Protein AF-0000000071549383 (afdb_homodimer)

Structure (mmCIF, N/CA/C/O backbone):
data_AF-0000000071549383-model_v1
#
loop_
_entity.id
_entity.type
_entity.pdbx_description
1 polymer 'tRNA pseudouridine synthase'
#
loop_
_atom_site.group_PDB
_atom_site.id
_atom_site.type_symbol
_atom_site.label_atom_id
_atom_site.label_alt_id
_atom_site.label_comp_id
_atom_site.label_asym_id
_atom_site.label_entity_id
_atom_site.label_seq_id
_atom_site.pdbx_PDB_ins_code
_atom_site.Cartn_x
_atom_site.Cartn_y
_atom_site.Cartn_z
_atom_site.occupancy
_atom_site.B_iso_or_equiv
_atom_site.auth_seq_id
_atom_site.auth_comp_id
_atom_site.auth_asym_id
_atom_site.auth_atom_id
_atom_site.pdbx_PDB_model_num
ATOM 1 N N . MET A 1 1 ? 5.164 -23.516 -0.167 1 24.09 1 MET A N 1
ATOM 2 C CA . MET A 1 1 ? 5.852 -24.609 0.52 1 24.09 1 MET A CA 1
ATOM 3 C C . MET A 1 1 ? 5.406 -24.703 1.974 1 24.09 1 MET A C 1
ATOM 5 O O . MET A 1 1 ? 5.375 -23.703 2.686 1 24.09 1 MET A O 1
ATOM 9 N N . LYS A 1 2 ? 4.699 -25.766 2.334 1 35.12 2 LYS A N 1
ATOM 10 C CA . LYS A 1 2 ? 4.422 -26.031 3.742 1 35.12 2 LYS A CA 1
ATOM 11 C C . LYS A 1 2 ? 5.656 -25.781 4.605 1 35.12 2 LYS A C 1
ATOM 13 O O . LYS A 1 2 ? 6.758 -26.219 4.254 1 35.12 2 LYS A O 1
ATOM 18 N N . THR A 1 3 ? 5.68 -24.734 5.328 1 42.66 3 THR A N 1
ATOM 19 C CA . THR A 1 3 ? 6.785 -24.688 6.281 1 42.66 3 THR A CA 1
ATOM 20 C C . THR A 1 3 ? 7.008 -26.062 6.918 1 42.66 3 THR A C 1
ATOM 22 O O . THR A 1 3 ? 6.055 -26.719 7.32 1 42.66 3 THR A O 1
ATOM 25 N N . LEU A 1 4 ? 8.023 -26.672 6.68 1 40.41 4 LEU A N 1
ATOM 26 C CA . LEU A 1 4 ? 8.445 -27.797 7.512 1 40.41 4 LEU A CA 1
ATOM 27 C C . LEU A 1 4 ? 8.102 -27.547 8.977 1 40.41 4 LEU A C 1
ATOM 29 O O . LEU A 1 4 ? 8.07 -26.391 9.422 1 40.41 4 LEU A O 1
ATOM 33 N N . SER A 1 5 ? 7.48 -28.484 9.68 1 42.38 5 SER A N 1
ATOM 34 C CA . SER A 1 5 ? 7.137 -28.484 11.102 1 42.38 5 SER A CA 1
ATOM 35 C C . SER A 1 5 ? 8.07 -27.578 11.891 1 42.38 5 SER A C 1
ATOM 37 O O . SER A 1 5 ? 7.711 -27.094 12.969 1 42.38 5 SER A O 1
ATOM 39 N N . ASP A 1 6 ? 9.344 -27.469 11.398 1 40.84 6 ASP A N 1
ATOM 40 C CA . ASP A 1 6 ? 10.32 -26.781 12.227 1 40.84 6 ASP A CA 1
ATOM 41 C C . ASP A 1 6 ? 10.391 -25.297 11.875 1 40.84 6 ASP A C 1
ATOM 43 O O . ASP A 1 6 ? 11.336 -24.609 12.25 1 40.84 6 ASP A O 1
ATOM 47 N N . GLN A 1 7 ? 9.734 -24.812 10.773 1 50.16 7 GLN A N 1
ATOM 48 C CA . GLN A 1 7 ? 9.953 -23.406 10.492 1 50.16 7 GLN A CA 1
ATOM 49 C C . GLN A 1 7 ? 9.148 -22.516 11.438 1 50.16 7 GLN A C 1
ATOM 51 O O . GLN A 1 7 ? 7.945 -22.734 11.617 1 50.16 7 GLN A O 1
ATOM 56 N N . PRO A 1 8 ? 9.711 -21.641 12.211 1 56.19 8 PRO A N 1
ATOM 57 C CA . PRO A 1 8 ? 9.156 -20.75 13.234 1 56.19 8 PRO A CA 1
ATOM 58 C C . PRO A 1 8 ? 7.984 -19.922 12.719 1 56.19 8 PRO A C 1
ATOM 60 O O . PRO A 1 8 ? 7.074 -19.594 13.484 1 56.19 8 PRO A O 1
ATOM 63 N N . VAL A 1 9 ? 7.863 -19.5 11.375 1 69 9 VAL A N 1
ATOM 64 C CA . VAL A 1 9 ? 6.777 -18.578 11.016 1 69 9 VAL A CA 1
ATOM 65 C C . VAL A 1 9 ? 5.793 -19.297 10.094 1 69 9 VAL A C 1
ATOM 67 O O . VAL A 1 9 ? 6.195 -19.938 9.125 1 69 9 VAL A O 1
ATOM 70 N N . LEU A 1 10 ? 4.547 -19.344 10.375 1 84.5 10 LEU A N 1
ATOM 71 C CA . LEU A 1 10 ? 3.471 -19.938 9.594 1 84.5 10 LEU A CA 1
ATOM 72 C C . LEU A 1 10 ? 3.348 -19.281 8.227 1 84.5 10 LEU A C 1
ATOM 74 O O . LEU A 1 10 ? 3.436 -18.047 8.117 1 84.5 10 LEU A O 1
ATOM 78 N N . GLY A 1 11 ? 3.271 -20.094 7.141 1 90.38 11 GLY A N 1
ATOM 79 C CA . GLY A 1 11 ? 3.051 -19.594 5.793 1 90.38 11 GLY A CA 1
ATOM 80 C C . GLY A 1 11 ? 1.583 -19.547 5.41 1 90.38 11 GLY A C 1
ATOM 81 O O . GLY A 1 11 ? 0.712 -19.859 6.227 1 90.38 11 GLY A O 1
ATOM 82 N N . VAL A 1 12 ? 1.252 -19.078 4.273 1 94.44 12 VAL A N 1
ATOM 83 C CA . VAL A 1 12 ? -0.1 -18.891 3.756 1 94.44 12 VAL A CA 1
ATOM 84 C C . VAL A 1 12 ? -0.862 -20.203 3.822 1 94.44 12 VAL A C 1
ATOM 86 O O . VAL A 1 12 ? -2.01 -20.25 4.273 1 94.44 12 VAL A O 1
ATOM 89 N N . GLN A 1 13 ? -0.167 -21.312 3.424 1 95.25 13 GLN A N 1
ATOM 90 C CA . GLN A 1 13 ? -0.817 -22.625 3.422 1 95.25 13 GLN A CA 1
ATOM 91 C C . GLN A 1 13 ? -1.24 -23.031 4.832 1 95.25 13 GLN A C 1
ATOM 93 O O . GLN A 1 13 ? -2.332 -23.562 5.027 1 95.25 13 GLN A O 1
ATOM 98 N N . ASN A 1 14 ? -0.375 -22.781 5.777 1 95.5 14 ASN A N 1
ATOM 99 C CA . ASN A 1 14 ? -0.697 -23.109 7.16 1 95.5 14 ASN A CA 1
ATOM 100 C C . ASN A 1 14 ? -1.945 -22.359 7.633 1 95.5 14 ASN A C 1
ATOM 102 O O . ASN A 1 14 ? -2.832 -22.969 8.242 1 95.5 14 ASN A O 1
ATOM 106 N N . HIS A 1 15 ? -1.997 -21.125 7.34 1 96.5 15 HIS A N 1
ATOM 107 C CA . HIS A 1 15 ? -3.139 -20.312 7.758 1 96.5 15 HIS A CA 1
ATOM 108 C C . HIS A 1 15 ? -4.422 -20.781 7.082 1 96.5 15 HIS A C 1
ATOM 110 O O . HIS A 1 15 ? -5.48 -20.828 7.715 1 96.5 15 HIS A O 1
ATOM 116 N N . LEU A 1 16 ? -4.316 -21.125 5.828 1 97.31 16 LEU A N 1
ATOM 117 C CA . LEU A 1 16 ? -5.469 -21.641 5.094 1 97.31 16 LEU A CA 1
ATOM 118 C C . LEU A 1 16 ? -5.988 -22.922 5.715 1 97.31 16 LEU A C 1
ATOM 120 O O . LEU A 1 16 ? -7.195 -23.094 5.914 1 97.31 16 LEU A O 1
ATOM 124 N N . GLU A 1 17 ? -5.105 -23.828 5.984 1 97.69 17 GLU A N 1
ATOM 125 C CA . GLU A 1 17 ? -5.477 -25.109 6.555 1 97.69 17 GLU A CA 1
ATOM 126 C C . GLU A 1 17 ? -6.066 -24.953 7.953 1 97.69 17 GLU A C 1
ATOM 128 O O . GLU A 1 17 ? -7.043 -25.609 8.297 1 97.69 17 GLU A O 1
ATOM 133 N N . GLN A 1 18 ? -5.477 -24.047 8.711 1 97.19 18 GLN A N 1
ATOM 134 C CA . GLN A 1 18 ? -6.031 -23.75 10.031 1 97.19 18 GLN A CA 1
ATOM 135 C C . GLN A 1 18 ? -7.445 -23.172 9.922 1 97.19 18 GLN A C 1
ATOM 137 O O . GLN A 1 18 ? -8.336 -23.578 10.672 1 97.19 18 GLN A O 1
ATOM 142 N N . ALA A 1 19 ? -7.645 -22.266 8.992 1 97.81 19 ALA A N 1
ATOM 143 C CA . ALA A 1 19 ? -8.969 -21.688 8.773 1 97.81 19 ALA A CA 1
ATOM 144 C C . ALA A 1 19 ? -9.969 -22.766 8.352 1 97.81 19 ALA A C 1
ATOM 146 O O . ALA A 1 19 ? -11.094 -22.797 8.844 1 97.81 19 ALA A O 1
ATOM 147 N N . ALA A 1 20 ? -9.547 -23.656 7.477 1 97.62 20 ALA A N 1
ATOM 148 C CA . ALA A 1 20 ? -10.422 -24.719 6.977 1 97.62 20 ALA A CA 1
ATOM 149 C C . ALA A 1 20 ? -10.789 -25.703 8.094 1 97.62 20 ALA A C 1
ATOM 151 O O . ALA A 1 20 ? -11.906 -26.219 8.117 1 97.62 20 ALA A O 1
ATOM 152 N N . GLN A 1 21 ? -9.883 -25.906 9 1 97.12 21 GLN A N 1
ATOM 153 C CA . GLN A 1 21 ? -10.141 -26.828 10.117 1 97.12 21 GLN A CA 1
ATOM 154 C C . GLN A 1 21 ? -11.242 -26.281 11.023 1 97.12 21 GLN A C 1
ATOM 156 O O . GLN A 1 21 ? -11.977 -27.062 11.641 1 97.12 21 GLN A O 1
ATOM 161 N N . ARG A 1 22 ? -11.375 -24.984 11.016 1 97.31 22 ARG A N 1
ATOM 162 C CA . ARG A 1 22 ? -12.391 -24.344 11.844 1 97.31 22 ARG A CA 1
ATOM 163 C C . ARG A 1 22 ? -13.781 -24.547 11.25 1 97.31 22 ARG A C 1
ATOM 165 O O . ARG A 1 22 ? -14.789 -24.234 11.891 1 97.31 22 ARG A O 1
ATOM 172 N N . LEU A 1 23 ? -13.859 -25.094 10.07 1 96.44 23 LEU A N 1
ATOM 173 C CA . LEU A 1 23 ? -15.141 -25.406 9.46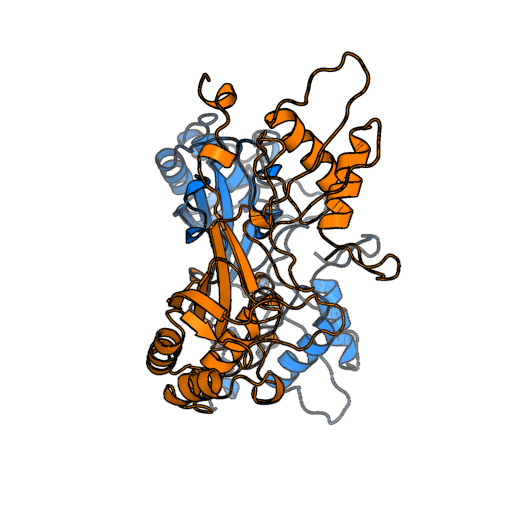1 1 96.44 23 LEU A CA 1
ATOM 174 C C . LEU A 1 23 ? -15.617 -26.797 9.898 1 96.44 23 LEU A C 1
ATOM 176 O O . LEU A 1 23 ? -16.641 -27.281 9.414 1 96.44 23 LEU A O 1
ATOM 180 N N . ARG A 1 24 ? -14.82 -27.453 10.695 1 94.5 24 ARG A N 1
ATOM 181 C CA . ARG A 1 24 ? -15.133 -28.719 11.352 1 94.5 24 ARG A CA 1
ATOM 182 C C . ARG A 1 24 ? -15.297 -29.828 10.336 1 94.5 24 ARG A C 1
ATOM 184 O O . ARG A 1 24 ? -16.297 -30.547 10.336 1 94.5 24 ARG A O 1
ATOM 191 N N . PRO A 1 25 ? -14.383 -29.984 9.523 1 94.75 25 PRO A N 1
ATOM 192 C CA . PRO A 1 25 ? -14.414 -31.141 8.617 1 94.75 25 PRO A CA 1
ATOM 193 C C . PRO A 1 25 ? -14.281 -32.469 9.352 1 94.75 25 PRO A C 1
ATOM 195 O O . PRO A 1 25 ? -13.852 -32.5 10.508 1 94.75 25 PRO A O 1
ATOM 198 N N . VAL A 1 26 ? -14.672 -33.531 8.727 1 95.69 26 VAL A N 1
ATOM 199 C CA . VAL A 1 26 ? -14.617 -34.875 9.312 1 95.69 26 VAL A CA 1
ATOM 200 C C . VAL A 1 26 ? -13.164 -35.344 9.367 1 95.69 26 VAL A C 1
ATOM 202 O O . VAL A 1 26 ? -12.812 -36.188 10.195 1 95.69 26 VAL A O 1
ATOM 205 N N . ALA A 1 27 ? -12.367 -34.812 8.477 1 94.88 27 ALA A N 1
ATOM 206 C CA . ALA A 1 27 ? -10.953 -35.156 8.391 1 94.88 27 ALA A CA 1
ATOM 207 C C . ALA A 1 27 ? -10.094 -33.938 8.156 1 94.88 27 ALA A C 1
ATOM 209 O O . ALA A 1 27 ? -10.594 -32.906 7.723 1 94.88 27 ALA A O 1
ATOM 210 N N . PRO A 1 28 ? -8.875 -34.031 8.492 1 95.25 28 PRO A N 1
ATOM 211 C CA . PRO A 1 28 ? -7.992 -32.906 8.258 1 95.25 28 PRO A CA 1
ATOM 212 C C . PRO A 1 28 ? -8 -32.438 6.801 1 95.25 28 PRO A C 1
ATOM 214 O O . PRO A 1 28 ? -8.086 -33.25 5.887 1 95.25 28 PRO A O 1
ATOM 217 N N . VAL A 1 29 ? -7.914 -31.156 6.594 1 96.31 29 VAL A N 1
ATOM 218 C CA . VAL A 1 29 ? -7.953 -30.562 5.262 1 96.31 29 VAL A CA 1
ATOM 219 C C . VAL A 1 29 ? -6.543 -30.172 4.824 1 96.31 29 VAL A C 1
ATOM 221 O O . VAL A 1 29 ? -5.797 -29.562 5.59 1 96.31 29 VAL A O 1
ATOM 224 N N . LYS A 1 30 ? -6.207 -30.562 3.707 1 96.31 30 LYS A N 1
ATOM 225 C CA . LYS A 1 30 ? -4.926 -30.188 3.111 1 96.31 30 LYS A CA 1
ATOM 226 C C . LYS A 1 30 ? -5.125 -29.297 1.891 1 96.31 30 LYS A C 1
ATOM 228 O O . LYS A 1 30 ? -5.898 -29.625 0.991 1 96.31 30 LYS A O 1
ATOM 233 N N . PHE A 1 31 ? -4.398 -28.188 1.875 1 97.19 31 PHE A N 1
ATOM 234 C CA . PHE A 1 31 ? -4.43 -27.297 0.722 1 97.19 31 PHE A CA 1
ATOM 235 C C . PHE A 1 31 ? -3.277 -27.594 -0.229 1 97.19 31 PHE A C 1
ATOM 237 O O . PHE A 1 31 ? -2.166 -27.891 0.211 1 97.19 31 PHE A O 1
ATOM 244 N N . PHE A 1 32 ? -3.561 -27.516 -1.481 1 97.25 32 PHE A N 1
ATOM 245 C CA . PHE A 1 32 ? -2.557 -27.547 -2.539 1 97.25 32 PHE A CA 1
ATOM 246 C C . PHE A 1 32 ? -2.482 -26.203 -3.248 1 97.25 32 PHE A C 1
ATOM 248 O O . PHE A 1 32 ? -3.404 -25.812 -3.973 1 97.25 32 PHE A O 1
ATOM 255 N N . ILE A 1 33 ? -1.447 -25.562 -3.027 1 96.69 33 ILE A N 1
ATOM 256 C CA . ILE A 1 33 ? -1.28 -24.219 -3.551 1 96.69 33 ILE A CA 1
ATOM 257 C C . ILE A 1 33 ? -0.7 -24.281 -4.961 1 96.69 33 ILE A C 1
ATOM 259 O O . ILE A 1 33 ? 0.184 -25.094 -5.242 1 96.69 33 ILE A O 1
ATOM 263 N N . SER A 1 34 ? -1.229 -23.406 -5.797 1 96.56 34 SER A N 1
ATOM 264 C CA . SER A 1 34 ? -0.778 -23.406 -7.184 1 96.56 34 SER A CA 1
ATOM 265 C C . SER A 1 34 ? 0.679 -22.969 -7.289 1 96.56 34 SER A C 1
ATOM 267 O O . SER A 1 34 ? 1.481 -23.609 -7.961 1 96.56 34 SER A O 1
ATOM 269 N N . SER A 1 35 ? 0.956 -21.859 -6.621 1 94.88 35 SER A N 1
ATOM 270 C CA . SER A 1 35 ? 2.281 -21.266 -6.688 1 94.88 35 SER A CA 1
ATOM 271 C C . SER A 1 35 ? 2.84 -20.984 -5.293 1 94.88 35 SER A C 1
ATOM 273 O O . SER A 1 35 ? 2.398 -20.062 -4.613 1 94.88 35 SER A O 1
ATOM 275 N N . ARG A 1 36 ? 3.785 -21.781 -4.926 1 87 36 ARG A N 1
ATOM 276 C CA . ARG A 1 36 ? 4.484 -21.547 -3.666 1 87 36 ARG A CA 1
ATOM 277 C C . ARG A 1 36 ? 5.488 -20.406 -3.805 1 87 36 ARG A C 1
ATOM 279 O O . ARG A 1 36 ? 6.195 -20.312 -4.809 1 87 36 ARG A O 1
ATOM 286 N N . THR A 1 37 ? 5.363 -19.438 -2.973 1 86.19 37 THR A N 1
ATOM 287 C CA . THR A 1 37 ? 6.234 -18.266 -3.051 1 86.19 37 THR A CA 1
ATOM 288 C C . THR A 1 37 ? 7.238 -18.266 -1.9 1 86.19 37 THR A C 1
ATOM 290 O O . THR A 1 37 ? 6.957 -18.781 -0.822 1 86.19 37 THR A O 1
ATOM 293 N N . ASP A 1 38 ? 8.43 -17.75 -2.232 1 87.19 38 ASP A N 1
ATOM 294 C CA . ASP A 1 38 ? 9.43 -17.562 -1.189 1 87.19 38 ASP A CA 1
ATOM 295 C C . ASP A 1 38 ? 8.93 -16.625 -0.097 1 87.19 38 ASP A C 1
ATOM 297 O O . ASP A 1 38 ? 8.031 -15.82 -0.331 1 87.19 38 ASP A O 1
ATOM 301 N N . THR A 1 39 ? 9.523 -16.891 1.046 1 91.44 39 THR A N 1
ATOM 302 C CA . THR A 1 39 ? 9.266 -15.914 2.1 1 91.44 39 THR A CA 1
ATOM 303 C C . THR A 1 39 ? 9.531 -14.5 1.604 1 91.44 39 THR A C 1
ATOM 305 O O . THR A 1 39 ? 10.547 -14.25 0.945 1 91.44 39 THR A O 1
ATOM 308 N N . GLY A 1 40 ? 8.562 -13.648 1.818 1 94.75 40 GLY A N 1
ATOM 309 C CA . GLY A 1 40 ? 8.734 -12.258 1.445 1 94.75 40 GLY A CA 1
ATOM 310 C C . GLY A 1 40 ? 8.07 -11.906 0.124 1 94.75 40 GLY A C 1
ATOM 311 O O . GLY A 1 40 ? 7.887 -10.734 -0.193 1 94.75 40 GLY A O 1
ATOM 312 N N . VAL A 1 41 ? 7.754 -12.961 -0.65 1 97.44 41 VAL A N 1
ATOM 313 C CA . VAL A 1 41 ? 7.062 -12.727 -1.914 1 97.44 41 VAL A CA 1
ATOM 314 C C . VAL A 1 41 ? 5.57 -12.531 -1.657 1 97.44 41 VAL A C 1
ATOM 316 O O . VAL A 1 41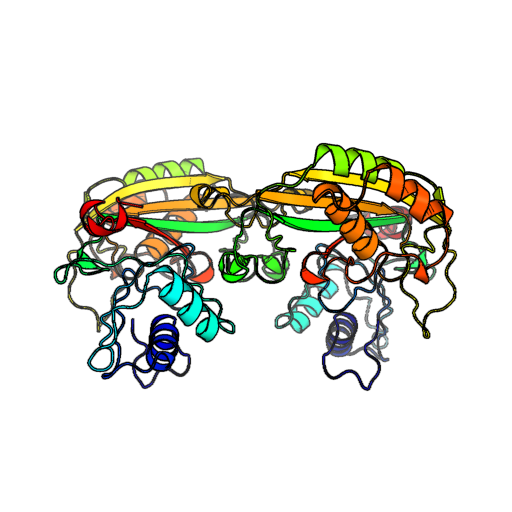 ? 5.008 -13.133 -0.741 1 97.44 41 VAL A O 1
ATOM 319 N N . HIS A 1 42 ? 4.938 -11.742 -2.471 1 98 42 HIS A N 1
ATOM 320 C CA . HIS A 1 42 ? 3.531 -11.391 -2.318 1 98 42 HIS A CA 1
ATOM 321 C C . HIS A 1 42 ? 2.688 -12.008 -3.43 1 98 42 HIS A C 1
ATOM 323 O O . HIS A 1 42 ? 3.223 -12.602 -4.367 1 98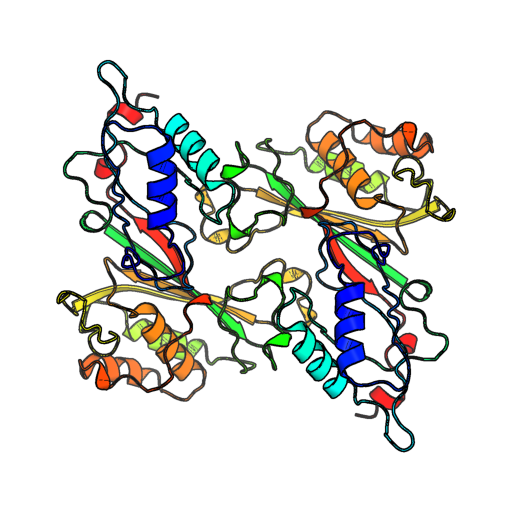 42 HIS A O 1
ATOM 329 N N . ALA A 1 43 ? 1.395 -11.891 -3.27 1 97.88 43 ALA A N 1
ATOM 330 C CA . ALA A 1 43 ? 0.471 -12.297 -4.324 1 97.88 43 ALA A CA 1
ATOM 331 C C . ALA A 1 43 ? -0.729 -11.352 -4.398 1 97.88 43 ALA A C 1
ATOM 333 O O . ALA A 1 43 ? -1.343 -11.039 -3.375 1 97.88 43 ALA A O 1
ATOM 334 N N . LEU A 1 44 ? -0.994 -10.828 -5.594 1 97.12 44 LEU A N 1
ATOM 335 C CA . LEU A 1 44 ? -2.289 -10.203 -5.84 1 97.12 44 LEU A CA 1
ATOM 336 C C . LEU A 1 44 ? -3.391 -11.25 -5.934 1 97.12 44 LEU A C 1
ATOM 338 O O . LEU A 1 44 ? -4.508 -11.031 -5.465 1 97.12 44 LEU A O 1
ATOM 342 N N . CYS A 1 45 ? -2.967 -12.352 -6.508 1 96.81 45 CYS A N 1
ATOM 343 C CA . CYS A 1 45 ? -3.881 -13.484 -6.633 1 96.81 45 CYS A CA 1
ATOM 344 C C . CYS A 1 45 ? -3.113 -14.789 -6.777 1 96.81 45 CYS A C 1
ATOM 346 O O . CYS A 1 45 ? -2.23 -14.906 -7.633 1 96.81 45 CYS A O 1
ATOM 348 N N . ASN A 1 46 ? -3.385 -15.664 -5.953 1 97.81 46 ASN A N 1
ATOM 349 C CA . ASN A 1 46 ? -2.947 -17.062 -6.004 1 97.81 46 ASN A CA 1
ATOM 350 C C . ASN A 1 46 ? -4.133 -18.016 -6.016 1 97.81 46 ASN A C 1
ATOM 352 O O . ASN A 1 46 ? -5.285 -17.594 -5.945 1 97.81 46 ASN A O 1
ATOM 356 N N . ALA A 1 47 ? -3.861 -19.281 -6.309 1 97.5 47 ALA A N 1
ATOM 357 C CA . ALA A 1 47 ? -4.91 -20.297 -6.316 1 97.5 47 ALA A CA 1
ATOM 358 C C . ALA A 1 47 ? -4.512 -21.5 -5.48 1 97.5 47 ALA A C 1
ATOM 360 O O . ALA A 1 47 ? -3.324 -21.75 -5.266 1 97.5 47 ALA A O 1
ATOM 361 N N . ALA A 1 48 ? -5.484 -22.156 -4.992 1 98 48 ALA A N 1
ATOM 362 C CA . ALA A 1 48 ? -5.312 -23.406 -4.266 1 98 48 ALA A CA 1
ATOM 363 C C . ALA A 1 48 ? -6.551 -24.297 -4.398 1 98 48 ALA A C 1
ATOM 365 O O . ALA A 1 48 ? -7.617 -23.812 -4.797 1 98 48 ALA A O 1
ATOM 366 N N . HIS A 1 49 ? -6.406 -25.578 -4.211 1 97.56 49 HIS A N 1
ATOM 367 C CA . HIS A 1 49 ? -7.566 -26.453 -4.094 1 97.56 49 HIS A CA 1
ATOM 368 C C . HIS A 1 49 ? -7.473 -27.328 -2.848 1 97.56 49 HIS A C 1
ATOM 370 O O . HIS A 1 49 ? -6.391 -27.5 -2.281 1 97.56 49 HIS A O 1
ATOM 376 N N . PHE A 1 50 ? -8.523 -27.75 -2.344 1 97.25 50 PHE A N 1
ATOM 377 C CA . PHE A 1 50 ? -8.609 -28.656 -1.202 1 97.25 50 PHE A CA 1
ATOM 378 C C . PHE A 1 50 ? -9.906 -29.453 -1.25 1 97.25 50 PHE A C 1
ATOM 380 O O . PHE A 1 50 ? -10.828 -29.109 -1.989 1 97.25 50 PHE A O 1
ATOM 387 N N . ASP A 1 51 ? -9.891 -30.562 -0.595 1 96 51 ASP A N 1
ATOM 388 C CA . ASP A 1 51 ? -11.094 -31.359 -0.354 1 96 51 ASP A CA 1
ATOM 389 C C . ASP A 1 51 ? -11.594 -31.172 1.076 1 96 51 ASP A C 1
ATOM 391 O O . ASP A 1 51 ? -10.797 -31.125 2.018 1 96 51 ASP A O 1
ATOM 395 N N . ILE A 1 52 ? -12.867 -31.016 1.143 1 95.25 52 ILE A N 1
ATOM 396 C CA . ILE A 1 52 ? -13.43 -30.906 2.482 1 95.25 52 ILE A CA 1
ATOM 397 C C . ILE A 1 52 ? -14.602 -31.875 2.625 1 95.25 52 ILE A C 1
ATOM 399 O O . ILE A 1 52 ? -15.539 -31.859 1.826 1 95.25 52 ILE A O 1
ATOM 403 N N . GLN A 1 53 ? -14.445 -32.75 3.586 1 93.88 53 GLN A N 1
ATOM 404 C CA . GLN A 1 53 ? -15.492 -33.719 3.908 1 93.88 53 GLN A CA 1
ATOM 405 C C . GLN A 1 53 ? -16.328 -33.25 5.09 1 93.88 53 GLN A C 1
ATOM 407 O O . GLN A 1 53 ? -15.789 -32.906 6.141 1 93.88 53 GLN A O 1
ATOM 412 N N . ARG A 1 54 ? -17.562 -33.188 4.84 1 93.81 54 ARG A N 1
ATOM 413 C CA . ARG A 1 54 ? -18.484 -32.75 5.895 1 93.81 54 ARG A CA 1
ATOM 414 C C . ARG A 1 54 ? -19.172 -33.969 6.539 1 93.81 54 ARG A C 1
ATOM 416 O O . ARG A 1 54 ? -19.078 -35.094 6.031 1 93.81 54 ARG A O 1
ATOM 423 N N . ALA A 1 55 ? -19.766 -33.688 7.707 1 92.81 55 ALA A N 1
ATOM 424 C CA . ALA A 1 55 ? -20.5 -34.719 8.406 1 92.81 55 ALA A CA 1
ATOM 425 C C . ALA A 1 55 ? -21.594 -35.312 7.523 1 92.81 55 ALA A C 1
ATOM 427 O O . ALA A 1 55 ? -22.062 -34.688 6.59 1 92.81 55 ALA A O 1
ATOM 428 N N . ALA A 1 56 ? -21.969 -36.562 7.855 1 91.69 56 ALA A N 1
ATOM 429 C CA . ALA A 1 56 ? -22.984 -37.281 7.082 1 91.69 56 ALA A CA 1
ATOM 430 C C . ALA A 1 56 ? -24.281 -36.5 6.996 1 91.69 56 ALA A C 1
ATOM 432 O O . ALA A 1 56 ? -24.75 -35.938 8 1 91.69 56 ALA A O 1
ATOM 433 N N . GLY A 1 57 ? -24.797 -36.375 5.758 1 91.94 57 GLY A N 1
ATOM 434 C CA . GLY A 1 57 ? -26.078 -35.719 5.562 1 91.94 57 GLY A CA 1
ATOM 435 C C . GLY A 1 57 ? -25.938 -34.219 5.289 1 91.94 57 GLY A C 1
ATOM 436 O O . GLY A 1 57 ? -26.922 -33.562 4.918 1 91.94 57 GLY A O 1
ATOM 437 N N . LYS A 1 58 ? -24.797 -33.656 5.477 1 93.38 58 LYS A N 1
ATOM 438 C CA . LYS A 1 58 ? -24.625 -32.219 5.242 1 93.38 58 LYS A CA 1
ATOM 439 C C . LYS A 1 58 ? -24.281 -31.953 3.779 1 93.38 58 LYS A C 1
ATOM 441 O O . LYS A 1 58 ? -23.406 -32.594 3.207 1 93.38 58 LYS A O 1
ATOM 446 N N . PRO A 1 59 ? -24.969 -31.094 3.195 1 92.94 59 PRO A N 1
ATOM 447 C CA . PRO A 1 59 ? -24.641 -30.734 1.812 1 92.94 59 PRO A CA 1
ATOM 448 C C . PRO A 1 59 ? -23.297 -30.016 1.688 1 92.94 59 PRO A C 1
ATOM 450 O O . PRO A 1 59 ? -22.781 -29.5 2.68 1 92.94 59 PRO A O 1
ATOM 453 N N . PRO A 1 60 ? -22.766 -30.062 0.499 1 92.19 60 PRO A N 1
ATOM 454 C CA . PRO A 1 60 ? -21.531 -29.297 0.289 1 92.19 60 PRO A CA 1
ATOM 455 C C . PRO A 1 60 ? -21.703 -27.812 0.602 1 92.19 60 PRO A C 1
ATOM 457 O O . PRO A 1 60 ? -22.812 -27.281 0.505 1 92.19 60 PRO A O 1
ATOM 460 N N . PHE A 1 61 ? -20.609 -27.156 1.001 1 94.5 61 PHE A N 1
ATOM 461 C CA . PHE A 1 61 ? -20.656 -25.719 1.21 1 94.5 61 PHE A CA 1
ATOM 462 C C . PHE A 1 61 ? -20.938 -24.984 -0.099 1 94.5 61 PHE A C 1
ATOM 464 O O . PHE A 1 61 ? -20.297 -25.25 -1.114 1 94.5 61 PHE A O 1
ATOM 471 N N . PRO A 1 62 ? -21.969 -24.125 -0.053 1 95.19 62 PRO A N 1
ATOM 472 C CA . PRO A 1 62 ? -21.984 -23.188 -1.172 1 95.19 62 PRO A CA 1
ATOM 473 C C . PRO A 1 62 ? -20.703 -22.359 -1.269 1 95.19 62 PRO A C 1
ATOM 475 O O . PRO A 1 62 ? -20.078 -22.047 -0.247 1 95.19 62 PRO A O 1
ATOM 478 N N . GLU A 1 63 ? -20.297 -22 -2.451 1 94.88 63 GLU A N 1
ATOM 479 C CA . GLU A 1 63 ? -19.062 -21.266 -2.689 1 94.88 63 GLU A CA 1
ATOM 480 C C . GLU A 1 63 ? -19.016 -19.969 -1.878 1 94.88 63 GLU A C 1
ATOM 482 O O . GLU A 1 63 ? -18 -19.656 -1.255 1 94.88 63 GLU A O 1
ATOM 487 N N . SER A 1 64 ? -20.172 -19.297 -1.838 1 93.31 64 SER A N 1
ATOM 488 C CA . SER A 1 64 ? -20.219 -18.016 -1.142 1 93.31 64 SER A CA 1
ATOM 489 C C . SER A 1 64 ? -20.016 -18.188 0.36 1 93.31 64 SER A C 1
ATOM 491 O O . SER A 1 64 ? -19.406 -17.344 1.018 1 93.31 64 SER A O 1
ATOM 493 N N . VAL A 1 65 ? -20.531 -19.281 0.863 1 94.94 65 VAL A N 1
ATOM 494 C CA . VAL A 1 65 ? -20.375 -19.578 2.285 1 94.94 65 VAL A CA 1
ATOM 495 C C . VAL A 1 65 ? -18.922 -19.906 2.6 1 94.94 65 VAL A C 1
ATOM 497 O O . VAL A 1 65 ? -18.391 -19.453 3.619 1 94.94 65 VAL A O 1
ATOM 500 N N . LEU A 1 66 ? -18.312 -20.656 1.731 1 96.06 66 LEU A N 1
ATOM 501 C CA . LEU A 1 66 ? -16.906 -21 1.905 1 96.06 66 LEU A CA 1
ATOM 502 C C . LEU A 1 66 ? -16.031 -19.75 1.93 1 96.06 66 LEU A C 1
ATOM 504 O O . LEU A 1 66 ? -15.156 -19.609 2.787 1 96.06 66 LEU A O 1
ATOM 508 N N . VAL A 1 67 ? -16.281 -18.828 1.009 1 95.88 67 VAL A N 1
ATOM 509 C CA . VAL A 1 67 ? -15.531 -17.578 0.929 1 95.88 67 VAL A CA 1
ATOM 510 C C . VAL A 1 67 ? -15.703 -16.781 2.225 1 95.88 67 VAL A C 1
ATOM 512 O O . VAL A 1 67 ? -14.719 -16.391 2.848 1 95.88 67 VAL A O 1
ATOM 515 N N . SER A 1 68 ? -16.922 -16.672 2.654 1 95.38 68 SER A N 1
ATOM 516 C CA . SER A 1 68 ? -17.203 -15.891 3.844 1 95.38 68 SER A CA 1
ATOM 517 C C . SER A 1 68 ? -16.625 -16.547 5.098 1 95.38 68 SER A C 1
ATOM 519 O O . SER A 1 68 ? -16 -15.867 5.922 1 95.38 68 SER A O 1
ATOM 521 N N . ALA A 1 69 ? -16.828 -17.828 5.223 1 96.81 69 ALA A N 1
ATOM 522 C CA . ALA A 1 69 ? -16.375 -18.562 6.414 1 96.81 69 ALA A CA 1
ATOM 523 C C . ALA A 1 69 ? -14.859 -18.562 6.523 1 96.81 69 ALA A C 1
ATOM 525 O O . ALA A 1 69 ? -14.305 -18.312 7.594 1 96.81 69 ALA A O 1
ATOM 526 N N . LEU A 1 70 ? -14.203 -18.859 5.441 1 97.56 70 LEU A N 1
ATOM 527 C CA . LEU A 1 70 ? -12.75 -18.859 5.473 1 97.56 70 LEU A CA 1
ATOM 528 C C . LEU A 1 70 ? -12.211 -17.469 5.793 1 97.56 70 LEU A C 1
ATOM 530 O O . LEU A 1 70 ? -11.281 -17.328 6.59 1 97.56 70 LEU A O 1
ATOM 534 N N . ASN A 1 71 ? -12.789 -16.469 5.203 1 96.31 71 ASN A N 1
ATOM 535 C CA . ASN A 1 71 ? -12.328 -15.102 5.457 1 96.31 71 ASN A CA 1
ATOM 536 C C . ASN A 1 71 ? -12.578 -14.688 6.902 1 96.31 71 ASN A C 1
ATOM 538 O O . ASN A 1 71 ? -11.797 -13.922 7.477 1 96.31 71 ASN A O 1
ATOM 542 N N . TYR A 1 72 ? -13.656 -15.203 7.422 1 96.38 72 TYR A N 1
ATOM 543 C CA . TYR A 1 72 ? -13.906 -14.945 8.836 1 96.38 72 TYR A CA 1
ATOM 544 C C . TYR A 1 72 ? -12.758 -15.445 9.695 1 96.38 72 TYR A C 1
ATOM 546 O O . TYR A 1 72 ? -12.297 -14.742 10.602 1 96.38 72 TYR A O 1
ATOM 554 N N . HIS A 1 73 ? -12.266 -16.562 9.391 1 97.06 73 HIS A N 1
ATOM 555 C CA . HIS A 1 73 ? -11.219 -17.188 10.203 1 97.06 73 HIS A CA 1
ATOM 556 C C . HIS A 1 73 ? -9.836 -16.672 9.812 1 97.06 73 HIS A C 1
ATOM 558 O O . HIS A 1 73 ? -8.867 -16.891 10.539 1 97.06 73 HIS A O 1
ATOM 564 N N . LEU A 1 74 ? -9.766 -15.969 8.664 1 96.5 74 LEU A N 1
ATOM 565 C CA . LEU A 1 74 ? -8.492 -15.422 8.195 1 96.5 74 LEU A CA 1
ATOM 566 C C . LEU A 1 74 ? -8.391 -13.938 8.5 1 96.5 74 LEU A C 1
ATOM 568 O O . LEU A 1 74 ? -7.422 -13.281 8.109 1 96.5 74 LEU A O 1
ATOM 572 N N . LYS A 1 75 ? -9.297 -13.391 9.195 1 92.81 75 LYS A N 1
ATOM 573 C CA . LYS A 1 75 ? -9.5 -11.945 9.305 1 92.81 75 LYS A CA 1
ATOM 574 C C . LYS A 1 75 ? -8.273 -11.258 9.906 1 92.81 75 LYS A C 1
ATOM 576 O O . LYS A 1 75 ? -8.039 -10.078 9.656 1 92.81 75 LYS A O 1
ATOM 581 N N . THR A 1 76 ? -7.449 -12 10.648 1 93 76 THR A N 1
ATOM 582 C CA . THR A 1 76 ? -6.293 -11.383 11.297 1 93 76 THR A CA 1
ATOM 583 C C . THR A 1 76 ? -5.047 -11.539 10.43 1 93 76 THR A C 1
ATOM 585 O O . THR A 1 76 ? -3.998 -10.969 10.734 1 93 76 THR A O 1
ATOM 588 N N . GLU A 1 77 ? -5.148 -12.336 9.383 1 94.62 77 GLU A N 1
ATOM 589 C CA . GLU A 1 77 ? -4.008 -12.594 8.508 1 94.62 77 GLU A CA 1
ATOM 590 C C . GLU A 1 77 ? -4.105 -11.773 7.223 1 94.62 77 GLU A C 1
ATOM 592 O O . GLU A 1 77 ? -5.203 -11.438 6.777 1 94.62 77 GLU A O 1
ATOM 597 N N . PRO A 1 78 ? -2.965 -11.367 6.688 1 94.81 78 PRO A N 1
ATOM 598 C CA . PRO A 1 78 ? -2.984 -10.695 5.387 1 94.81 78 PRO A CA 1
ATOM 599 C C . PRO A 1 78 ? -3.271 -11.648 4.234 1 94.81 78 PRO A C 1
ATOM 601 O O . PRO A 1 78 ? -2.512 -11.695 3.262 1 94.81 78 PRO A O 1
ATOM 604 N N . ILE A 1 79 ? -4.289 -12.391 4.371 1 96.06 79 ILE A N 1
ATOM 605 C CA . ILE A 1 79 ? -4.785 -13.375 3.416 1 96.06 79 ILE A CA 1
ATOM 606 C C . ILE A 1 79 ? -6.289 -13.203 3.23 1 96.06 79 ILE A C 1
ATOM 608 O O . ILE A 1 79 ? -7.02 -12.984 4.199 1 96.06 79 ILE A O 1
ATOM 612 N N . CYS A 1 80 ? -6.723 -13.234 2.021 1 95.31 80 CYS A N 1
ATOM 613 C CA . CYS A 1 80 ? -8.148 -13.109 1.732 1 95.31 80 CYS A CA 1
ATOM 614 C C . CYS A 1 80 ? -8.555 -14.062 0.616 1 95.31 80 CYS A C 1
ATOM 616 O O . CYS A 1 80 ? -7.84 -14.211 -0.375 1 95.31 80 CYS A O 1
ATOM 618 N N . ILE A 1 81 ? -9.68 -14.734 0.813 1 96.19 81 ILE A N 1
ATOM 619 C CA . ILE A 1 81 ? -10.266 -15.555 -0.238 1 96.19 81 ILE A CA 1
ATOM 620 C C . ILE A 1 81 ? -11.109 -14.68 -1.167 1 96.19 81 ILE A C 1
ATOM 622 O O . ILE A 1 81 ? -12.062 -14.031 -0.727 1 96.19 81 ILE A O 1
ATOM 626 N N . LEU A 1 82 ? -10.781 -14.711 -2.396 1 93.75 82 LEU A N 1
ATOM 627 C CA . LEU A 1 82 ? -11.469 -13.844 -3.357 1 93.75 82 LEU A CA 1
ATOM 628 C C . LEU A 1 82 ? -12.68 -14.547 -3.949 1 93.75 82 LEU A C 1
ATOM 630 O O . LEU A 1 82 ? -13.727 -13.93 -4.148 1 93.75 82 LEU A O 1
ATOM 634 N N . SER A 1 83 ? -12.531 -15.766 -4.246 1 93.25 83 SER A N 1
ATOM 635 C CA . SER A 1 83 ? -13.594 -16.594 -4.824 1 93.25 83 SER A CA 1
ATOM 636 C C . SER A 1 83 ? -13.32 -18.078 -4.598 1 93.25 83 SER A C 1
ATOM 638 O O . SER A 1 83 ? -12.211 -18.453 -4.23 1 93.25 83 SER A O 1
ATOM 640 N N . ALA A 1 84 ? -14.344 -18.812 -4.723 1 95.44 84 ALA A N 1
ATOM 641 C CA . ALA A 1 84 ? -14.258 -20.266 -4.625 1 95.44 84 ALA A CA 1
ATOM 642 C C . ALA A 1 84 ? -15.102 -20.938 -5.707 1 95.44 84 ALA A C 1
ATOM 644 O O . ALA A 1 84 ? -16.156 -20.438 -6.082 1 95.44 84 ALA A O 1
ATOM 645 N N . TYR A 1 85 ? -14.602 -22.062 -6.176 1 95.06 85 TYR A N 1
ATOM 646 C CA . TYR A 1 85 ? -15.289 -22.844 -7.199 1 95.06 85 TYR A CA 1
ATOM 647 C C . TYR A 1 85 ? -15.188 -24.328 -6.906 1 95.06 85 TYR A C 1
ATOM 649 O O . TYR A 1 85 ? -14.148 -24.812 -6.445 1 95.06 85 TYR A O 1
ATOM 657 N N . ARG A 1 86 ? -16.312 -24.969 -7.176 1 94.56 86 ARG A N 1
ATOM 658 C CA . ARG A 1 86 ? -16.234 -26.422 -7.199 1 94.56 86 ARG A CA 1
ATOM 659 C C . ARG A 1 86 ? -15.57 -26.922 -8.484 1 94.56 86 ARG A C 1
ATOM 661 O O . ARG A 1 86 ? -15.867 -26.422 -9.57 1 94.56 86 ARG A O 1
ATOM 668 N N . VAL A 1 87 ? -14.664 -27.812 -8.359 1 94.94 87 VAL A N 1
ATOM 669 C CA . VAL A 1 87 ? -13.938 -28.297 -9.531 1 94.94 87 VAL A CA 1
ATOM 670 C C . VAL A 1 87 ? -13.984 -29.828 -9.562 1 94.94 87 VAL A C 1
ATOM 672 O O . VAL A 1 87 ? -14.414 -30.469 -8.602 1 94.94 87 VAL A O 1
ATOM 675 N N . SER A 1 88 ? -13.602 -30.391 -10.688 1 92.38 88 SER A N 1
ATOM 676 C CA . SER A 1 88 ? -13.578 -31.828 -10.844 1 92.38 88 SER A CA 1
ATOM 677 C C . SER A 1 88 ? -12.562 -32.469 -9.914 1 92.38 88 SER A C 1
ATOM 679 O O . SER A 1 88 ? -11.609 -31.828 -9.484 1 92.38 88 SER A O 1
ATOM 681 N N . GLY A 1 89 ? -12.734 -33.719 -9.586 1 92.69 89 GLY A N 1
ATOM 682 C CA . GLY A 1 89 ? -11.82 -34.469 -8.742 1 92.69 89 GLY A CA 1
ATOM 683 C C . GLY A 1 89 ? -10.438 -34.625 -9.344 1 92.69 89 GLY A C 1
ATOM 684 O O . GLY A 1 89 ? -9.477 -34.938 -8.648 1 92.69 89 GLY A O 1
ATOM 685 N N . ASN A 1 90 ? -10.375 -34.406 -10.633 1 93.81 90 ASN A N 1
ATOM 686 C CA . ASN A 1 90 ? -9.102 -34.562 -11.328 1 93.81 90 ASN A CA 1
ATOM 687 C C . ASN A 1 90 ? -8.344 -33.25 -11.391 1 93.81 90 ASN A C 1
ATOM 689 O O . ASN A 1 90 ? -7.211 -33.188 -11.883 1 93.81 90 ASN A O 1
ATOM 693 N N . PHE A 1 91 ? -8.977 -32.219 -10.922 1 96.12 91 PHE A N 1
ATOM 694 C CA . PHE A 1 91 ? -8.359 -30.891 -10.945 1 96.12 91 PHE A CA 1
ATOM 695 C C . PHE A 1 91 ? -7.211 -30.812 -9.945 1 96.12 91 PHE A C 1
ATOM 697 O O . PHE A 1 91 ? -7.316 -31.328 -8.836 1 96.12 91 PHE A O 1
ATOM 704 N N . HIS A 1 92 ? -6.133 -30.203 -10.312 1 97.25 92 HIS A N 1
ATOM 705 C CA . HIS A 1 92 ? -5.02 -29.891 -9.43 1 97.25 92 HIS A CA 1
ATOM 706 C C . HIS A 1 92 ? -4.531 -28.469 -9.625 1 97.25 92 HIS A C 1
ATOM 708 O O . HIS A 1 92 ? -4.078 -28.109 -10.711 1 97.25 92 HIS A O 1
ATOM 714 N N . ALA A 1 93 ? -4.547 -27.656 -8.586 1 97.31 93 ALA A N 1
ATOM 715 C CA . ALA A 1 93 ? -4.285 -26.219 -8.664 1 97.31 93 ALA A CA 1
ATOM 716 C C . ALA A 1 93 ? -2.938 -25.938 -9.32 1 97.31 93 ALA A C 1
ATOM 718 O O . ALA A 1 93 ? -2.803 -25 -10.102 1 97.31 93 ALA A O 1
ATOM 719 N N . ARG A 1 94 ? -1.936 -26.734 -9.031 1 96.25 94 ARG A N 1
ATOM 720 C CA . ARG A 1 94 ? -0.587 -26.516 -9.547 1 96.25 94 ARG A CA 1
ATOM 721 C C . ARG A 1 94 ? -0.456 -27.031 -10.977 1 96.25 94 ARG A C 1
ATOM 723 O O . ARG A 1 94 ? -0 -26.297 -11.859 1 96.25 94 ARG A O 1
ATOM 730 N N . PHE A 1 95 ? -0.994 -28.203 -11.25 1 95.94 95 PHE A N 1
ATOM 731 C CA . PHE A 1 95 ? -0.68 -28.891 -12.5 1 95.94 95 PHE A CA 1
ATOM 732 C C . PHE A 1 95 ? -1.681 -28.531 -13.586 1 95.94 95 PHE A C 1
ATOM 734 O O . PHE A 1 95 ? -1.384 -28.641 -14.781 1 95.94 95 PHE A O 1
ATOM 741 N N . SER A 1 96 ? -2.852 -28.109 -13.195 1 97.38 96 SER A N 1
ATOM 742 C CA . SER A 1 96 ? -3.873 -27.734 -14.172 1 97.38 96 SER A CA 1
ATOM 743 C C . SER A 1 96 ? -3.701 -26.297 -14.625 1 97.38 96 SER A C 1
ATOM 745 O O . SER A 1 96 ? -4.391 -25.844 -15.539 1 97.38 96 SER A O 1
ATOM 747 N N . ALA A 1 97 ? -2.795 -25.578 -13.977 1 97.56 97 ALA A N 1
ATOM 748 C CA . ALA A 1 97 ? -2.596 -24.172 -14.328 1 97.56 97 ALA A CA 1
ATOM 749 C C . ALA A 1 97 ? -2.059 -24.047 -15.75 1 97.56 97 ALA A C 1
ATOM 751 O O . ALA A 1 97 ? -1.159 -24.781 -16.156 1 97.56 97 ALA A O 1
ATOM 752 N N . LEU A 1 98 ? -2.615 -23.078 -16.5 1 98.19 98 LEU A N 1
ATOM 753 C CA . LEU A 1 98 ? -2.197 -22.812 -17.875 1 98.19 98 LEU A CA 1
ATOM 754 C C . LEU A 1 98 ? -1.051 -21.812 -17.891 1 98.19 98 LEU A C 1
ATOM 756 O O . LEU A 1 98 ? -0.215 -21.844 -18.797 1 98.19 98 LEU A O 1
ATOM 760 N N . SER A 1 99 ? -1.057 -20.922 -16.984 1 98.44 99 SER A N 1
ATOM 761 C CA . SER A 1 99 ? 0.006 -19.938 -16.906 1 98.44 99 SER A CA 1
ATOM 762 C C . SER A 1 99 ? 0.023 -19.25 -15.547 1 98.44 99 SER A C 1
ATOM 764 O O . SER A 1 99 ? -0.958 -19.312 -14.805 1 98.44 99 SER A O 1
ATOM 766 N N . ARG A 1 100 ? 1.133 -18.734 -15.242 1 98.38 100 ARG A N 1
ATOM 767 C CA . ARG A 1 100 ? 1.354 -17.844 -14.117 1 98.38 100 ARG A CA 1
ATOM 768 C C . ARG A 1 100 ? 1.953 -16.516 -14.586 1 98.38 100 ARG A C 1
ATOM 770 O O . ARG A 1 100 ? 2.811 -16.5 -15.469 1 98.38 100 ARG A O 1
ATOM 777 N N . THR A 1 101 ? 1.461 -15.445 -14.031 1 98.81 101 THR A N 1
ATOM 778 C CA . THR A 1 101 ? 2.012 -14.125 -14.305 1 98.81 101 THR A CA 1
ATOM 779 C C . THR A 1 101 ? 2.551 -13.484 -13.023 1 98.81 101 THR A C 1
ATOM 781 O O . THR A 1 101 ? 1.872 -13.477 -12 1 98.81 101 THR A O 1
ATOM 784 N N . TYR A 1 102 ? 3.783 -13.047 -13.117 1 98.81 102 TYR A N 1
ATOM 785 C CA . TYR A 1 102 ? 4.43 -12.359 -12.008 1 98.81 102 TYR A CA 1
ATOM 786 C C . TYR A 1 102 ? 4.727 -10.906 -12.359 1 98.81 102 TYR A C 1
ATOM 788 O O . TYR A 1 102 ? 5.008 -10.586 -13.516 1 98.81 102 TYR A O 1
ATOM 796 N N . ILE A 1 103 ? 4.641 -10.039 -11.344 1 98.88 103 ILE A N 1
ATOM 797 C CA . ILE A 1 103 ? 5.07 -8.648 -11.422 1 98.88 103 ILE A CA 1
ATOM 798 C C . ILE A 1 103 ? 6.188 -8.391 -10.414 1 98.88 103 ILE A C 1
ATOM 800 O O . ILE A 1 103 ? 6.105 -8.828 -9.258 1 98.88 103 ILE A O 1
ATOM 804 N N . TYR A 1 104 ? 7.219 -7.816 -10.852 1 98.88 104 TYR A N 1
ATOM 805 C CA . TYR A 1 104 ? 8.25 -7.344 -9.93 1 98.88 104 TYR A CA 1
ATOM 806 C C . TYR A 1 104 ? 8.305 -5.82 -9.906 1 98.88 104 TYR A C 1
ATOM 808 O O . TYR A 1 104 ? 8.438 -5.184 -10.953 1 98.88 104 TYR A O 1
ATOM 816 N N . ARG A 1 105 ? 8.273 -5.199 -8.719 1 98.75 105 ARG A N 1
ATOM 817 C CA . ARG A 1 105 ? 8.258 -3.748 -8.57 1 98.75 105 ARG A CA 1
ATOM 818 C C . ARG A 1 105 ? 9.641 -3.223 -8.195 1 98.75 105 ARG A C 1
ATOM 820 O O . ARG A 1 105 ? 10.273 -3.74 -7.273 1 98.75 105 ARG A O 1
ATOM 827 N N . LEU A 1 106 ? 10.039 -2.182 -8.938 1 97.12 106 LEU A N 1
ATOM 828 C CA . LEU A 1 106 ? 11.273 -1.441 -8.711 1 97.12 106 LEU A CA 1
ATOM 829 C C . LEU A 1 106 ? 10.984 0.035 -8.453 1 97.12 106 LEU A C 1
ATOM 831 O O . LEU A 1 106 ? 10.023 0.585 -9 1 97.12 106 LEU A O 1
ATOM 835 N N . VAL A 1 107 ? 11.836 0.618 -7.656 1 96.88 107 VAL A N 1
ATOM 836 C CA . VAL A 1 107 ? 11.758 2.068 -7.527 1 96.88 107 VAL A CA 1
ATOM 837 C C . VAL A 1 107 ? 13.164 2.668 -7.574 1 96.88 107 VAL A C 1
ATOM 839 O O . VAL A 1 107 ? 14.102 2.119 -6.996 1 96.88 107 VAL A O 1
ATOM 842 N N . THR A 1 108 ? 13.328 3.674 -8.422 1 95.81 108 THR A N 1
ATOM 843 C CA . THR A 1 108 ? 14.555 4.457 -8.484 1 95.81 108 THR A CA 1
ATOM 844 C C . THR A 1 108 ? 14.32 5.879 -7.98 1 95.81 108 THR A C 1
ATOM 846 O O . THR A 1 108 ? 13.18 6.258 -7.691 1 95.81 108 THR A O 1
ATOM 849 N N . GLY A 1 109 ? 15.383 6.605 -7.812 1 91.75 109 GLY A N 1
ATOM 850 C CA . GLY A 1 109 ? 15.281 7.98 -7.355 1 91.75 109 GLY A CA 1
ATOM 851 C C . GLY A 1 109 ? 15.414 8.125 -5.852 1 91.75 109 GLY A C 1
ATOM 852 O O . GLY A 1 109 ? 15.148 9.188 -5.293 1 91.75 109 GLY A O 1
ATOM 853 N N . CYS A 1 110 ? 15.75 7.012 -5.219 1 86.62 110 CYS A N 1
ATOM 854 C CA . CYS A 1 110 ? 16.047 7.012 -3.791 1 86.62 110 CYS A CA 1
ATOM 855 C C . CYS A 1 110 ? 17.547 6.977 -3.545 1 86.62 110 CYS A C 1
ATOM 857 O O . CYS A 1 110 ? 18.266 6.164 -4.137 1 86.62 110 CYS A O 1
ATOM 859 N N . SER A 1 111 ? 18.047 7.918 -2.811 1 78.56 111 SER A N 1
ATOM 860 C CA . SER A 1 111 ? 19.469 7.891 -2.475 1 78.56 111 SER A CA 1
ATOM 861 C C . SER A 1 111 ? 19.734 6.969 -1.293 1 78.56 111 SER A C 1
ATOM 863 O O . SER A 1 111 ? 20.844 6.457 -1.139 1 78.56 111 SER A O 1
ATOM 865 N N . HIS A 1 112 ? 18.719 6.801 -0.495 1 81.19 112 HIS A N 1
ATOM 866 C CA . HIS A 1 112 ? 18.797 5.957 0.691 1 81.19 112 HIS A CA 1
ATOM 867 C C . HIS A 1 112 ? 17.5 5.219 0.943 1 81.19 112 HIS A C 1
ATOM 869 O O . HIS A 1 112 ? 16.422 5.691 0.551 1 81.19 112 HIS A O 1
ATOM 875 N N . HIS A 1 113 ? 17.562 4.066 1.559 1 78.75 113 HIS A N 1
ATOM 876 C CA . HIS A 1 113 ? 16.406 3.215 1.812 1 78.75 113 HIS A CA 1
ATOM 877 C C . HIS A 1 113 ? 15.352 3.949 2.635 1 78.75 113 HIS A C 1
ATOM 879 O O . HIS A 1 113 ? 14.148 3.68 2.502 1 78.75 113 HIS A O 1
ATOM 885 N N . SER A 1 114 ? 15.828 4.887 3.424 1 79.31 114 SER A N 1
ATOM 886 C CA . SER A 1 114 ? 14.906 5.633 4.277 1 79.31 114 SER A CA 1
ATOM 887 C C . SER A 1 114 ? 14.039 6.582 3.457 1 79.31 114 SER A C 1
ATOM 889 O O . SER A 1 114 ? 13.047 7.117 3.959 1 79.31 114 SER A O 1
ATOM 891 N N . GLU A 1 115 ? 14.375 6.699 2.176 1 85.94 115 GLU A N 1
ATOM 892 C CA . GLU A 1 115 ? 13.609 7.609 1.326 1 85.94 115 GLU A CA 1
ATOM 893 C C . GLU A 1 115 ? 12.406 6.906 0.701 1 85.94 115 GLU A C 1
ATOM 895 O O . GLU A 1 115 ? 11.555 7.555 0.088 1 85.94 115 GLU A O 1
ATOM 900 N N . ILE A 1 116 ? 12.375 5.617 0.926 1 90.56 116 ILE A N 1
ATOM 901 C CA . ILE A 1 116 ? 11.211 4.875 0.447 1 90.56 116 ILE A CA 1
ATOM 902 C C . ILE A 1 116 ? 9.992 5.219 1.298 1 90.56 116 ILE A C 1
ATOM 904 O O . ILE A 1 116 ? 10.047 5.156 2.529 1 90.56 116 ILE A O 1
ATOM 908 N N . PRO A 1 117 ? 8.906 5.633 0.607 1 93.88 117 PRO A N 1
ATOM 909 C CA . PRO A 1 117 ? 7.703 5.883 1.4 1 93.88 117 PRO A CA 1
ATOM 910 C C . PRO A 1 117 ? 7.332 4.703 2.297 1 93.88 117 PRO A C 1
ATOM 912 O O . PRO A 1 117 ? 7.465 3.545 1.888 1 93.88 117 PRO A O 1
ATOM 915 N N . VAL A 1 118 ? 6.883 4.977 3.502 1 95.25 118 VAL A N 1
ATOM 916 C CA . VAL A 1 118 ? 6.594 3.947 4.496 1 95.25 118 VAL A CA 1
ATOM 917 C C . VAL A 1 118 ? 5.559 2.973 3.943 1 95.25 118 VAL A C 1
ATOM 919 O O . VAL A 1 118 ? 5.578 1.784 4.27 1 95.25 118 VAL A O 1
ATOM 922 N N . PHE A 1 119 ? 4.68 3.416 3.059 1 95.81 119 PHE A N 1
ATOM 923 C CA . PHE A 1 119 ? 3.596 2.605 2.518 1 95.81 119 PHE A CA 1
ATOM 924 C C . PHE A 1 119 ? 4.105 1.686 1.416 1 95.81 119 PHE A C 1
ATOM 926 O O . PHE A 1 119 ? 3.379 0.807 0.947 1 95.81 119 PHE A O 1
ATOM 933 N N . GLU A 1 120 ? 5.387 1.876 0.971 1 95.88 120 GLU A N 1
ATOM 934 C CA . GLU A 1 120 ? 6.004 1.068 -0.076 1 95.88 120 GLU A CA 1
ATOM 935 C C . GLU A 1 120 ? 7.012 0.083 0.51 1 95.88 120 GLU A C 1
ATOM 937 O O . GLU A 1 120 ? 7.566 -0.749 -0.212 1 95.88 120 GLU A O 1
ATOM 942 N N . ARG A 1 121 ? 7.219 0.189 1.798 1 93.56 121 ARG A N 1
ATOM 943 C CA . ARG A 1 121 ? 8.227 -0.648 2.436 1 93.56 121 ARG A CA 1
ATOM 944 C C . ARG A 1 121 ? 7.914 -2.129 2.242 1 93.56 121 ARG A C 1
ATOM 946 O O . ARG A 1 121 ? 6.773 -2.557 2.43 1 93.56 121 ARG A O 1
ATOM 953 N N . ASP A 1 122 ? 8.898 -2.879 1.715 1 94.44 122 ASP A N 1
ATOM 954 C CA . ASP A 1 122 ? 8.859 -4.32 1.495 1 94.44 122 ASP A CA 1
ATOM 955 C C . ASP A 1 122 ? 7.906 -4.68 0.358 1 94.44 122 ASP A C 1
ATOM 957 O O . ASP A 1 122 ? 7.398 -5.801 0.295 1 94.44 122 ASP A O 1
ATOM 961 N N . LEU A 1 123 ? 7.613 -3.668 -0.507 1 97.25 123 LEU A N 1
ATOM 962 C CA . LEU A 1 123 ? 6.707 -3.936 -1.62 1 97.25 123 LEU A CA 1
ATOM 963 C C . LEU A 1 123 ? 7.371 -3.602 -2.951 1 97.25 123 LEU A C 1
ATOM 965 O O . LEU A 1 123 ? 6.707 -3.566 -3.99 1 97.25 123 LEU A O 1
ATOM 969 N N . CYS A 1 124 ? 8.609 -3.248 -2.926 1 97.31 124 CYS A N 1
ATOM 970 C CA . CYS A 1 124 ? 9.398 -2.951 -4.113 1 97.31 124 CYS A CA 1
ATOM 971 C C . CYS A 1 124 ? 10.891 -3.074 -3.822 1 97.31 124 CYS A C 1
ATOM 973 O O . CYS A 1 124 ? 11.297 -3.162 -2.66 1 97.31 124 CYS A O 1
ATOM 975 N N . TRP A 1 125 ? 11.664 -3.213 -4.82 1 96.88 125 TRP A N 1
ATOM 976 C CA . TRP A 1 125 ? 13.117 -3.129 -4.73 1 96.88 125 TRP A CA 1
ATOM 977 C C . TRP A 1 125 ? 13.594 -1.698 -4.953 1 96.88 125 TRP A C 1
ATOM 979 O O . TRP A 1 125 ? 13.484 -1.166 -6.062 1 96.88 125 TRP A O 1
ATOM 989 N N . ALA A 1 126 ? 14.055 -1.04 -3.914 1 95.44 126 ALA A N 1
ATOM 990 C CA . ALA A 1 126 ? 14.594 0.313 -4.012 1 95.44 126 ALA A CA 1
ATOM 991 C C . ALA A 1 126 ? 16.047 0.292 -4.504 1 95.44 126 ALA A C 1
ATOM 993 O O . ALA A 1 126 ? 16.922 -0.261 -3.84 1 95.44 126 ALA A O 1
ATOM 994 N N . LEU A 1 127 ? 16.219 0.854 -5.645 1 94.56 127 LEU A N 1
ATOM 995 C CA . LEU A 1 127 ? 17.547 0.934 -6.223 1 94.56 127 LEU A CA 1
ATOM 996 C C . LEU A 1 127 ? 18.203 2.283 -5.922 1 94.56 127 LEU A C 1
ATOM 998 O O . LEU A 1 127 ? 17.516 3.312 -5.914 1 94.56 127 LEU A O 1
ATOM 1002 N N . SER A 1 128 ? 19.422 2.311 -5.68 1 87.5 128 SER A N 1
ATOM 1003 C CA . SER A 1 128 ? 20.125 3.533 -5.32 1 87.5 128 SER A CA 1
ATOM 1004 C C . SER A 1 128 ? 20.359 4.418 -6.539 1 87.5 128 SER A C 1
ATOM 1006 O O . SER A 1 128 ? 20.625 5.613 -6.406 1 87.5 128 SER A O 1
ATOM 1008 N N . GLU A 1 129 ? 20.188 3.846 -7.695 1 86.31 129 GLU A N 1
ATOM 1009 C CA . GLU A 1 129 ? 20.406 4.598 -8.93 1 86.31 129 GLU A CA 1
ATOM 1010 C C . GLU A 1 129 ? 19.25 5.566 -9.188 1 86.31 129 GLU A C 1
ATOM 1012 O O . GLU A 1 129 ? 18.094 5.25 -8.922 1 86.31 129 GLU A O 1
ATOM 1017 N N . ASP A 1 130 ? 19.625 6.676 -9.789 1 86.69 130 ASP A N 1
ATOM 1018 C CA . ASP A 1 130 ? 18.609 7.648 -10.164 1 86.69 130 ASP A CA 1
ATOM 1019 C C . ASP A 1 130 ? 17.828 7.176 -11.383 1 86.69 130 ASP A C 1
ATOM 1021 O O . ASP A 1 130 ? 16.625 7.422 -11.492 1 86.69 130 ASP A O 1
ATOM 1025 N N . HIS A 1 131 ? 18.656 6.57 -12.258 1 90.81 131 HIS A N 1
ATOM 1026 C CA . HIS A 1 131 ? 18.031 6.129 -13.492 1 90.81 131 HIS A CA 1
ATOM 1027 C C . HIS A 1 131 ? 18.578 4.77 -13.93 1 90.81 131 HIS A C 1
ATOM 1029 O O . HIS A 1 131 ? 19.719 4.422 -13.617 1 90.81 131 HIS A O 1
ATOM 1035 N N . LEU A 1 132 ? 17.672 4.023 -14.586 1 96 132 LEU A N 1
ATOM 1036 C CA . LEU A 1 132 ? 18.031 2.783 -15.258 1 96 132 LEU A CA 1
ATOM 1037 C C . LEU A 1 132 ? 18 2.953 -16.781 1 96 132 LEU A C 1
ATOM 1039 O O . LEU A 1 132 ? 17.25 3.781 -17.297 1 96 132 LEU A O 1
ATOM 1043 N N . ASN A 1 133 ? 18.938 2.291 -17.469 1 97.94 133 ASN A N 1
ATOM 1044 C CA . ASN A 1 133 ? 18.812 2.205 -18.922 1 97.94 133 ASN A CA 1
ATOM 1045 C C . ASN A 1 133 ? 17.688 1.27 -19.344 1 97.94 133 ASN A C 1
ATOM 1047 O O . ASN A 1 133 ? 17.938 0.123 -19.719 1 97.94 133 ASN A O 1
ATOM 1051 N N . VAL A 1 134 ? 16.5 1.779 -19.375 1 97.94 134 VAL A N 1
ATOM 1052 C CA . VAL A 1 134 ? 15.289 0.976 -19.562 1 97.94 134 VAL A CA 1
ATOM 1053 C C . VAL A 1 134 ? 15.273 0.393 -20.969 1 97.94 134 VAL A C 1
ATOM 1055 O O . VAL A 1 134 ? 14.953 -0.785 -21.172 1 97.94 134 VAL A O 1
ATOM 1058 N N . PRO A 1 135 ? 15.656 1.167 -21.984 1 98.31 135 PRO A N 1
ATOM 1059 C CA . PRO A 1 135 ? 15.719 0.57 -23.312 1 98.31 135 PRO A CA 1
ATOM 1060 C C . PRO A 1 135 ? 16.625 -0.658 -23.375 1 98.31 135 PRO A C 1
ATOM 1062 O O . PRO A 1 135 ? 16.266 -1.665 -23.984 1 98.31 135 PRO A O 1
ATOM 1065 N N . ALA A 1 136 ? 17.734 -0.56 -22.734 1 98.75 136 ALA A N 1
ATOM 1066 C CA . ALA A 1 136 ? 18.641 -1.71 -22.688 1 98.75 136 ALA A CA 1
ATOM 1067 C C . ALA A 1 136 ? 18 -2.881 -21.953 1 98.75 136 ALA A C 1
ATOM 1069 O O . ALA A 1 136 ? 18.156 -4.039 -22.359 1 98.75 136 ALA A O 1
ATOM 1070 N N . MET A 1 137 ? 17.312 -2.604 -20.875 1 98.81 137 MET A N 1
ATOM 1071 C CA . MET A 1 137 ? 16.609 -3.637 -20.125 1 98.81 137 MET A CA 1
ATOM 1072 C C . MET A 1 137 ? 15.547 -4.309 -20.984 1 98.81 137 MET A C 1
ATOM 1074 O O . MET A 1 137 ? 15.383 -5.527 -20.938 1 98.81 137 MET A O 1
ATOM 1078 N N . GLN A 1 138 ? 14.844 -3.447 -21.734 1 98.81 138 GLN A N 1
ATOM 1079 C CA . GLN A 1 138 ? 13.797 -3.963 -22.609 1 98.81 138 GLN A CA 1
ATOM 1080 C C . GLN A 1 138 ? 14.383 -4.863 -23.688 1 98.81 138 GLN A C 1
ATOM 1082 O O . GLN A 1 138 ? 13.82 -5.914 -24 1 98.81 138 GLN A O 1
ATOM 1087 N N . GLU A 1 139 ? 15.445 -4.453 -24.25 1 98.75 139 GLU A N 1
ATOM 1088 C CA . GLU A 1 139 ? 16.156 -5.289 -25.219 1 98.75 139 GLU A CA 1
ATOM 1089 C C . GLU A 1 139 ? 16.562 -6.621 -24.594 1 98.75 139 GLU A C 1
ATOM 1091 O O . GLU A 1 139 ? 16.344 -7.68 -25.172 1 98.75 139 GLU A O 1
ATOM 1096 N N . ALA A 1 140 ? 17.125 -6.57 -23.422 1 98.88 140 ALA A N 1
ATOM 1097 C CA . ALA A 1 140 ? 17.547 -7.766 -22.703 1 98.88 140 ALA A CA 1
ATOM 1098 C C . ALA A 1 140 ? 16.359 -8.68 -22.391 1 98.88 140 ALA A C 1
ATOM 1100 O O . ALA A 1 140 ? 16.453 -9.898 -22.562 1 98.88 140 ALA A O 1
ATOM 1101 N N . ALA A 1 141 ? 15.266 -8.102 -21.938 1 98.88 141 ALA A N 1
ATOM 1102 C CA . ALA A 1 141 ? 14.062 -8.859 -21.609 1 98.88 141 ALA A CA 1
ATOM 1103 C C . ALA A 1 141 ? 13.539 -9.609 -22.828 1 98.88 141 ALA A C 1
ATOM 1105 O O . ALA A 1 141 ? 13.07 -10.742 -22.719 1 98.88 141 ALA A O 1
ATOM 1106 N N . SER A 1 142 ? 13.68 -8.984 -24 1 98.62 142 SER A N 1
ATOM 1107 C CA . SER A 1 142 ? 13.203 -9.609 -25.219 1 98.62 142 SER A CA 1
ATOM 1108 C C . SER A 1 142 ? 13.977 -10.883 -25.547 1 98.62 142 SER A C 1
ATOM 1110 O O . SER A 1 142 ? 13.438 -11.805 -26.156 1 98.62 142 SER A O 1
ATOM 1112 N N . LEU A 1 143 ? 15.172 -10.977 -25.078 1 98.75 143 LEU A N 1
ATOM 1113 C CA . LEU A 1 143 ? 16.016 -12.141 -25.344 1 98.75 143 LEU A CA 1
ATOM 1114 C C . LEU A 1 143 ? 15.578 -13.328 -24.5 1 98.75 143 LEU A C 1
ATOM 1116 O O . LEU A 1 143 ? 15.961 -14.469 -24.766 1 98.75 143 LEU A O 1
ATOM 1120 N N . LEU A 1 144 ? 14.781 -13.055 -23.453 1 98.75 144 LEU A N 1
ATOM 1121 C CA . LEU A 1 144 ? 14.281 -14.109 -22.578 1 98.75 144 LEU A CA 1
ATOM 1122 C C . LEU A 1 144 ? 13.039 -14.766 -23.156 1 98.75 144 LEU A C 1
ATOM 1124 O O . LEU A 1 144 ? 12.633 -15.844 -22.719 1 98.75 144 LEU A O 1
ATOM 1128 N N . LEU A 1 145 ? 12.414 -14.094 -24.125 1 98.75 145 LEU A N 1
ATOM 1129 C CA . LEU A 1 145 ? 11.164 -14.586 -24.688 1 98.75 145 LEU A CA 1
ATOM 1130 C C . LEU A 1 145 ? 11.383 -15.891 -25.438 1 98.75 145 LEU A C 1
ATOM 1132 O O . LEU A 1 145 ? 12.391 -16.047 -26.125 1 98.75 145 LEU A O 1
ATOM 1136 N N . GLY A 1 146 ? 10.398 -16.766 -25.328 1 98.56 146 GLY A N 1
ATOM 1137 C CA . GLY A 1 146 ? 10.469 -18.047 -26 1 98.56 146 GLY A CA 1
ATOM 1138 C C . GLY A 1 146 ? 10.914 -19.188 -25.109 1 98.56 146 GLY A C 1
ATOM 1139 O O . GLY A 1 146 ? 10.789 -19.094 -23.875 1 98.56 146 GLY A O 1
ATOM 1140 N N . THR A 1 147 ? 11.234 -20.312 -25.719 1 98.62 147 THR A N 1
ATOM 1141 C CA . THR A 1 147 ? 11.617 -21.516 -25 1 98.62 147 THR A CA 1
ATOM 1142 C C . THR A 1 147 ? 13.141 -21.594 -24.859 1 98.62 147 THR A C 1
ATOM 1144 O O . THR A 1 147 ? 13.859 -21.547 -25.859 1 98.62 147 THR A O 1
ATOM 1147 N N . HIS A 1 148 ? 13.586 -21.594 -23.672 1 98.69 148 HIS A N 1
ATOM 1148 C CA . HIS A 1 148 ? 15.008 -21.672 -23.375 1 98.69 148 HIS A CA 1
ATOM 1149 C C . HIS A 1 148 ? 15.266 -22.625 -22.203 1 98.69 148 HIS A C 1
ATOM 1151 O O . HIS A 1 148 ? 14.344 -23.016 -21.5 1 98.69 148 HIS A O 1
ATOM 1157 N N . ASP A 1 149 ? 16.484 -23.125 -22.172 1 98.44 149 ASP A N 1
ATOM 1158 C CA . ASP A 1 149 ? 16.969 -23.734 -20.938 1 98.44 149 ASP A CA 1
ATOM 1159 C C . ASP A 1 149 ? 17.328 -22.672 -19.906 1 98.44 149 ASP A C 1
ATOM 1161 O O . ASP A 1 149 ? 18.297 -21.922 -20.078 1 98.44 149 ASP A O 1
ATOM 1165 N N . PHE A 1 150 ? 16.594 -22.578 -18.797 1 98.44 150 PHE A N 1
ATOM 1166 C CA . PHE A 1 150 ? 16.766 -21.516 -17.812 1 98.44 150 PHE A CA 1
ATOM 1167 C C . PHE A 1 150 ? 17.578 -22.016 -16.625 1 98.44 150 PHE A C 1
ATOM 1169 O O . PHE A 1 150 ? 17.469 -21.484 -15.523 1 98.44 150 PHE A O 1
ATOM 1176 N N . SER A 1 151 ? 18.438 -23 -16.797 1 97.19 151 SER A N 1
ATOM 1177 C CA . SER A 1 151 ? 19.25 -23.562 -15.719 1 97.19 151 SER A CA 1
ATOM 1178 C C . SER A 1 151 ? 20.078 -22.484 -15.023 1 97.19 151 SER A C 1
ATOM 1180 O O . SER A 1 151 ? 20.172 -22.469 -13.797 1 97.19 151 SER A O 1
ATOM 1182 N N . THR A 1 152 ? 20.656 -21.562 -15.836 1 98.06 152 THR A N 1
ATOM 1183 C CA . THR A 1 152 ? 21.484 -20.5 -15.258 1 98.06 152 THR A CA 1
ATOM 1184 C C . THR A 1 152 ? 20.641 -19.578 -14.367 1 98.06 152 THR A C 1
ATOM 1186 O O . THR A 1 152 ? 21.156 -18.953 -13.445 1 98.06 152 THR A O 1
ATOM 1189 N N . PHE A 1 153 ? 19.375 -19.547 -14.609 1 97.94 153 PHE A N 1
ATOM 1190 C CA . PHE A 1 153 ? 18.484 -18.672 -13.859 1 97.94 153 PHE A CA 1
ATOM 1191 C C . PHE A 1 153 ? 17.75 -19.453 -12.781 1 97.94 153 PHE A C 1
ATOM 1193 O O . PHE A 1 153 ? 16.766 -18.953 -12.211 1 97.94 153 PHE A O 1
ATOM 1200 N N . ARG A 1 154 ? 18.156 -20.609 -12.508 1 95.5 154 ARG A N 1
ATOM 1201 C CA . ARG A 1 154 ? 17.594 -21.438 -11.445 1 95.5 154 ARG A CA 1
ATOM 1202 C C . ARG A 1 154 ? 18.5 -21.469 -10.234 1 95.5 154 ARG A C 1
ATOM 1204 O O . ARG A 1 154 ? 19.719 -21.594 -10.367 1 95.5 154 ARG A O 1
ATOM 1211 N N . SER A 1 155 ? 17.875 -21.281 -9 1 91.5 155 SER A N 1
ATOM 1212 C CA . SER A 1 155 ? 18.656 -21.516 -7.789 1 91.5 155 SER A CA 1
ATOM 1213 C C . SER A 1 155 ? 18.719 -23.016 -7.461 1 91.5 155 SER A C 1
ATOM 1215 O O . SER A 1 155 ? 17.75 -23.734 -7.68 1 91.5 155 SER A O 1
ATOM 1217 N N . VAL A 1 156 ? 19.859 -23.391 -6.961 1 85.06 156 VAL A N 1
ATOM 1218 C CA . VAL A 1 156 ? 20.047 -24.797 -6.594 1 85.06 156 VAL A CA 1
ATOM 1219 C C . VAL A 1 156 ? 19.312 -25.078 -5.277 1 85.06 156 VAL A C 1
ATOM 1221 O O . VAL A 1 156 ? 19.406 -24.281 -4.336 1 85.06 156 VAL A O 1
ATOM 1224 N N . SER A 1 157 ? 18.406 -25.922 -5.359 1 78.94 157 SER A N 1
ATOM 1225 C CA . SER A 1 157 ? 17.766 -26.359 -4.129 1 78.94 157 SER A CA 1
ATOM 1226 C C . SER A 1 157 ? 17.906 -27.875 -3.943 1 78.94 157 SER A C 1
ATOM 1228 O O . SER A 1 157 ? 17.734 -28.641 -4.895 1 78.94 157 SER A O 1
ATOM 1230 N N . THR A 1 158 ? 18.438 -28.281 -2.812 1 67.25 158 THR A N 1
ATOM 1231 C CA . THR A 1 158 ? 18.672 -29.688 -2.529 1 67.25 158 THR A CA 1
ATOM 1232 C C . THR A 1 158 ? 17.359 -30.438 -2.375 1 67.25 158 THR A C 1
ATOM 1234 O O . THR A 1 158 ? 17.297 -31.656 -2.57 1 67.25 158 THR A O 1
ATOM 1237 N N . ASP A 1 159 ? 16.344 -29.766 -2.055 1 66.94 159 ASP A N 1
ATOM 1238 C CA . ASP A 1 159 ? 15.125 -30.453 -1.627 1 66.94 159 ASP A CA 1
ATOM 1239 C C . ASP A 1 159 ? 14.086 -30.469 -2.742 1 66.94 159 ASP A C 1
ATOM 1241 O O . ASP A 1 159 ? 13 -31.031 -2.582 1 66.94 159 ASP A O 1
ATOM 1245 N N . MET A 1 160 ? 14.562 -29.938 -3.904 1 65.75 160 MET A N 1
ATOM 1246 C CA . MET A 1 160 ? 13.508 -29.828 -4.906 1 65.75 160 MET A CA 1
ATOM 1247 C C . MET A 1 160 ? 13.648 -30.891 -5.98 1 65.75 160 MET A C 1
ATOM 1249 O O . MET A 1 160 ? 14.766 -31.172 -6.434 1 65.75 160 MET A O 1
ATOM 1253 N N . PRO A 1 161 ? 12.531 -31.562 -6.211 1 68.75 161 PRO A N 1
ATOM 1254 C CA . PRO A 1 161 ? 12.57 -32.469 -7.344 1 68.75 161 PRO A CA 1
ATOM 1255 C C . PRO A 1 161 ? 13.047 -31.812 -8.633 1 68.75 161 PRO A C 1
ATOM 1257 O O . PRO A 1 161 ? 12.93 -30.594 -8.781 1 68.75 161 PRO A O 1
ATOM 1260 N N . PHE A 1 162 ? 13.625 -32.688 -9.383 1 73.88 162 PHE A N 1
ATOM 1261 C CA . PHE A 1 162 ? 14.117 -32.188 -10.664 1 73.88 162 PHE A CA 1
ATOM 1262 C C . PHE A 1 162 ? 12.969 -31.641 -11.508 1 73.88 162 PHE A C 1
ATOM 1264 O O . PHE A 1 162 ? 11.922 -32.281 -11.625 1 73.88 162 PHE A O 1
ATOM 1271 N N . LYS A 1 163 ? 12.984 -30.438 -11.898 1 83.19 163 LYS A N 1
ATOM 1272 C CA . LYS A 1 163 ? 12.109 -29.812 -12.883 1 83.19 163 LYS A CA 1
ATOM 1273 C C . LYS A 1 163 ? 12.875 -29.453 -14.148 1 83.19 163 LYS A C 1
ATOM 1275 O O . LYS A 1 163 ? 14.031 -29.016 -14.078 1 83.19 163 LYS A O 1
ATOM 1280 N N . SER A 1 164 ? 12.188 -29.812 -15.266 1 92.19 164 SER A N 1
ATOM 1281 C CA . SER A 1 164 ? 12.82 -29.438 -16.531 1 92.19 164 SER A CA 1
ATOM 1282 C C . SER A 1 164 ? 13.18 -27.953 -16.547 1 92.19 164 SER A C 1
ATOM 1284 O O . SER A 1 164 ? 12.352 -27.109 -16.25 1 92.19 164 SER A O 1
ATOM 1286 N N . PRO A 1 165 ? 14.367 -27.703 -16.875 1 95.75 165 PRO A N 1
ATOM 1287 C CA . PRO A 1 165 ? 14.781 -26.297 -16.938 1 95.75 165 PRO A CA 1
ATOM 1288 C C . PRO A 1 165 ? 14.305 -25.609 -18.203 1 95.75 165 PRO A C 1
ATOM 1290 O O . PRO A 1 165 ? 14.5 -24.391 -18.359 1 95.75 165 PRO A O 1
ATOM 1293 N N . LEU A 1 166 ? 13.719 -26.453 -19.094 1 97.69 166 LEU A N 1
ATOM 1294 C CA . LEU A 1 166 ? 1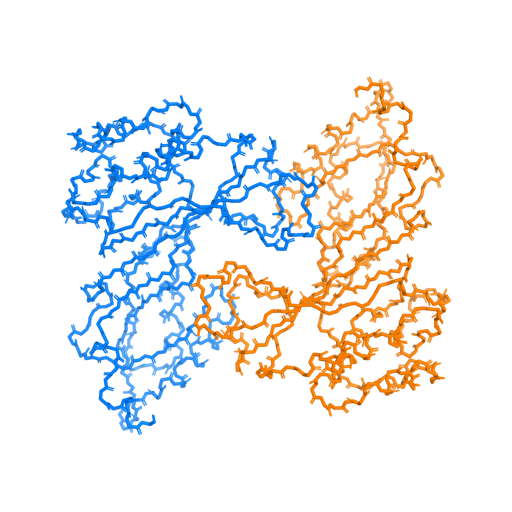3.148 -25.859 -20.297 1 97.69 166 LEU A CA 1
ATOM 1295 C C . LEU A 1 166 ? 11.82 -25.156 -19.984 1 97.69 166 LEU A C 1
ATOM 1297 O O . LEU A 1 166 ? 10.859 -25.812 -19.562 1 97.69 166 LEU A O 1
ATOM 1301 N N . LYS A 1 167 ? 11.844 -23.906 -20.078 1 98.12 167 LYS A N 1
ATOM 1302 C CA . LYS A 1 167 ? 10.633 -23.109 -19.875 1 98.12 167 LYS A CA 1
ATOM 1303 C C . LYS A 1 167 ? 10.359 -22.203 -21.078 1 98.12 167 LYS A C 1
ATOM 1305 O O . LYS A 1 167 ? 11.289 -21.828 -21.797 1 98.12 167 LYS A O 1
ATOM 1310 N N . THR A 1 168 ? 9.102 -21.875 -21.281 1 98.62 168 THR A N 1
ATOM 1311 C CA . THR A 1 168 ? 8.688 -20.891 -22.281 1 98.62 168 THR A CA 1
ATOM 1312 C C . THR A 1 168 ? 8.172 -19.625 -21.609 1 98.62 168 THR A C 1
ATOM 1314 O O . THR A 1 168 ? 7.191 -19.656 -20.875 1 98.62 168 THR A O 1
ATOM 1317 N N . LEU A 1 169 ? 8.844 -18.562 -21.844 1 98.75 169 LEU A N 1
ATOM 1318 C CA . LEU A 1 169 ? 8.359 -17.25 -21.391 1 98.75 169 LEU A CA 1
ATOM 1319 C C . LEU A 1 169 ? 7.469 -16.609 -22.453 1 98.75 169 LEU A C 1
ATOM 1321 O O . LEU A 1 169 ? 7.934 -16.312 -23.562 1 98.75 169 LEU A O 1
ATOM 1325 N N . ASP A 1 170 ? 6.238 -16.391 -22.141 1 98.75 170 ASP A N 1
ATOM 1326 C CA . ASP A 1 170 ? 5.27 -15.812 -23.062 1 98.75 170 ASP A CA 1
ATOM 1327 C C . ASP A 1 170 ? 5.309 -14.281 -23 1 98.75 170 ASP A C 1
ATOM 1329 O O . ASP A 1 170 ? 4.914 -13.617 -23.969 1 98.75 170 ASP A O 1
ATOM 1333 N N . ARG A 1 171 ? 5.703 -13.781 -21.875 1 98.75 171 ARG A N 1
ATOM 1334 C CA . ARG A 1 171 ? 5.777 -12.336 -21.656 1 98.75 171 ARG A CA 1
ATOM 1335 C C . ARG A 1 171 ? 6.992 -11.969 -20.812 1 98.75 171 ARG A C 1
ATOM 1337 O O . ARG A 1 171 ? 7.32 -12.664 -19.859 1 98.75 171 ARG A O 1
ATOM 1344 N N . ALA A 1 172 ? 7.672 -10.977 -21.203 1 98.81 172 ALA A N 1
ATOM 1345 C CA . ALA A 1 172 ? 8.75 -10.32 -20.484 1 98.81 172 ALA A CA 1
ATOM 1346 C C . ALA A 1 172 ? 8.805 -8.828 -20.812 1 98.81 172 ALA A C 1
ATOM 1348 O O . ALA A 1 172 ? 9.391 -8.43 -21.812 1 98.81 172 ALA A O 1
ATOM 1349 N N . GLU A 1 173 ? 8.203 -8.07 -19.969 1 98.56 173 GLU A N 1
ATOM 1350 C CA . GLU A 1 173 ? 8.016 -6.656 -20.281 1 98.56 173 GLU A CA 1
ATOM 1351 C C . GLU A 1 173 ? 8.422 -5.766 -19.109 1 98.56 173 GLU A C 1
ATOM 1353 O O . GLU A 1 173 ? 8.289 -6.156 -17.953 1 98.56 173 GLU A O 1
ATOM 1358 N N . ILE A 1 174 ? 8.922 -4.648 -19.438 1 98.69 174 ILE A N 1
ATOM 1359 C CA . ILE A 1 174 ? 9.266 -3.609 -18.484 1 98.69 174 ILE A CA 1
ATOM 1360 C C . ILE A 1 174 ? 8.516 -2.324 -18.828 1 98.69 174 ILE A C 1
ATOM 1362 O O . ILE A 1 174 ? 8.555 -1.855 -19.969 1 98.69 174 ILE A O 1
ATOM 1366 N N . ARG A 1 175 ? 7.855 -1.777 -17.875 1 98.06 175 ARG A N 1
ATOM 1367 C CA . ARG A 1 175 ? 7.086 -0.56 -18.125 1 98.06 175 ARG A CA 1
ATOM 1368 C C . ARG A 1 175 ? 7.086 0.342 -16.891 1 98.06 175 ARG A C 1
ATOM 1370 O O . ARG A 1 175 ? 7.27 -0.131 -15.773 1 98.06 175 ARG A O 1
ATOM 1377 N N . PRO A 1 176 ? 6.891 1.618 -17.156 1 97.38 176 PRO A N 1
ATOM 1378 C CA . PRO A 1 176 ? 6.688 2.502 -16 1 97.38 176 PRO A CA 1
ATOM 1379 C C . PRO A 1 176 ? 5.434 2.152 -15.203 1 97.38 176 PRO A C 1
ATOM 1381 O O . PRO A 1 176 ? 4.492 1.568 -15.75 1 97.38 176 PRO A O 1
ATOM 1384 N N . SER A 1 177 ? 5.469 2.451 -13.992 1 97.44 177 SER A N 1
ATOM 1385 C CA . SER A 1 177 ? 4.336 2.229 -13.102 1 97.44 177 SER A CA 1
ATOM 1386 C C . SER A 1 177 ? 4.199 3.361 -12.086 1 97.44 177 SER A C 1
ATOM 1388 O O . SER A 1 177 ? 4.809 4.422 -12.25 1 97.44 177 SER A O 1
ATOM 1390 N N . SER A 1 178 ? 3.26 3.221 -11.141 1 96.62 178 SER A N 1
ATOM 1391 C CA . SER A 1 178 ? 3.037 4.215 -10.102 1 96.62 178 SER A CA 1
ATOM 1392 C C . SER A 1 178 ? 3.082 3.58 -8.711 1 96.62 178 SER A C 1
ATOM 1394 O O . SER A 1 178 ? 2.742 2.406 -8.547 1 96.62 178 SER A O 1
ATOM 1396 N N . GLY A 1 179 ? 3.572 4.387 -7.809 1 96.81 179 GLY A N 1
ATOM 1397 C CA . GLY A 1 179 ? 3.512 3.971 -6.418 1 96.81 179 GLY A CA 1
ATOM 1398 C C . GLY A 1 179 ? 2.201 4.328 -5.742 1 96.81 179 GLY A C 1
ATOM 1399 O O . GLY A 1 179 ? 1.343 4.977 -6.348 1 96.81 179 GLY A O 1
ATOM 1400 N N . PHE A 1 180 ? 2.068 3.816 -4.5 1 97 180 PHE A N 1
ATOM 1401 C CA . PHE A 1 180 ? 0.907 4.133 -3.678 1 97 180 PHE A CA 1
ATOM 1402 C C . PHE A 1 180 ? 0.766 5.641 -3.5 1 97 180 PHE A C 1
ATOM 1404 O O . PHE A 1 180 ? 1.629 6.285 -2.898 1 97 180 PHE A O 1
ATOM 1411 N N . MET A 1 181 ? -0.229 6.266 -4.09 1 97.25 181 MET A N 1
ATOM 1412 C CA . MET A 1 181 ? -0.566 7.684 -4.02 1 97.25 181 MET A CA 1
ATOM 1413 C C . MET A 1 181 ? 0.602 8.547 -4.492 1 97.25 181 MET A C 1
ATOM 1415 O O . MET A 1 181 ? 0.812 9.648 -3.979 1 97.25 181 MET A O 1
ATOM 1419 N N . SER A 1 182 ? 1.35 8.047 -5.461 1 96.44 182 SER A N 1
ATOM 1420 C CA . SER A 1 182 ? 2.59 8.711 -5.852 1 96.44 182 SER A CA 1
ATOM 1421 C C . SER A 1 182 ? 2.312 10.047 -6.523 1 96.44 182 SER A C 1
ATOM 1423 O O . SER A 1 182 ? 3.158 10.945 -6.5 1 96.44 182 SER A O 1
ATOM 1425 N N . HIS A 1 183 ? 1.147 10.242 -7.141 1 96.44 183 HIS A N 1
ATOM 1426 C CA . HIS A 1 183 ? 0.792 11.5 -7.785 1 96.44 183 HIS A CA 1
ATOM 1427 C C . HIS A 1 183 ? 0.728 12.641 -6.77 1 96.44 183 HIS A C 1
ATOM 1429 O O . HIS A 1 183 ? 0.728 13.812 -7.148 1 96.44 183 HIS A O 1
ATOM 1435 N N . HIS A 1 184 ? 0.741 12.336 -5.473 1 97.06 184 HIS A N 1
ATOM 1436 C CA . HIS A 1 184 ? 0.681 13.367 -4.438 1 97.06 184 HIS A CA 1
ATOM 1437 C C . HIS A 1 184 ? 2.078 13.75 -3.965 1 97.06 184 HIS A C 1
ATOM 1439 O O . HIS A 1 184 ? 2.234 14.695 -3.186 1 97.06 184 HIS A O 1
ATOM 1445 N N . TYR A 1 185 ? 3.096 13.039 -4.395 1 94.5 185 TYR A N 1
ATOM 1446 C CA . TYR A 1 185 ? 4.449 13.391 -3.984 1 94.5 185 TYR A CA 1
ATOM 1447 C C . TYR A 1 185 ? 5.426 13.25 -5.148 1 94.5 185 TYR A C 1
ATOM 1449 O O . TYR A 1 185 ? 6.52 12.711 -4.984 1 94.5 185 TYR A O 1
ATOM 1457 N N . GLU A 1 186 ? 5.023 13.734 -6.266 1 93.75 186 GLU A N 1
ATOM 1458 C CA . GLU A 1 186 ? 5.836 13.711 -7.48 1 93.75 186 GLU A CA 1
ATOM 1459 C C . GLU A 1 186 ? 7.152 14.461 -7.277 1 93.75 186 GLU A C 1
ATOM 1461 O O . GLU A 1 186 ? 8.156 14.148 -7.914 1 93.75 186 GLU A O 1
ATOM 1466 N N . TYR A 1 187 ? 7.184 15.414 -6.367 1 90.31 187 TYR A N 1
ATOM 1467 C CA . TYR A 1 187 ? 8.359 16.234 -6.109 1 90.31 187 TYR A CA 1
ATOM 1468 C C . TYR A 1 187 ? 9.508 15.398 -5.555 1 90.31 187 TYR A C 1
ATOM 1470 O O . TYR A 1 187 ? 10.664 15.812 -5.594 1 90.31 187 TYR A O 1
ATOM 1478 N N . ARG A 1 188 ? 9.227 14.195 -5.055 1 90.81 188 ARG A N 1
ATOM 1479 C CA . ARG A 1 188 ? 10.258 13.336 -4.488 1 90.81 188 ARG A CA 1
ATOM 1480 C C . ARG A 1 188 ? 11.117 12.711 -5.586 1 90.81 188 ARG A C 1
ATOM 1482 O O . ARG A 1 188 ? 12.203 12.188 -5.312 1 90.81 188 ARG A O 1
ATOM 1489 N N . GLY A 1 189 ? 10.68 12.68 -6.785 1 92.44 189 GLY A N 1
ATOM 1490 C CA . GLY A 1 189 ? 11.469 12.227 -7.918 1 92.44 189 GLY A CA 1
ATOM 1491 C C . GLY A 1 189 ? 11.594 10.719 -7.996 1 92.44 189 GLY A C 1
ATOM 1492 O O . GLY A 1 189 ? 12.484 10.195 -8.664 1 92.44 189 GLY A O 1
ATOM 1493 N N . LEU A 1 190 ? 10.695 10.031 -7.262 1 94.69 190 LEU A N 1
ATOM 1494 C CA . LEU A 1 190 ? 10.703 8.578 -7.301 1 94.69 190 LEU A CA 1
ATOM 1495 C C . LEU A 1 190 ? 10.133 8.062 -8.617 1 94.69 190 LEU A C 1
ATOM 1497 O O . LEU A 1 190 ? 9.148 8.602 -9.125 1 94.69 190 LEU A O 1
ATOM 1501 N N . GLN A 1 191 ? 10.766 7.105 -9.203 1 95.94 191 GLN A N 1
ATOM 1502 C CA . GLN A 1 191 ? 10.289 6.457 -10.422 1 95.94 191 GLN A CA 1
ATOM 1503 C C . GLN A 1 191 ? 10.031 4.973 -10.188 1 95.94 191 GLN A C 1
ATOM 1505 O O . GLN A 1 191 ? 10.945 4.23 -9.82 1 95.94 191 GLN A O 1
ATOM 1510 N N . PHE A 1 192 ? 8.797 4.586 -10.43 1 96.94 192 PHE A N 1
ATOM 1511 C CA . PHE A 1 192 ? 8.406 3.197 -10.227 1 96.94 192 PHE A CA 1
ATOM 1512 C C . PHE A 1 192 ? 8.367 2.447 -11.555 1 96.94 192 PHE A C 1
ATOM 1514 O O . PHE A 1 192 ? 7.945 3 -12.57 1 96.94 192 PHE A O 1
ATOM 1521 N N . TRP A 1 193 ? 8.797 1.201 -11.531 1 97.88 193 TRP A N 1
ATOM 1522 C CA . TRP A 1 193 ? 8.773 0.308 -12.68 1 97.88 193 TRP A CA 1
ATOM 1523 C C . TRP A 1 193 ? 8.203 -1.054 -12.305 1 97.88 193 TRP A C 1
ATOM 1525 O O . TRP A 1 193 ? 8.273 -1.467 -11.148 1 97.88 193 TRP A O 1
ATOM 1535 N N . GLU A 1 194 ? 7.648 -1.699 -13.258 1 98.69 194 GLU A N 1
ATOM 1536 C CA . GLU A 1 194 ? 7.246 -3.09 -13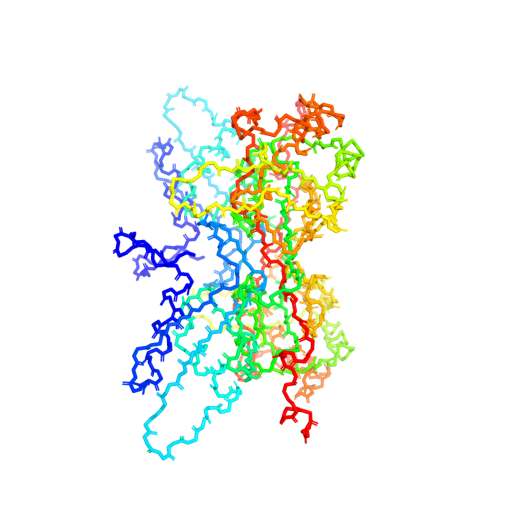.078 1 98.69 194 GLU A CA 1
ATOM 1537 C C . GLU A 1 194 ? 7.801 -3.975 -14.195 1 98.69 194 GLU A C 1
ATOM 1539 O O . GLU A 1 194 ? 7.84 -3.566 -15.352 1 98.69 194 GLU A O 1
ATOM 1544 N N . LEU A 1 195 ? 8.297 -5.051 -13.867 1 98.94 195 LEU A N 1
ATOM 1545 C CA . LEU A 1 195 ? 8.641 -6.137 -14.773 1 98.94 195 LEU A CA 1
ATOM 1546 C C . LEU A 1 195 ? 7.613 -7.258 -14.703 1 98.94 195 LEU A C 1
ATOM 1548 O O . LEU A 1 195 ? 7.273 -7.73 -13.617 1 98.94 195 LEU A O 1
ATOM 1552 N N . GLU A 1 196 ? 7.078 -7.594 -15.852 1 98.88 196 GLU A N 1
ATOM 1553 C CA . GLU A 1 196 ? 6.043 -8.625 -15.906 1 98.88 196 GLU A CA 1
ATOM 1554 C C . GLU A 1 196 ? 6.523 -9.852 -16.672 1 98.88 196 GLU A C 1
ATOM 1556 O O . GLU A 1 196 ? 7.09 -9.727 -17.766 1 98.88 196 GLU A O 1
ATOM 1561 N N . PHE A 1 197 ? 6.355 -11.008 -16.094 1 98.94 197 PHE A N 1
ATOM 1562 C CA . PHE A 1 197 ? 6.73 -12.281 -16.719 1 98.94 197 PHE A CA 1
ATOM 1563 C C . PHE A 1 197 ? 5.555 -13.25 -16.719 1 98.94 197 PHE A C 1
ATOM 1565 O O . PHE A 1 197 ? 4.859 -13.391 -15.703 1 98.94 197 PHE A O 1
ATOM 1572 N N . LYS A 1 198 ? 5.309 -13.875 -17.766 1 98.88 198 LYS A N 1
ATOM 1573 C CA . LYS A 1 198 ? 4.266 -14.891 -17.891 1 98.88 198 LYS A CA 1
ATOM 1574 C C . LYS A 1 198 ? 4.828 -16.188 -18.438 1 98.88 198 LYS A C 1
ATOM 1576 O O . LYS A 1 198 ? 5.594 -16.188 -19.406 1 98.88 198 LYS A O 1
ATOM 1581 N N . SER A 1 199 ? 4.559 -17.25 -17.844 1 98.69 199 SER A N 1
ATOM 1582 C CA . SER A 1 199 ? 4.957 -18.594 -18.234 1 98.69 199 SER A CA 1
ATOM 1583 C C . SER A 1 199 ? 4.008 -19.641 -17.656 1 98.69 199 SER A C 1
ATOM 1585 O O . SER A 1 199 ? 3.234 -19.344 -16.75 1 98.69 199 SER A O 1
ATOM 1587 N N . ARG A 1 200 ? 4.086 -20.797 -18.234 1 97.69 200 ARG A N 1
ATOM 1588 C CA . ARG A 1 200 ? 3.338 -21.891 -17.656 1 97.69 200 ARG A CA 1
ATOM 1589 C C . ARG A 1 200 ? 3.852 -22.219 -16.25 1 97.69 200 ARG A C 1
ATOM 1591 O O . ARG A 1 200 ? 3.064 -22.516 -15.352 1 97.69 200 ARG A O 1
ATOM 1598 N N . SER A 1 201 ? 5.086 -22.219 -16.125 1 96.56 201 SER A N 1
ATOM 1599 C CA . SER A 1 201 ? 5.73 -22.469 -14.836 1 96.56 201 SER A CA 1
ATOM 1600 C C . SER A 1 201 ? 7.117 -21.828 -14.781 1 96.56 201 SER A C 1
ATOM 1602 O O . SER A 1 201 ? 7.676 -21.453 -15.82 1 96.56 201 SER A O 1
ATOM 1604 N N . PHE A 1 202 ? 7.613 -21.641 -13.648 1 96.88 202 PHE A N 1
ATOM 1605 C CA . PHE A 1 202 ? 8.938 -21.094 -13.406 1 96.88 202 PHE A CA 1
ATOM 1606 C C . PHE A 1 202 ? 9.773 -22.031 -12.547 1 96.88 202 PHE A C 1
ATOM 1608 O O . PHE A 1 202 ? 9.219 -22.844 -11.797 1 96.88 202 PHE A O 1
ATOM 1615 N N . LEU A 1 203 ? 11.047 -21.922 -12.703 1 95.88 203 LEU A N 1
ATOM 1616 C CA . LEU A 1 203 ? 11.977 -22.625 -11.82 1 95.88 203 LEU A CA 1
ATOM 1617 C C . LEU A 1 203 ? 12.141 -21.875 -10.5 1 95.88 203 LEU A C 1
ATOM 1619 O O . LEU A 1 203 ? 11.672 -20.75 -10.359 1 95.88 203 LEU A O 1
ATOM 1623 N N . TYR A 1 204 ? 12.789 -22.625 -9.508 1 95 204 TYR A N 1
ATOM 1624 C CA . TYR A 1 204 ? 13.047 -22.047 -8.203 1 95 204 TYR A CA 1
ATOM 1625 C C . TYR A 1 204 ? 13.828 -20.734 -8.336 1 95 204 TYR A C 1
ATOM 1627 O O . TYR A 1 204 ? 14.945 -20.734 -8.859 1 95 204 TYR A O 1
ATOM 1635 N N . ARG A 1 205 ? 13.234 -19.594 -7.945 1 96.38 205 ARG A N 1
ATOM 1636 C CA . ARG A 1 205 ? 13.797 -18.25 -7.875 1 96.38 205 ARG A CA 1
ATOM 1637 C C . ARG A 1 205 ? 14.094 -17.703 -9.273 1 96.38 205 ARG A C 1
ATOM 1639 O O . ARG A 1 205 ? 14.844 -16.75 -9.422 1 96.38 205 ARG A O 1
ATOM 1646 N N . GLN A 1 206 ? 13.547 -18.281 -10.266 1 97.62 206 GLN A N 1
ATOM 1647 C CA . GLN A 1 206 ? 13.82 -17.922 -11.648 1 97.62 206 GLN A CA 1
ATOM 1648 C C . GLN A 1 206 ? 13.477 -16.453 -11.906 1 97.62 206 GLN A C 1
ATOM 1650 O O . GLN A 1 206 ? 14.273 -15.703 -12.477 1 97.62 206 GLN A O 1
ATOM 1655 N N . VAL A 1 207 ? 12.297 -15.969 -11.477 1 98.62 207 VAL A N 1
ATOM 1656 C CA . VAL A 1 207 ? 11.844 -14.609 -11.75 1 98.62 207 VAL A CA 1
ATOM 1657 C C . VAL A 1 207 ? 12.797 -13.609 -11.094 1 98.62 207 VAL A C 1
ATOM 1659 O O . VAL A 1 207 ? 13.203 -12.625 -11.719 1 98.62 207 VAL A O 1
ATOM 1662 N N . ARG A 1 208 ? 13.172 -13.875 -9.883 1 98.56 208 ARG A N 1
ATOM 1663 C CA . ARG A 1 208 ? 14.047 -12.969 -9.141 1 98.56 208 ARG A CA 1
ATOM 1664 C C . ARG A 1 208 ? 15.43 -12.898 -9.773 1 98.56 208 ARG A C 1
ATOM 1666 O O . ARG A 1 208 ? 16.047 -11.836 -9.797 1 98.56 208 ARG A O 1
ATOM 1673 N N . ARG A 1 209 ? 15.914 -14.039 -10.258 1 98.44 209 ARG A N 1
ATOM 1674 C CA . ARG A 1 209 ? 17.219 -14.039 -10.93 1 98.44 209 ARG A CA 1
ATOM 1675 C C . ARG A 1 209 ? 17.141 -13.328 -12.273 1 98.44 209 ARG A C 1
ATOM 1677 O O . ARG A 1 209 ? 18.062 -12.609 -12.648 1 98.44 209 ARG A O 1
ATOM 1684 N N . MET A 1 210 ? 16.031 -13.516 -12.984 1 98.81 210 MET A N 1
ATOM 1685 C CA . MET A 1 210 ? 15.836 -12.773 -14.227 1 98.81 210 MET A CA 1
ATOM 1686 C C . MET A 1 210 ? 15.781 -11.273 -13.969 1 98.81 210 MET A C 1
ATOM 1688 O O . MET A 1 210 ? 16.453 -10.492 -14.641 1 98.81 210 MET A O 1
ATOM 1692 N N . VAL A 1 211 ? 15.055 -10.859 -12.961 1 98.88 211 VAL A N 1
ATOM 1693 C CA . VAL A 1 211 ? 14.938 -9.453 -12.609 1 98.88 211 VAL A CA 1
ATOM 1694 C C . VAL A 1 211 ? 16.312 -8.891 -12.242 1 98.88 211 VAL A C 1
ATOM 1696 O O . VAL A 1 211 ? 16.688 -7.812 -12.711 1 98.88 211 VAL A O 1
ATOM 1699 N N . GLY A 1 212 ? 17.031 -9.648 -11.406 1 98.75 212 GLY A N 1
ATOM 1700 C CA . GLY A 1 212 ? 18.359 -9.219 -11.023 1 98.75 212 GLY A CA 1
ATOM 1701 C C . GLY A 1 212 ? 19.266 -8.977 -12.211 1 98.75 212 GLY A C 1
ATOM 1702 O O . GLY A 1 212 ? 19.969 -7.961 -12.266 1 98.75 212 GLY A O 1
ATOM 1703 N N . ALA A 1 213 ? 19.266 -9.891 -13.141 1 98.75 213 ALA A N 1
ATOM 1704 C CA . ALA A 1 213 ? 20.094 -9.758 -14.344 1 98.75 213 ALA A CA 1
ATOM 1705 C C . ALA A 1 213 ? 19.656 -8.562 -15.18 1 98.75 213 ALA A C 1
ATOM 1707 O O . ALA A 1 213 ? 20.5 -7.816 -15.688 1 98.75 213 ALA A O 1
ATOM 1708 N N . LEU A 1 214 ? 18.375 -8.367 -15.359 1 98.81 214 LEU A N 1
ATOM 1709 C CA . LEU A 1 214 ? 17.859 -7.25 -16.141 1 98.81 214 LEU A CA 1
ATOM 1710 C C . LEU A 1 214 ? 18.219 -5.922 -15.477 1 98.81 214 LEU A C 1
ATOM 1712 O O . LEU A 1 214 ? 18.562 -4.957 -16.172 1 98.81 214 LEU A O 1
ATOM 1716 N N . VAL A 1 215 ? 18.141 -5.859 -14.133 1 98.62 215 VAL A N 1
ATOM 1717 C CA . VAL A 1 215 ? 18.531 -4.648 -13.414 1 98.62 215 VAL A CA 1
ATOM 1718 C C . VAL A 1 215 ? 20.031 -4.395 -13.602 1 98.62 215 VAL A C 1
ATOM 1720 O O . VAL A 1 215 ? 20.453 -3.248 -13.773 1 98.62 215 VAL A O 1
ATOM 1723 N N . ALA A 1 216 ? 20.828 -5.477 -13.609 1 98.38 216 ALA A N 1
ATOM 1724 C CA . ALA A 1 216 ? 22.25 -5.328 -13.883 1 98.38 216 ALA A CA 1
ATOM 1725 C C . ALA A 1 216 ? 22.484 -4.699 -15.258 1 98.38 216 ALA A C 1
ATOM 1727 O O . ALA A 1 216 ? 23.391 -3.881 -15.43 1 98.38 216 ALA A O 1
ATOM 1728 N N . VAL A 1 217 ? 21.688 -5.09 -16.25 1 98.5 217 VAL A N 1
ATOM 1729 C CA . VAL A 1 217 ? 21.75 -4.48 -17.562 1 98.5 217 VAL A CA 1
ATOM 1730 C C . VAL A 1 217 ? 21.391 -3 -17.484 1 98.5 217 VAL A C 1
ATOM 1732 O O . VAL A 1 217 ? 22.109 -2.148 -18.016 1 98.5 217 VAL A O 1
ATOM 1735 N N . GLY A 1 218 ? 20.312 -2.705 -16.812 1 98.25 218 GLY A N 1
ATOM 1736 C CA . GLY A 1 218 ? 19.891 -1.322 -16.641 1 98.25 218 GLY A CA 1
ATOM 1737 C C . GLY A 1 218 ? 20.953 -0.46 -15.969 1 98.25 218 GLY A C 1
ATOM 1738 O O . GLY A 1 218 ? 21.047 0.74 -16.234 1 98.25 218 GLY A O 1
ATOM 1739 N N . ARG A 1 219 ? 21.797 -1.092 -15.117 1 96.56 219 ARG A N 1
ATOM 1740 C CA . ARG A 1 219 ? 22.844 -0.399 -14.375 1 96.56 219 ARG A CA 1
ATOM 1741 C C . ARG A 1 219 ? 24.125 -0.338 -15.18 1 96.56 219 ARG A C 1
ATOM 1743 O O . ARG A 1 219 ? 25.109 0.269 -14.742 1 96.56 219 ARG A O 1
ATOM 1750 N N . GLY A 1 220 ? 24.156 -0.996 -16.297 1 96.69 220 GLY A N 1
ATOM 1751 C CA . GLY A 1 220 ? 25.344 -1 -17.141 1 96.69 220 GLY A CA 1
ATOM 1752 C C . GLY A 1 220 ? 26.391 -2.008 -16.719 1 96.69 220 GLY A C 1
ATOM 1753 O O . GLY A 1 220 ? 27.531 -1.963 -17.172 1 96.69 220 GLY A O 1
ATOM 1754 N N . ARG A 1 221 ? 26.031 -2.865 -15.836 1 97.12 221 ARG A N 1
ATOM 1755 C CA . ARG A 1 221 ? 26.953 -3.889 -15.359 1 97.12 221 ARG A CA 1
ATOM 1756 C C . ARG A 1 221 ? 27 -5.074 -16.312 1 97.12 221 ARG A C 1
ATOM 1758 O O . ARG A 1 221 ? 27.969 -5.82 -16.344 1 97.12 221 ARG A O 1
ATOM 1765 N N . LEU A 1 222 ? 25.891 -5.277 -17.016 1 97.88 222 LEU A N 1
ATOM 1766 C CA . LEU A 1 222 ? 25.781 -6.238 -18.094 1 97.88 222 LEU A CA 1
ATOM 1767 C C . LEU A 1 222 ? 25.297 -5.562 -19.375 1 97.88 222 LEU A C 1
ATOM 1769 O O . LEU A 1 222 ? 24.609 -4.543 -19.328 1 97.88 222 LEU A O 1
ATOM 1773 N N . ALA A 1 223 ? 25.703 -6.117 -20.469 1 98.38 223 ALA A N 1
ATOM 1774 C CA . ALA A 1 223 ? 25.094 -5.742 -21.734 1 98.38 223 ALA A CA 1
ATOM 1775 C C . ALA A 1 223 ? 23.875 -6.621 -22.031 1 98.38 223 ALA A C 1
ATOM 1777 O O . ALA A 1 223 ? 23.766 -7.738 -21.516 1 98.38 223 ALA A O 1
ATOM 1778 N N . PRO A 1 224 ? 22.969 -6.102 -22.859 1 98.62 224 PRO A N 1
ATOM 1779 C CA . PRO A 1 224 ? 21.781 -6.895 -23.188 1 98.62 224 PRO A CA 1
ATOM 1780 C C . PRO A 1 224 ? 22.125 -8.289 -23.719 1 98.62 224 PRO A C 1
ATOM 1782 O O . PRO A 1 224 ? 21.5 -9.273 -23.312 1 98.62 224 PRO A O 1
ATOM 1785 N N . TYR A 1 225 ? 23.141 -8.414 -24.5 1 98.31 225 TYR A N 1
ATOM 1786 C CA . TYR A 1 225 ? 23.453 -9.695 -25.125 1 98.31 225 TYR A CA 1
ATOM 1787 C C . TYR A 1 225 ? 23.984 -10.695 -24.109 1 98.31 225 TYR A C 1
ATOM 1789 O O . TYR A 1 225 ? 24 -11.898 -24.359 1 98.31 225 TYR A O 1
ATOM 1797 N N . HIS A 1 226 ? 24.453 -10.25 -22.938 1 98.31 226 HIS A N 1
ATOM 1798 C CA . HIS A 1 226 ? 24.906 -11.148 -21.891 1 98.31 226 HIS A CA 1
ATOM 1799 C C . HIS A 1 226 ? 23.766 -12.039 -21.391 1 98.31 226 HIS A C 1
ATOM 1801 O O . HIS A 1 226 ? 24 -13.133 -20.891 1 98.31 226 HIS A O 1
ATOM 1807 N N . ILE A 1 227 ? 22.516 -11.555 -21.547 1 98.56 227 ILE A N 1
ATOM 1808 C CA . ILE A 1 227 ? 21.375 -12.352 -21.141 1 98.56 227 ILE A CA 1
ATOM 1809 C C . ILE A 1 227 ? 21.312 -13.633 -21.969 1 98.56 227 ILE A C 1
ATOM 1811 O O . ILE A 1 227 ? 21.109 -14.727 -21.438 1 98.56 227 ILE A O 1
ATOM 1815 N N . LYS A 1 228 ? 21.5 -13.492 -23.25 1 98 228 LYS A N 1
ATOM 1816 C CA . LYS A 1 228 ? 21.547 -14.648 -24.141 1 98 228 LYS A CA 1
ATOM 1817 C C . LYS A 1 228 ? 22.688 -15.594 -23.766 1 98 228 LYS A C 1
ATOM 1819 O O . LYS A 1 228 ? 22.531 -16.812 -23.766 1 98 228 LYS A O 1
ATOM 1824 N N . GLU A 1 229 ? 23.781 -15.031 -23.438 1 98.44 229 GLU A N 1
ATOM 1825 C CA . GLU A 1 229 ? 24.922 -15.836 -23.031 1 98.44 229 GLU A CA 1
ATOM 1826 C C . GLU A 1 229 ? 24.625 -16.641 -21.781 1 98.44 229 GLU A C 1
ATOM 1828 O O . GLU A 1 229 ? 24.969 -17.828 -21.688 1 98.44 229 GLU A O 1
ATOM 1833 N N . LEU A 1 230 ? 24.047 -15.953 -20.828 1 98.31 230 LEU A N 1
ATOM 1834 C CA . LEU A 1 230 ? 23.688 -16.625 -19.594 1 98.31 230 LEU A CA 1
ATOM 1835 C C . LEU A 1 230 ? 22.734 -17.797 -19.859 1 98.31 230 LEU A C 1
ATOM 1837 O O . LEU A 1 230 ? 22.859 -18.859 -19.25 1 98.31 230 LEU A O 1
ATOM 1841 N N . LEU A 1 231 ? 21.797 -17.609 -20.797 1 98.38 231 LEU A N 1
ATOM 1842 C CA . LEU A 1 231 ? 20.875 -18.672 -21.188 1 98.38 231 LEU A CA 1
ATOM 1843 C C . LEU A 1 231 ? 21.641 -19.844 -21.797 1 98.38 231 LEU A C 1
ATOM 1845 O O . LEU A 1 231 ? 21.344 -21 -21.516 1 98.38 231 LEU A O 1
ATOM 1849 N N . GLU A 1 232 ? 22.688 -19.547 -22.516 1 98.06 232 GLU A N 1
ATOM 1850 C CA . GLU A 1 232 ? 23.406 -20.562 -23.281 1 98.06 232 GLU A CA 1
ATOM 1851 C C . GLU A 1 232 ? 24.344 -21.375 -22.375 1 98.06 232 GLU A C 1
ATOM 1853 O O . GLU A 1 232 ? 24.688 -22.516 -22.688 1 98.06 232 GLU A O 1
ATOM 1858 N N . ILE A 1 233 ? 24.672 -20.812 -21.25 1 98.06 233 ILE A N 1
ATOM 1859 C CA . ILE A 1 233 ? 25.609 -21.453 -20.359 1 98.06 233 ILE A CA 1
ATOM 1860 C C . ILE A 1 233 ? 24.953 -22.656 -19.688 1 98.06 233 ILE A C 1
ATOM 1862 O O . ILE A 1 233 ? 25.594 -23.672 -19.422 1 98.06 233 ILE A O 1
ATOM 1866 N N . ARG A 1 234 ? 23.672 -22.562 -19.297 1 97.19 234 ARG A N 1
ATOM 1867 C CA . ARG A 1 234 ? 22.859 -23.641 -18.75 1 97.19 234 ARG A CA 1
ATOM 1868 C C . ARG A 1 234 ? 23.5 -24.234 -17.484 1 97.19 234 ARG A C 1
ATOM 1870 O O . ARG A 1 234 ? 23.578 -25.453 -17.344 1 97.19 234 ARG A O 1
ATOM 1877 N N . ASP A 1 235 ? 24.016 -23.359 -16.641 1 95.94 235 ASP A N 1
ATOM 1878 C CA . ASP A 1 235 ? 24.641 -23.719 -15.359 1 95.94 235 ASP A CA 1
ATOM 1879 C C . ASP A 1 235 ? 24.203 -22.766 -14.25 1 95.94 235 ASP A C 1
ATOM 1881 O O . ASP A 1 235 ? 24.531 -21.562 -14.297 1 95.94 235 ASP A O 1
ATOM 1885 N N . PRO A 1 236 ? 23.562 -23.328 -13.281 1 94.06 236 PRO A N 1
ATOM 1886 C CA . PRO A 1 236 ? 23.094 -22.469 -12.188 1 94.06 236 PRO A CA 1
ATOM 1887 C C . PRO A 1 236 ? 24.234 -21.719 -11.508 1 94.06 236 PRO A C 1
ATOM 1889 O O . PRO A 1 236 ? 24.031 -20.625 -10.984 1 94.06 236 PRO A O 1
ATOM 1892 N N . LEU A 1 237 ? 25.406 -22.203 -11.57 1 94.62 237 LEU A N 1
ATOM 1893 C CA . LEU A 1 237 ? 26.562 -21.609 -10.891 1 94.62 237 LEU A CA 1
ATOM 1894 C C . LEU A 1 237 ? 27.156 -20.469 -11.711 1 94.62 237 LEU A C 1
ATOM 1896 O O . LEU A 1 237 ? 27.969 -19.703 -11.211 1 94.62 237 LEU A O 1
ATOM 1900 N N . ALA A 1 238 ? 26.688 -20.344 -12.938 1 96.5 238 ALA A N 1
ATOM 1901 C CA . ALA A 1 238 ? 27.219 -19.297 -13.812 1 96.5 238 ALA A CA 1
ATOM 1902 C C . ALA A 1 238 ? 26.5 -17.969 -13.586 1 96.5 238 ALA A C 1
ATOM 1904 O O . ALA A 1 238 ? 26.938 -16.938 -14.086 1 96.5 238 ALA A O 1
ATOM 1905 N N . TYR A 1 239 ? 25.391 -17.969 -12.852 1 96.81 239 TYR A N 1
ATOM 1906 C CA . TYR A 1 239 ? 24.672 -16.734 -12.562 1 96.81 239 TYR A CA 1
ATOM 1907 C C . TYR A 1 239 ? 25.531 -15.766 -11.758 1 96.81 239 TYR A C 1
ATOM 1909 O O . TYR A 1 239 ? 26.203 -16.172 -10.812 1 96.81 239 TYR A O 1
ATOM 1917 N N . PRO A 1 240 ? 25.5 -14.531 -12.125 1 94.5 240 PRO A N 1
ATOM 1918 C CA . PRO A 1 240 ? 26.344 -13.57 -11.414 1 94.5 240 PRO A CA 1
ATOM 1919 C C . PRO A 1 240 ? 26.016 -13.492 -9.922 1 94.5 240 PRO A C 1
ATOM 1921 O O . PRO A 1 240 ? 24.844 -13.383 -9.547 1 94.5 240 PRO A O 1
ATOM 1924 N N . LEU A 1 241 ? 26.969 -13.422 -9.062 1 89.88 241 LEU A N 1
ATOM 1925 C CA . LEU A 1 241 ? 26.812 -13.438 -7.613 1 89.88 241 LEU A CA 1
ATOM 1926 C C . LEU A 1 241 ? 26.141 -12.156 -7.121 1 89.88 241 LEU A C 1
ATOM 1928 O O . LEU A 1 241 ? 26.406 -11.07 -7.648 1 89.88 241 LEU A O 1
ATOM 1932 N N . SER A 1 242 ? 25.328 -12.234 -6.102 1 90.31 242 SER A N 1
ATOM 1933 C CA . SER A 1 242 ? 24.703 -11.125 -5.375 1 90.31 242 SER A CA 1
ATOM 1934 C C . SER A 1 242 ? 23.859 -10.266 -6.297 1 90.31 242 SER A C 1
ATOM 1936 O O . SER A 1 242 ? 23.781 -9.047 -6.129 1 90.31 242 SER A O 1
ATOM 1938 N N . THR A 1 243 ? 23.281 -10.891 -7.359 1 94.94 243 THR A N 1
ATOM 1939 C CA . THR A 1 243 ? 22.516 -10.141 -8.352 1 94.94 243 THR A CA 1
ATOM 1940 C C . THR A 1 243 ? 21.031 -10.453 -8.234 1 94.94 243 THR A C 1
ATOM 1942 O O . THR A 1 243 ? 20.188 -9.688 -8.711 1 94.94 243 THR A O 1
ATOM 1945 N N . MET A 1 244 ? 20.688 -11.438 -7.523 1 97.31 244 MET A N 1
ATOM 1946 C CA . MET A 1 244 ? 19.297 -11.852 -7.449 1 97.31 244 MET A CA 1
ATOM 1947 C C . MET A 1 244 ? 18.438 -10.773 -6.781 1 97.31 244 MET A C 1
ATOM 1949 O O . MET A 1 244 ? 18.844 -10.211 -5.758 1 97.31 244 MET A O 1
ATOM 1953 N N . ALA A 1 245 ? 17.328 -10.516 -7.352 1 98.19 245 ALA A N 1
ATOM 1954 C CA . ALA A 1 245 ? 16.422 -9.492 -6.836 1 98.19 245 ALA A CA 1
ATOM 1955 C C . ALA A 1 245 ? 15.812 -9.922 -5.5 1 98.19 245 ALA A C 1
ATOM 1957 O O . ALA A 1 245 ? 15.531 -11.102 -5.293 1 98.19 245 ALA A O 1
ATOM 1958 N N . PRO A 1 246 ? 15.602 -8.961 -4.559 1 97.19 246 PRO A N 1
ATOM 1959 C CA . PRO A 1 246 ? 14.938 -9.281 -3.293 1 97.19 246 PRO A CA 1
ATOM 1960 C C . PRO A 1 246 ? 13.523 -9.828 -3.488 1 97.19 246 PRO A C 1
ATOM 1962 O O . PRO A 1 246 ? 12.875 -9.523 -4.496 1 97.19 246 PRO A O 1
ATOM 1965 N N . ALA A 1 247 ? 13.055 -10.602 -2.518 1 97.88 247 ALA A N 1
ATOM 1966 C CA . ALA A 1 247 ? 11.734 -11.219 -2.594 1 97.88 247 ALA A CA 1
ATOM 1967 C C . ALA A 1 247 ? 10.633 -10.164 -2.502 1 97.88 247 ALA A C 1
ATOM 1969 O O . ALA A 1 247 ? 9.602 -10.266 -3.178 1 97.88 247 ALA A O 1
ATOM 1970 N N . ALA A 1 248 ? 10.773 -9.125 -1.705 1 95.81 248 ALA A N 1
ATOM 1971 C CA . ALA A 1 248 ? 9.742 -8.172 -1.309 1 95.81 248 ALA A CA 1
ATOM 1972 C C . ALA A 1 248 ? 9.211 -7.41 -2.518 1 95.81 248 ALA A C 1
ATOM 1974 O O . ALA A 1 248 ? 8.125 -6.832 -2.465 1 95.81 248 ALA A O 1
ATOM 1975 N N . GLY A 1 249 ? 9.828 -7.461 -3.631 1 98 249 GLY A N 1
ATOM 1976 C CA . GLY A 1 249 ? 9.344 -6.777 -4.82 1 98 249 GLY A CA 1
ATOM 1977 C C . GLY A 1 249 ? 8.531 -7.676 -5.734 1 98 249 GLY A C 1
ATOM 1978 O O . GLY A 1 249 ? 7.938 -7.203 -6.703 1 98 249 GLY A O 1
ATOM 1979 N N . LEU A 1 250 ? 8.438 -8.898 -5.434 1 98.81 250 LEU A N 1
ATOM 1980 C CA . LEU A 1 250 ? 7.824 -9.875 -6.332 1 98.81 250 LEU A CA 1
ATOM 1981 C C . LEU A 1 250 ? 6.379 -10.156 -5.93 1 98.81 250 LEU A C 1
ATOM 1983 O O . LEU A 1 250 ? 6.094 -10.375 -4.75 1 98.81 250 LEU A O 1
ATOM 1987 N N . PHE A 1 251 ? 5.441 -10.102 -6.906 1 98.75 251 PHE A N 1
ATOM 1988 C CA . PHE A 1 251 ? 4.02 -10.383 -6.738 1 98.75 251 PHE A CA 1
ATOM 1989 C C . PHE A 1 251 ? 3.551 -11.438 -7.738 1 98.75 251 PHE A C 1
ATOM 1991 O O . PHE A 1 251 ? 3.74 -11.281 -8.945 1 98.75 251 PHE A O 1
ATOM 1998 N N . LEU A 1 252 ? 2.953 -12.5 -7.262 1 98.69 252 LEU A N 1
ATOM 1999 C CA . LEU A 1 252 ? 2.143 -13.312 -8.156 1 98.69 252 LEU A CA 1
ATOM 2000 C C . LEU A 1 252 ? 0.867 -12.578 -8.555 1 98.69 252 LEU A C 1
ATOM 2002 O O . LEU A 1 252 ? 0.006 -12.32 -7.715 1 98.69 252 LEU A O 1
ATOM 2006 N N . LYS A 1 253 ? 0.788 -12.258 -9.781 1 98.31 253 LYS A N 1
ATOM 2007 C CA . LYS A 1 253 ? -0.335 -11.461 -10.266 1 98.31 253 LYS A CA 1
ATOM 2008 C C . LYS A 1 253 ? -1.57 -12.328 -10.492 1 98.31 253 LYS A C 1
ATOM 2010 O O . LYS A 1 253 ? -2.68 -11.945 -10.109 1 98.31 253 LYS A O 1
ATOM 2015 N N . SER A 1 254 ? -1.3 -13.5 -11.164 1 97.94 254 SER A N 1
ATOM 2016 C CA . SER A 1 254 ? -2.451 -14.344 -11.484 1 97.94 254 SER A CA 1
ATOM 2017 C C . SER A 1 254 ? -2.018 -15.758 -11.852 1 97.94 254 SER A C 1
ATOM 2019 O O . SER A 1 254 ? -0.859 -15.984 -12.203 1 97.94 254 SER A O 1
ATOM 2021 N N . VAL A 1 255 ? -2.898 -16.641 -11.727 1 98.12 255 VAL A N 1
ATOM 2022 C CA . VAL A 1 255 ? -2.84 -18.016 -12.227 1 98.12 255 VAL A CA 1
ATOM 2023 C C . VAL A 1 255 ? -4.035 -18.281 -13.141 1 98.12 255 VAL A C 1
ATOM 2025 O O . VAL A 1 255 ? -5.18 -18 -12.773 1 98.12 255 VAL A O 1
ATOM 2028 N N . GLU A 1 256 ? -3.756 -18.797 -14.281 1 97.81 256 GLU A N 1
ATOM 2029 C CA . GLU A 1 256 ? -4.832 -19.031 -15.25 1 97.81 256 GLU A CA 1
ATOM 2030 C C . GLU A 1 256 ? -5.152 -20.516 -15.383 1 97.81 256 GLU A C 1
ATOM 2032 O O . GLU A 1 256 ? -4.25 -21.344 -15.367 1 97.81 256 GLU A O 1
ATOM 2037 N N . TYR A 1 257 ? -6.402 -20.797 -15.539 1 97.31 257 TYR A N 1
ATOM 2038 C CA . TYR A 1 257 ? -6.91 -22.141 -15.758 1 97.31 257 TYR A CA 1
ATOM 2039 C C . TYR A 1 257 ? -7.855 -22.188 -16.953 1 97.31 257 TYR A C 1
ATOM 2041 O O . TYR A 1 257 ? -8.352 -21.141 -17.391 1 97.31 257 TYR A O 1
ATOM 2049 N N . ALA A 1 258 ? -8.086 -23.391 -17.438 1 95.94 258 ALA A N 1
ATOM 2050 C CA . ALA A 1 258 ? -9.109 -23.578 -18.469 1 95.94 258 ALA A CA 1
ATOM 2051 C C . ALA A 1 258 ? -10.5 -23.312 -17.891 1 95.94 258 ALA A C 1
ATOM 2053 O O . ALA A 1 258 ? -10.797 -23.703 -16.75 1 95.94 258 ALA A O 1
ATOM 2054 N N . GLU A 1 259 ? -11.297 -22.641 -18.625 1 91.75 259 GLU A N 1
ATOM 2055 C CA . GLU A 1 259 ? -12.648 -22.344 -18.188 1 91.75 259 GLU A CA 1
ATOM 2056 C C . GLU A 1 259 ? -13.383 -23.609 -17.75 1 91.75 259 GLU A C 1
ATOM 2058 O O . GLU A 1 259 ? -14.148 -23.594 -16.781 1 91.75 259 GLU A O 1
ATOM 2063 N N . ALA A 1 260 ? -13.18 -24.656 -18.422 1 89.5 260 ALA A N 1
ATOM 2064 C CA . ALA A 1 260 ? -13.844 -25.922 -18.141 1 89.5 260 ALA A CA 1
ATOM 2065 C C . ALA A 1 260 ? -13.469 -26.453 -16.75 1 89.5 260 ALA A C 1
ATOM 2067 O O . ALA A 1 260 ? -14.211 -27.234 -16.156 1 89.5 260 ALA A O 1
ATOM 2068 N N . ASP A 1 261 ? -12.328 -26.016 -16.328 1 89.38 261 ASP A N 1
ATOM 2069 C CA . ASP A 1 261 ? -11.844 -26.5 -15.031 1 89.38 261 ASP A CA 1
ATOM 2070 C C . ASP A 1 261 ? -12.523 -25.734 -13.883 1 89.38 261 ASP A C 1
ATOM 2072 O O . ASP A 1 261 ? -12.633 -26.266 -12.773 1 89.38 261 ASP A O 1
ATOM 2076 N N . VAL A 1 262 ? -12.969 -24.516 -14.188 1 82.5 262 VAL A N 1
ATOM 2077 C CA . VAL A 1 262 ? -13.453 -23.672 -13.094 1 82.5 262 VAL A CA 1
ATOM 2078 C C . VAL A 1 262 ? -14.945 -23.406 -13.266 1 82.5 262 VAL A C 1
ATOM 2080 O O . VAL A 1 262 ? -15.633 -23.047 -12.312 1 82.5 262 VAL A O 1
ATOM 2083 N N . GLU A 1 263 ? -15.547 -23.375 -14.484 1 71.62 263 GLU A N 1
ATOM 2084 C CA . GLU A 1 263 ? -16.969 -23.156 -14.711 1 71.62 263 GLU A CA 1
ATOM 2085 C C . GLU A 1 263 ? -17.734 -24.484 -14.695 1 71.62 263 GLU A C 1
ATOM 2087 O O . GLU A 1 263 ? -17.578 -25.297 -15.602 1 71.62 263 GLU A O 1
ATOM 2092 N N . THR A 1 264 ? -17.688 -25.188 -13.656 1 54.91 264 THR A N 1
ATOM 2093 C CA . THR A 1 264 ? -18.453 -26.422 -13.734 1 54.91 264 THR A CA 1
ATOM 2094 C C . THR A 1 264 ? -19.906 -26.125 -14.078 1 54.91 264 THR A C 1
ATOM 2096 O O . THR A 1 264 ? -20.438 -25.047 -13.742 1 54.91 264 THR A O 1
ATOM 2099 N N . GLU A 1 265 ? -20.484 -26.766 -15.055 1 46.75 265 GLU A N 1
ATOM 2100 C CA . GLU A 1 265 ? -21.859 -26.766 -15.516 1 46.75 265 GLU A CA 1
ATOM 2101 C C . GLU A 1 265 ? -22.828 -26.375 -14.391 1 46.75 265 GLU A C 1
ATOM 2103 O O . GLU A 1 265 ? -23.859 -25.75 -14.633 1 46.75 265 GLU A O 1
ATOM 2108 N N . ASP A 1 266 ? -22.734 -26.75 -13.273 1 43.16 266 ASP A N 1
ATOM 2109 C CA . ASP A 1 266 ? -23.656 -26.375 -12.219 1 43.16 266 ASP A CA 1
ATOM 2110 C C . ASP A 1 266 ? -23.5 -24.891 -11.859 1 43.16 266 ASP A C 1
ATOM 2112 O O . ASP A 1 266 ? -24.391 -24.312 -11.234 1 43.16 266 ASP A O 1
ATOM 2116 N N . ASN A 1 267 ? -22.531 -24.172 -12.086 1 40.44 267 ASN A N 1
ATOM 2117 C CA . ASN A 1 267 ? -22.344 -22.75 -11.852 1 40.44 267 ASN A CA 1
ATOM 2118 C C . ASN A 1 267 ? -22.891 -21.922 -13.008 1 40.44 267 ASN A C 1
ATOM 2120 O O . ASN A 1 267 ? -22.891 -20.688 -12.953 1 40.44 267 ASN A O 1
ATOM 2124 N N . ALA A 1 268 ? -22.969 -22.219 -14.258 1 36.97 268 ALA A N 1
ATOM 2125 C CA . ALA A 1 268 ? -23.656 -21.609 -15.398 1 36.97 268 ALA A CA 1
ATOM 2126 C C . ALA A 1 268 ? -25.156 -21.516 -15.156 1 36.97 268 ALA A C 1
ATOM 2128 O O . ALA A 1 268 ? -25.875 -20.875 -15.93 1 36.97 268 ALA A O 1
ATOM 2129 N N . ALA A 1 269 ? -26 -22.375 -14.648 1 33.66 269 ALA A N 1
ATOM 2130 C CA . ALA A 1 269 ? -27.438 -22.219 -14.5 1 33.66 269 ALA A CA 1
ATOM 2131 C C . ALA A 1 269 ? -27.781 -21.109 -13.516 1 33.66 269 ALA A C 1
ATOM 2133 O O . ALA A 1 269 ? -28.953 -20.859 -13.234 1 33.66 269 ALA A O 1
ATOM 2134 N N . LYS A 1 270 ? -27.016 -20.391 -12.977 1 27.97 270 LYS A N 1
ATOM 2135 C CA . LYS A 1 270 ? -27.516 -19.266 -12.203 1 27.97 270 LYS A CA 1
ATOM 2136 C C . LYS A 1 270 ? -27.281 -17.938 -12.93 1 27.97 270 LYS A C 1
ATOM 2138 O O . LYS A 1 270 ? -26.172 -17.688 -13.422 1 27.97 270 LYS A O 1
ATOM 2143 N N . MET B 1 1 ? -1.096 14.461 19.25 1 23.97 1 MET B N 1
ATOM 2144 C CA . MET B 1 1 ? -1.384 14.492 20.688 1 23.97 1 MET B CA 1
ATOM 2145 C C . MET B 1 1 ? -0.502 13.5 21.438 1 23.97 1 MET B C 1
ATOM 2147 O O . MET B 1 1 ? -0.403 12.336 21.047 1 23.97 1 MET B O 1
ATOM 2151 N N . LYS B 1 2 ? 0.436 13.977 22.219 1 34.41 2 LYS B N 1
ATOM 2152 C CA . LYS B 1 2 ? 1.194 13.125 23.125 1 34.41 2 LYS B CA 1
ATOM 2153 C C . LYS B 1 2 ? 0.287 12.102 23.812 1 34.41 2 LYS B C 1
ATOM 2155 O O . LYS B 1 2 ? -0.784 12.453 24.312 1 34.41 2 LYS B O 1
ATOM 2160 N N . THR B 1 3 ? 0.353 10.875 23.406 1 42.41 3 THR B N 1
ATOM 2161 C CA . THR B 1 3 ? -0.366 9.922 24.25 1 42.41 3 THR B CA 1
ATOM 2162 C C . THR B 1 3 ? -0.166 10.25 25.719 1 42.41 3 THR B C 1
ATOM 2164 O O . THR B 1 3 ? 0.958 10.508 26.156 1 42.41 3 THR B O 1
ATOM 2167 N N . LEU B 1 4 ? -1.091 10.664 26.391 1 40.53 4 LEU B N 1
ATOM 2168 C CA . LEU B 1 4 ? -1.044 10.672 27.859 1 40.53 4 LEU B CA 1
ATOM 2169 C C . LEU B 1 4 ? -0.291 9.453 28.375 1 40.53 4 LEU B C 1
ATOM 2171 O O . LEU B 1 4 ? -0.29 8.391 27.75 1 40.53 4 LEU B O 1
ATOM 2175 N N . SER B 1 5 ? 0.673 9.617 29.297 1 42.28 5 SER B N 1
ATOM 2176 C CA . SER B 1 5 ? 1.454 8.602 30 1 42.28 5 SER B CA 1
ATOM 2177 C C . SER B 1 5 ? 0.693 7.281 30.078 1 42.28 5 SER B C 1
ATOM 2179 O O . SER B 1 5 ? 1.299 6.219 30.219 1 42.28 5 SER B O 1
ATOM 2181 N N . ASP B 1 6 ? -0.667 7.387 30.125 1 40.69 6 ASP B N 1
ATOM 2182 C CA . ASP B 1 6 ? -1.422 6.172 30.406 1 40.69 6 ASP B CA 1
ATOM 2183 C C . ASP B 1 6 ? -1.824 5.461 29.109 1 40.69 6 ASP B C 1
ATOM 2185 O O . ASP B 1 6 ? -2.686 4.578 29.125 1 40.69 6 ASP B O 1
ATOM 2189 N N . GLN B 1 7 ? -1.644 6.074 27.891 1 50.09 7 GLN B N 1
ATOM 2190 C CA . GLN B 1 7 ? -2.158 5.332 26.75 1 50.09 7 GLN B CA 1
ATOM 2191 C C . GLN B 1 7 ? -1.227 4.184 26.375 1 50.09 7 GLN B C 1
ATOM 2193 O O . GLN B 1 7 ? -0.015 4.375 26.25 1 50.09 7 GLN B O 1
ATOM 2198 N N . PRO B 1 8 ? -1.63 2.943 26.344 1 56.72 8 PRO B N 1
ATOM 2199 C CA . PRO B 1 8 ? -0.917 1.69 26.094 1 56.72 8 PRO B CA 1
ATOM 2200 C C . PRO B 1 8 ? -0.116 1.723 24.781 1 56.72 8 PRO B C 1
ATOM 2202 O O . PRO B 1 8 ? 0.92 1.062 24.688 1 56.72 8 PRO B O 1
ATOM 2205 N N . VAL B 1 9 ? -0.499 2.475 23.672 1 70.12 9 VAL B N 1
ATOM 2206 C CA . VAL B 1 9 ? 0.259 2.328 22.422 1 70.12 9 VAL B CA 1
ATOM 2207 C C . VAL B 1 9 ? 0.999 3.627 22.109 1 70.12 9 VAL B C 1
ATOM 2209 O O . VAL B 1 9 ? 0.415 4.711 22.188 1 70.12 9 VAL B O 1
ATOM 2212 N N . LEU B 1 10 ? 2.266 3.646 21.922 1 84.75 10 LEU B N 1
ATOM 2213 C CA . LEU B 1 10 ? 3.125 4.777 21.578 1 84.75 10 LEU B CA 1
ATOM 2214 C C . LEU B 1 10 ? 2.701 5.402 20.25 1 84.75 10 LEU B C 1
ATOM 2216 O O . LEU B 1 10 ? 2.387 4.688 19.297 1 84.75 10 LEU B O 1
ATOM 2220 N N . GLY B 1 11 ? 2.564 6.758 20.219 1 90.5 11 GLY B N 1
ATOM 2221 C CA . GLY B 1 11 ? 2.271 7.496 19 1 90.5 11 GLY B CA 1
ATOM 2222 C C . GLY B 1 11 ? 3.516 7.977 18.281 1 90.5 11 GLY B C 1
ATOM 2223 O O . GLY B 1 11 ? 4.637 7.703 18.719 1 90.5 11 GLY B O 1
ATOM 2224 N N . VAL B 1 12 ? 3.383 8.586 17.156 1 94.44 12 VAL B N 1
ATOM 2225 C CA . VAL B 1 12 ? 4.457 9.07 16.297 1 94.44 12 VAL B CA 1
ATOM 2226 C C . VAL B 1 12 ? 5.391 9.977 17.094 1 94.44 12 VAL B C 1
ATOM 2228 O O . VAL B 1 12 ? 6.613 9.836 17.031 1 94.44 12 VAL B O 1
ATOM 2231 N N . GLN B 1 13 ? 4.785 10.883 17.922 1 95.25 13 GLN B N 1
ATOM 2232 C CA . GLN B 1 13 ? 5.59 11.812 18.719 1 95.25 13 GLN B CA 1
ATOM 2233 C C . GLN B 1 13 ? 6.492 11.07 19.688 1 95.25 13 GLN B C 1
ATOM 2235 O O . GLN B 1 13 ? 7.66 11.43 19.859 1 95.25 13 GLN B O 1
ATOM 2240 N N . ASN B 1 14 ? 5.938 10.07 20.312 1 95.5 14 ASN B N 1
ATOM 2241 C CA . ASN B 1 14 ? 6.727 9.281 21.266 1 95.5 14 ASN B CA 1
ATOM 2242 C C . ASN B 1 14 ? 7.934 8.641 20.578 1 95.5 14 ASN B C 1
ATOM 2244 O O . ASN B 1 14 ? 9.047 8.688 21.109 1 95.5 14 ASN B O 1
ATOM 2248 N N . HIS B 1 15 ? 7.691 8.07 19.438 1 96.5 15 HIS B N 1
ATOM 2249 C CA . HIS B 1 15 ? 8.773 7.418 18.719 1 96.5 15 HIS B CA 1
ATOM 2250 C C . HIS B 1 15 ? 9.836 8.422 18.281 1 96.5 15 HIS B C 1
ATOM 2252 O O . HIS B 1 15 ? 11.031 8.133 18.344 1 96.5 15 HIS B O 1
ATOM 2258 N N . LEU B 1 16 ? 9.398 9.586 17.875 1 97.31 16 LEU B N 1
ATOM 2259 C CA . LEU B 1 16 ? 10.32 10.633 17.469 1 97.31 16 LEU B CA 1
ATOM 2260 C C . LEU B 1 16 ? 11.195 11.07 18.641 1 97.31 16 LEU B C 1
ATOM 2262 O O . LEU B 1 16 ? 12.414 11.195 18.5 1 97.31 16 LEU B O 1
ATOM 2266 N N . GLU B 1 17 ? 10.594 11.297 19.75 1 97.69 17 GLU B N 1
ATOM 2267 C CA . GLU B 1 17 ? 11.312 11.742 20.938 1 97.69 17 GLU B CA 1
ATOM 2268 C C . GLU B 1 17 ? 12.281 10.672 21.422 1 97.69 17 GLU B C 1
ATOM 2270 O O . GLU B 1 17 ? 13.406 10.984 21.828 1 97.69 17 GLU B O 1
ATOM 2275 N N . GLN B 1 18 ? 11.836 9.43 21.359 1 97.19 18 GLN B N 1
ATOM 2276 C CA . GLN B 1 18 ? 12.727 8.328 21.719 1 97.19 18 GLN B CA 1
ATOM 2277 C C . GLN B 1 18 ? 13.93 8.266 20.781 1 97.19 18 GLN B C 1
ATOM 2279 O O . GLN B 1 18 ? 15.062 8.086 21.234 1 97.19 18 GLN B O 1
ATOM 2284 N N . ALA B 1 19 ? 13.68 8.406 19.5 1 97.81 19 ALA B N 1
ATOM 2285 C CA . ALA B 1 19 ? 14.773 8.406 18.516 1 97.81 19 ALA B CA 1
ATOM 2286 C C . ALA B 1 19 ? 15.734 9.562 18.781 1 97.81 19 ALA B C 1
ATOM 2288 O O . ALA B 1 19 ? 16.953 9.383 18.734 1 97.81 19 ALA B O 1
ATOM 2289 N N . ALA B 1 20 ? 15.203 10.742 19.094 1 97.62 20 ALA B N 1
ATOM 2290 C CA . ALA B 1 20 ? 16.031 11.93 19.328 1 97.62 20 ALA B CA 1
ATOM 2291 C C . ALA B 1 20 ? 16.875 11.766 20.594 1 97.62 20 ALA B C 1
ATOM 2293 O O . ALA B 1 20 ? 18 12.242 20.656 1 97.62 20 ALA B O 1
ATOM 2294 N N . GLN B 1 21 ? 16.328 11.07 21.562 1 97.12 21 GLN B N 1
ATOM 2295 C CA . GLN B 1 21 ? 17.062 10.852 22.812 1 97.12 21 GLN B CA 1
ATOM 2296 C C . GLN B 1 21 ? 18.297 9.992 22.594 1 97.12 21 GLN B C 1
ATOM 2298 O O . GLN B 1 21 ? 19.297 10.125 23.297 1 97.12 21 GLN B O 1
ATOM 2303 N N . ARG B 1 22 ? 18.203 9.18 21.562 1 97.31 22 ARG B N 1
ATOM 2304 C CA . ARG B 1 22 ? 19.328 8.305 21.234 1 97.31 22 ARG B CA 1
ATOM 2305 C C . ARG B 1 22 ? 20.469 9.094 20.609 1 97.31 22 ARG B C 1
ATOM 2307 O O . ARG B 1 22 ? 21.578 8.562 20.453 1 97.31 22 ARG B O 1
ATOM 2314 N N . LEU B 1 23 ? 20.266 10.336 20.312 1 96.38 23 LEU B N 1
ATOM 2315 C CA . LEU B 1 23 ? 21.328 11.195 19.812 1 96.38 23 LEU B CA 1
ATOM 2316 C C . LEU B 1 23 ? 22.125 11.82 20.953 1 96.38 23 LEU B C 1
ATOM 2318 O O . LEU B 1 23 ? 23 12.641 20.719 1 96.38 23 LEU B O 1
ATOM 2322 N N . ARG B 1 24 ? 21.703 11.531 22.156 1 94.5 24 ARG B N 1
ATOM 2323 C CA . ARG B 1 24 ? 22.391 11.883 23.391 1 94.5 24 ARG B CA 1
ATOM 2324 C C . ARG B 1 24 ? 22.391 13.391 23.609 1 94.5 24 ARG B C 1
ATOM 2326 O O . ARG B 1 24 ? 23.453 13.992 23.828 1 94.5 24 ARG B O 1
ATOM 2333 N N . PRO B 1 25 ? 21.312 13.961 23.516 1 94.75 25 PRO B N 1
ATOM 2334 C CA . PRO B 1 25 ? 21.234 15.383 23.859 1 94.75 25 PRO B CA 1
ATOM 2335 C C . PRO B 1 25 ? 21.531 15.656 25.328 1 94.75 25 PRO B C 1
ATOM 2337 O O . PRO B 1 25 ? 21.5 14.734 26.156 1 94.75 25 PRO B O 1
ATOM 2340 N N . VAL B 1 26 ? 21.859 16.875 25.656 1 95.5 26 VAL B N 1
ATOM 2341 C CA . VAL B 1 26 ? 22.188 17.281 27.031 1 95.5 26 VAL B CA 1
ATOM 2342 C C . VAL B 1 26 ? 20.906 17.312 27.875 1 95.5 26 VAL B C 1
ATOM 2344 O O . VAL B 1 26 ? 20.969 17.156 29.094 1 95.5 26 VAL B O 1
ATOM 2347 N N . ALA B 1 27 ? 19.812 17.531 27.219 1 94.81 27 ALA B N 1
ATOM 2348 C CA . ALA B 1 27 ? 18.516 17.594 27.875 1 94.81 27 ALA B CA 1
ATOM 2349 C C . ALA B 1 27 ? 17.453 16.859 27.078 1 94.81 27 ALA B C 1
ATOM 2351 O O . ALA B 1 27 ? 17.625 16.594 25.875 1 94.81 27 ALA B O 1
ATOM 2352 N N . PRO B 1 28 ? 16.422 16.484 27.719 1 95.19 28 PRO B N 1
ATOM 2353 C CA . PRO B 1 28 ? 15.359 15.797 27 1 95.19 28 PRO B CA 1
ATOM 2354 C C . PRO B 1 28 ? 14.836 16.609 25.812 1 95.19 28 PRO B C 1
ATOM 2356 O O . PRO B 1 28 ? 14.75 17.828 25.891 1 95.19 28 PRO B O 1
ATOM 2359 N N . VAL B 1 29 ? 14.5 15.938 24.75 1 96.31 29 VAL B N 1
ATOM 2360 C CA . VAL B 1 29 ? 14.031 16.562 23.531 1 96.31 29 VAL B CA 1
ATOM 2361 C C . VAL B 1 29 ? 12.508 16.438 23.438 1 96.31 29 VAL B C 1
ATOM 2363 O O . VAL B 1 29 ? 11.961 15.359 23.641 1 96.31 29 VAL B O 1
ATOM 2366 N N . LYS B 1 30 ? 11.906 17.484 23.188 1 96.31 30 LYS B N 1
ATOM 2367 C CA . LYS B 1 30 ? 10.461 17.5 22.969 1 96.31 30 LYS B CA 1
ATOM 2368 C C . LYS B 1 30 ? 10.125 17.891 21.531 1 96.31 30 LYS B C 1
ATOM 2370 O O . LYS B 1 30 ? 10.617 18.906 21.031 1 96.31 30 LYS B O 1
ATOM 2375 N N . PHE B 1 31 ? 9.281 17.078 20.906 1 97.19 31 PHE B N 1
ATOM 2376 C CA . PHE B 1 31 ? 8.82 17.391 19.562 1 97.19 31 PHE B CA 1
ATOM 2377 C C . PHE B 1 31 ? 7.488 18.125 19.594 1 97.19 31 PHE B C 1
ATOM 2379 O O . PHE B 1 31 ? 6.629 17.828 20.438 1 97.19 31 PHE B O 1
ATOM 2386 N N . PHE B 1 32 ? 7.344 19.062 18.734 1 97.31 32 PHE B N 1
ATOM 2387 C CA . PHE B 1 32 ? 6.078 19.719 18.453 1 97.31 32 PHE B CA 1
ATOM 2388 C C . PHE B 1 32 ? 5.586 19.391 17.047 1 97.31 32 PHE B C 1
ATOM 2390 O O . PHE B 1 32 ? 6.172 19.828 16.062 1 97.31 32 PHE B O 1
ATOM 2397 N N . ILE B 1 33 ? 4.594 18.656 17.016 1 96.69 33 ILE B N 1
ATOM 2398 C CA . ILE B 1 33 ? 4.074 18.172 15.75 1 96.69 33 ILE B CA 1
ATOM 2399 C C . ILE B 1 33 ? 3.094 19.188 15.164 1 96.69 33 ILE B C 1
ATOM 2401 O O . ILE B 1 33 ? 2.295 19.781 15.898 1 96.69 33 ILE B O 1
ATOM 2405 N N . SER B 1 34 ? 3.213 19.359 13.867 1 96.56 34 SER B N 1
ATOM 2406 C CA . SER B 1 34 ? 2.352 20.328 13.203 1 96.56 34 SER B CA 1
ATOM 2407 C C . SER B 1 34 ? 0.889 19.906 13.266 1 96.56 34 SER B C 1
ATOM 2409 O O . SER B 1 34 ? 0.019 20.688 13.625 1 96.56 34 SER B O 1
ATOM 2411 N N . SER B 1 35 ? 0.672 18.672 12.883 1 94.88 35 SER B N 1
ATOM 2412 C CA . SER B 1 35 ? -0.682 18.125 12.797 1 94.88 35 SER B CA 1
ATOM 2413 C C . SER B 1 35 ? -0.809 16.828 13.57 1 94.88 35 SER B C 1
ATOM 2415 O O . SER B 1 35 ? -0.317 15.781 13.133 1 94.88 35 SER B O 1
ATOM 2417 N N . ARG B 1 36 ? -1.473 16.906 14.672 1 86.81 36 ARG B N 1
ATOM 2418 C CA . ARG B 1 36 ? -1.772 15.703 15.438 1 86.81 36 ARG B CA 1
ATOM 2419 C C . ARG B 1 36 ? -2.928 14.93 14.812 1 86.81 36 ARG B C 1
ATOM 2421 O O . ARG B 1 36 ? -3.928 15.523 14.398 1 86.81 36 ARG B O 1
ATOM 2428 N N . THR B 1 37 ? -2.68 13.695 14.5 1 86.31 37 THR B N 1
ATOM 2429 C CA . THR B 1 37 ? -3.697 12.883 13.844 1 86.31 37 THR B CA 1
ATOM 2430 C C . THR B 1 37 ? -4.281 11.859 14.812 1 86.31 37 THR B C 1
ATOM 2432 O O . THR B 1 37 ? -3.602 11.414 15.742 1 86.31 37 THR B O 1
ATOM 2435 N N . ASP B 1 38 ? -5.582 11.625 14.617 1 87.19 38 ASP B N 1
ATOM 2436 C CA . ASP B 1 38 ? -6.234 10.57 15.391 1 87.19 38 ASP B CA 1
ATOM 2437 C C . ASP B 1 38 ? -5.562 9.219 15.156 1 87.19 38 ASP B C 1
ATOM 2439 O O . ASP B 1 38 ? -4.91 9.016 14.133 1 87.19 38 ASP B O 1
ATOM 2443 N N . THR B 1 39 ? -5.727 8.445 16.203 1 91.44 39 THR B N 1
ATOM 2444 C CA . THR B 1 39 ? -5.297 7.062 16 1 91.44 39 THR B CA 1
ATOM 2445 C C . THR B 1 39 ? -5.914 6.492 14.727 1 91.44 39 THR B C 1
ATOM 2447 O O . THR B 1 39 ? -7.109 6.672 14.477 1 91.44 39 THR B O 1
ATOM 2450 N N . GLY B 1 40 ? -5.062 5.93 13.906 1 94.81 40 GLY B N 1
ATOM 2451 C CA . GLY B 1 40 ? -5.543 5.297 12.688 1 94.81 40 GLY B CA 1
ATOM 2452 C C . GLY B 1 40 ? -5.387 6.172 11.461 1 94.81 40 GLY B C 1
ATOM 2453 O O . GLY B 1 40 ? -5.48 5.688 10.328 1 94.81 40 GLY B O 1
ATOM 2454 N N . VAL B 1 41 ? -5.188 7.477 11.711 1 97.44 41 VAL B N 1
ATOM 2455 C CA . VAL B 1 41 ? -4.965 8.391 10.594 1 97.44 41 VAL B CA 1
ATOM 2456 C C . VAL B 1 41 ? -3.512 8.289 10.125 1 97.44 41 VAL B C 1
ATOM 2458 O O . VAL B 1 41 ? -2.609 8.07 10.938 1 97.44 41 VAL B O 1
ATOM 2461 N N . HIS B 1 42 ? -3.293 8.5 8.859 1 98 42 HIS B N 1
ATOM 2462 C CA . HIS B 1 42 ? -1.977 8.367 8.242 1 98 42 HIS B CA 1
ATOM 2463 C C . HIS B 1 42 ? -1.439 9.727 7.801 1 98 42 HIS B C 1
ATOM 2465 O O . HIS B 1 42 ? -2.148 10.727 7.867 1 98 42 HIS B O 1
ATOM 2471 N N . ALA B 1 43 ? -0.187 9.727 7.398 1 97.94 43 ALA B N 1
ATOM 2472 C CA . ALA B 1 43 ? 0.411 10.93 6.812 1 97.94 43 ALA B CA 1
ATOM 2473 C C . ALA B 1 43 ? 1.375 10.562 5.688 1 97.94 43 ALA B C 1
ATOM 2475 O O . ALA B 1 43 ? 2.221 9.68 5.848 1 97.94 43 ALA B O 1
ATOM 2476 N N . LEU B 1 44 ? 1.183 11.164 4.516 1 97.12 44 LEU B N 1
ATOM 2477 C CA . LEU B 1 44 ? 2.23 11.148 3.502 1 97.12 44 LEU B CA 1
ATOM 2478 C C . LEU B 1 44 ? 3.389 12.055 3.9 1 97.12 44 LEU B C 1
ATOM 2480 O O . LEU B 1 44 ? 4.551 11.727 3.656 1 97.12 44 LEU B O 1
ATOM 2484 N N . CYS B 1 45 ? 2.977 13.133 4.539 1 96.81 45 CYS B N 1
ATOM 2485 C CA . CYS B 1 45 ? 3.963 14.078 5.039 1 96.81 45 CYS B CA 1
ATOM 2486 C C . CYS B 1 45 ? 3.393 14.898 6.191 1 96.81 45 CYS B C 1
ATOM 2488 O O . CYS B 1 45 ? 2.312 15.477 6.07 1 96.81 45 CYS B O 1
ATOM 2490 N N . ASN B 1 46 ? 4.039 14.875 7.238 1 97.81 46 ASN B N 1
ATOM 2491 C CA . ASN B 1 46 ? 3.818 15.727 8.398 1 97.81 46 ASN B CA 1
ATOM 2492 C C . ASN B 1 46 ? 5.07 16.516 8.758 1 97.81 46 ASN B C 1
ATOM 2494 O O . ASN B 1 46 ? 6.113 16.359 8.117 1 97.81 46 ASN B O 1
ATOM 2498 N N . ALA B 1 47 ? 4.914 17.516 9.625 1 97.5 47 ALA B N 1
ATOM 2499 C CA . ALA B 1 47 ? 6.047 18.328 10.062 1 97.5 47 ALA B CA 1
ATOM 2500 C C . ALA B 1 47 ? 6.109 18.406 11.586 1 97.5 47 ALA B C 1
ATOM 2502 O O . ALA B 1 47 ? 5.102 18.219 12.266 1 9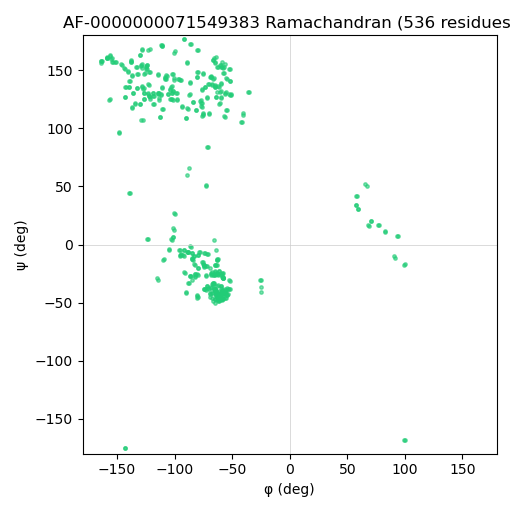7.5 47 ALA B O 1
ATOM 2503 N N . ALA B 1 48 ? 7.266 18.578 12.047 1 98 48 ALA B N 1
ATOM 2504 C CA . ALA B 1 48 ? 7.52 18.797 13.469 1 98 48 ALA B CA 1
ATOM 2505 C C . ALA B 1 48 ? 8.773 19.656 13.68 1 98 48 ALA B C 1
ATOM 2507 O O . ALA B 1 48 ? 9.578 19.812 12.766 1 98 48 ALA B O 1
ATOM 2508 N N . HIS B 1 49 ? 8.883 20.312 14.805 1 97.56 49 HIS B N 1
ATOM 2509 C CA . HIS B 1 49 ? 10.133 20.969 15.172 1 97.56 49 HIS B CA 1
ATOM 2510 C C . HIS B 1 49 ? 10.57 20.562 16.578 1 97.56 49 HIS B C 1
ATOM 2512 O O . HIS B 1 49 ? 9.758 20.078 17.375 1 97.56 49 HIS B O 1
ATOM 2518 N N . PHE B 1 50 ? 11.773 20.625 16.875 1 97.19 50 PHE B N 1
ATOM 2519 C CA . PHE B 1 50 ? 12.352 20.344 18.172 1 97.19 50 PHE B CA 1
ATOM 2520 C C . PHE B 1 50 ? 13.672 21.094 18.359 1 97.19 50 PHE B C 1
ATOM 2522 O O . PHE B 1 50 ? 14.25 21.578 17.375 1 97.19 50 PHE B O 1
ATOM 2529 N N . ASP B 1 51 ? 14.023 21.297 19.562 1 95.94 51 ASP B N 1
ATOM 2530 C CA . ASP B 1 51 ? 15.344 21.797 19.922 1 95.94 51 ASP B CA 1
ATOM 2531 C C . ASP B 1 51 ? 16.234 20.672 20.438 1 95.94 51 ASP B C 1
ATOM 2533 O O . ASP B 1 51 ? 15.781 19.812 21.203 1 95.94 51 ASP B O 1
ATOM 2537 N N . ILE B 1 52 ? 17.422 20.719 19.969 1 95.19 52 ILE B N 1
ATOM 2538 C CA . ILE B 1 52 ? 18.359 19.719 20.469 1 95.19 52 ILE B CA 1
ATOM 2539 C C . ILE B 1 52 ? 19.641 20.422 20.922 1 95.19 52 ILE B C 1
ATOM 2541 O O . ILE B 1 52 ? 20.266 21.156 20.156 1 95.19 52 ILE B O 1
ATOM 2545 N N . GLN B 1 53 ? 19.922 20.219 22.188 1 93.69 53 GLN B N 1
ATOM 2546 C CA . GLN B 1 53 ? 21.156 20.75 22.766 1 93.69 53 GLN B CA 1
ATOM 2547 C C . GLN B 1 53 ? 22.25 19.688 22.812 1 93.69 53 GLN B C 1
ATOM 2549 O O . GLN B 1 53 ? 22.016 18.594 23.344 1 93.69 53 GLN B O 1
ATOM 2554 N N . ARG B 1 54 ? 23.312 20.016 22.25 1 93.56 54 ARG B N 1
ATOM 2555 C CA . ARG B 1 54 ? 24.438 19.094 22.25 1 93.56 54 ARG B CA 1
ATOM 2556 C C . ARG B 1 54 ? 25.453 19.469 23.328 1 93.56 54 ARG B C 1
ATOM 2558 O O . ARG B 1 54 ? 25.375 20.562 23.906 1 93.56 54 ARG B O 1
ATOM 2565 N N . ALA B 1 55 ? 26.359 18.5 23.578 1 92.69 55 ALA B N 1
ATOM 2566 C CA . ALA B 1 55 ? 27.406 18.75 24.562 1 92.69 55 ALA B CA 1
ATOM 2567 C C . ALA B 1 55 ? 28.25 19.969 24.172 1 92.69 55 ALA B C 1
ATOM 2569 O O . ALA B 1 55 ? 28.312 20.328 22.984 1 92.69 55 ALA B O 1
ATOM 2570 N N . ALA B 1 56 ? 28.891 20.562 25.172 1 91.44 56 ALA B N 1
ATOM 2571 C CA . ALA B 1 56 ? 29.703 21.75 24.953 1 91.44 56 ALA B CA 1
ATOM 2572 C C . ALA B 1 56 ? 30.766 21.5 23.891 1 91.44 56 ALA B C 1
ATOM 2574 O O . ALA B 1 56 ? 31.438 20.469 23.906 1 91.44 56 ALA B O 1
ATOM 2575 N N . GLY B 1 57 ? 30.844 22.438 22.938 1 91.81 57 GLY B N 1
ATOM 2576 C CA . GLY B 1 57 ? 31.891 22.359 21.922 1 91.81 57 GLY B CA 1
ATOM 2577 C C . GLY B 1 57 ? 31.469 21.594 20.688 1 91.81 57 GLY B C 1
ATOM 2578 O O . GLY B 1 57 ? 32.156 21.609 19.672 1 91.81 57 GLY B O 1
ATOM 2579 N N . LYS B 1 58 ? 30.359 20.938 20.719 1 93.19 58 LYS B N 1
ATOM 2580 C CA . LYS B 1 58 ? 29.906 20.188 19.562 1 93.19 58 LYS B CA 1
ATOM 2581 C C . LYS B 1 58 ? 29.094 21.062 18.609 1 93.19 58 LYS B C 1
ATOM 2583 O O . LYS B 1 58 ? 28.188 21.781 19.047 1 93.19 58 LYS B O 1
ATOM 2588 N N . PRO B 1 59 ? 29.438 21.047 17.422 1 92.75 59 PRO B N 1
ATOM 2589 C CA . PRO B 1 59 ? 28.641 21.812 16.453 1 92.75 59 PRO B CA 1
ATOM 2590 C C . PRO B 1 59 ? 27.234 21.25 16.266 1 92.75 59 PRO B C 1
ATOM 2592 O O . PRO B 1 59 ? 26.969 20.094 16.609 1 92.75 59 PRO B O 1
ATOM 2595 N N . PRO B 1 60 ? 26.359 22.094 15.789 1 91.94 60 PRO B N 1
ATOM 2596 C CA . PRO B 1 60 ? 25.031 21.578 15.469 1 91.94 60 PRO B CA 1
ATOM 2597 C C . PRO B 1 60 ? 25.062 20.422 14.477 1 91.94 60 PRO B C 1
ATOM 2599 O O . PRO B 1 60 ? 26 20.328 13.672 1 91.94 60 PRO B O 1
ATOM 2602 N N . PHE B 1 61 ? 24.062 19.547 14.547 1 94.25 61 PHE B N 1
ATOM 2603 C CA . PHE B 1 61 ? 23.953 18.484 13.562 1 94.25 61 PHE B CA 1
ATOM 2604 C C . PHE B 1 61 ? 23.703 19.047 12.172 1 94.25 61 PHE B C 1
ATOM 2606 O O . PHE B 1 61 ? 22.812 19.891 11.992 1 94.25 61 PHE B O 1
ATOM 2613 N N . PRO B 1 62 ? 24.547 18.625 11.234 1 95.06 62 PRO B N 1
ATOM 2614 C CA . PRO B 1 62 ? 24.078 18.859 9.875 1 95.06 62 PRO B CA 1
ATOM 2615 C C . PRO B 1 62 ? 22.719 18.219 9.594 1 95.06 62 PRO B C 1
ATOM 2617 O O . PRO B 1 62 ? 22.422 17.156 10.141 1 95.06 62 PRO B O 1
ATOM 2620 N N . GLU B 1 63 ? 21.922 18.812 8.766 1 94.81 63 GLU B N 1
ATOM 2621 C CA . GLU B 1 63 ? 20.578 18.344 8.461 1 94.81 63 GLU B CA 1
ATOM 2622 C C . GLU B 1 63 ? 20.609 16.891 7.957 1 94.81 63 GLU B C 1
ATOM 2624 O O . GLU B 1 63 ? 19.797 16.062 8.391 1 94.81 63 GLU B O 1
ATOM 2629 N N . SER B 1 64 ? 21.594 16.609 7.109 1 93.19 64 SER B N 1
ATOM 2630 C CA . SER B 1 64 ? 21.656 15.281 6.523 1 93.19 64 SER B CA 1
ATOM 2631 C C . SER B 1 64 ? 21.984 14.227 7.586 1 93.19 64 SER B C 1
ATOM 2633 O O . SER B 1 64 ? 21.484 13.102 7.516 1 93.19 64 SER B O 1
ATOM 2635 N N . VAL B 1 65 ? 22.781 14.609 8.531 1 94.88 65 VAL B N 1
ATOM 2636 C CA . VAL B 1 65 ? 23.125 13.695 9.617 1 94.88 65 VAL B CA 1
ATOM 2637 C C . VAL B 1 65 ? 21.906 13.445 10.5 1 94.88 65 VAL B C 1
ATOM 2639 O O . VAL B 1 65 ? 21.656 12.312 10.922 1 94.88 65 VAL B O 1
ATOM 2642 N N . LEU B 1 66 ? 21.188 14.5 10.773 1 96 66 LEU B N 1
ATOM 2643 C CA . LEU B 1 66 ? 19.969 14.375 11.578 1 96 66 LEU B CA 1
ATOM 2644 C C . LEU B 1 66 ? 18.969 13.43 10.914 1 96 66 LEU B C 1
ATOM 2646 O O . LEU B 1 66 ? 18.406 12.562 11.57 1 96 66 LEU B O 1
ATOM 2650 N N . VAL B 1 67 ? 18.766 13.57 9.609 1 95.81 67 VAL B N 1
ATOM 2651 C CA . VAL B 1 67 ? 17.859 12.719 8.852 1 95.81 67 VAL B CA 1
ATOM 2652 C C . VAL B 1 67 ? 18.297 11.266 8.945 1 95.81 67 VAL B C 1
ATOM 2654 O O . VAL B 1 67 ? 17.516 10.391 9.305 1 95.81 67 VAL B O 1
ATOM 2657 N N . SER B 1 68 ? 19.562 11.062 8.742 1 95.25 68 SER B N 1
ATOM 2658 C CA . SER B 1 68 ? 20.078 9.695 8.734 1 95.25 68 SER B CA 1
ATOM 2659 C C . SER B 1 68 ? 20.031 9.078 10.125 1 95.25 68 SER B C 1
ATOM 2661 O O . SER B 1 68 ? 19.609 7.934 10.289 1 95.25 68 SER B O 1
ATOM 2663 N N . ALA B 1 69 ? 20.453 9.836 11.117 1 96.69 69 ALA B N 1
ATOM 2664 C CA . ALA B 1 69 ? 20.516 9.336 12.484 1 96.69 69 ALA B CA 1
ATOM 2665 C C . ALA B 1 69 ? 19.125 9.023 13.023 1 96.69 69 ALA B C 1
ATOM 2667 O O . ALA B 1 69 ? 18.906 7.969 13.625 1 96.69 69 ALA B O 1
ATOM 2668 N N . LEU B 1 70 ? 18.219 9.938 12.828 1 97.5 70 LEU B N 1
ATOM 2669 C CA . LEU B 1 70 ? 16.859 9.688 13.305 1 97.5 70 LEU B CA 1
ATOM 2670 C C . LEU B 1 70 ? 16.25 8.477 12.602 1 97.5 70 LEU B C 1
ATOM 2672 O O . LEU B 1 70 ? 15.609 7.645 13.242 1 97.5 70 LEU B O 1
ATOM 2676 N N . ASN B 1 71 ? 16.453 8.367 11.328 1 96.25 71 ASN B N 1
ATOM 2677 C CA . ASN B 1 71 ? 15.891 7.238 10.586 1 96.25 71 ASN B CA 1
ATOM 2678 C C . ASN B 1 71 ? 16.516 5.918 11.023 1 96.25 71 ASN B C 1
ATOM 2680 O O . ASN B 1 71 ? 15.859 4.879 11.016 1 96.25 71 ASN B O 1
ATOM 2684 N N . TYR B 1 72 ? 17.781 6.023 11.367 1 96.31 72 TYR B N 1
ATOM 2685 C CA . TYR B 1 72 ? 18.422 4.828 11.906 1 96.31 72 TYR B CA 1
ATOM 2686 C C . TYR B 1 72 ? 17.688 4.324 13.141 1 96.31 72 TYR B C 1
ATOM 2688 O O . TYR B 1 72 ? 17.422 3.125 13.273 1 96.31 72 TYR B O 1
ATOM 2696 N N . HIS B 1 73 ? 17.297 5.188 13.969 1 97 73 HIS B N 1
ATOM 2697 C CA . HIS B 1 73 ? 16.672 4.816 15.234 1 97 73 HIS B CA 1
ATOM 2698 C C . HIS B 1 73 ? 15.172 4.566 15.055 1 97 73 HIS B C 1
ATOM 2700 O O . HIS B 1 73 ? 14.523 4.008 15.938 1 97 73 HIS B O 1
ATOM 2706 N N . LEU B 1 74 ? 14.625 4.973 13.883 1 96.5 74 LEU B N 1
ATOM 2707 C CA . LEU B 1 74 ? 13.203 4.789 13.602 1 96.5 74 LEU B CA 1
ATOM 2708 C C . LEU B 1 74 ? 12.984 3.598 12.68 1 96.5 74 LEU B C 1
ATOM 2710 O O . LEU B 1 74 ? 11.852 3.33 12.266 1 96.5 74 LEU B O 1
ATOM 2714 N N . LYS B 1 75 ? 13.961 2.857 12.383 1 92.69 75 LYS B N 1
ATOM 2715 C CA . LYS B 1 75 ? 13.977 1.884 11.297 1 92.69 75 LYS B CA 1
ATOM 2716 C C . LYS B 1 75 ? 12.914 0.812 11.508 1 92.69 75 LYS B C 1
ATOM 2718 O O . LYS B 1 75 ? 12.438 0.205 10.547 1 92.69 75 LYS B O 1
ATOM 2723 N N . THR B 1 76 ? 12.484 0.609 12.758 1 92.88 76 THR B N 1
ATOM 2724 C CA . THR B 1 76 ? 11.516 -0.447 13.023 1 92.88 76 THR B CA 1
ATOM 2725 C C . THR B 1 76 ? 10.094 0.114 13.031 1 92.88 76 THR B C 1
ATOM 2727 O O . THR B 1 76 ? 9.125 -0.643 13.102 1 92.88 76 THR B O 1
ATOM 2730 N N . GLU B 1 77 ? 9.977 1.421 12.992 1 94.56 77 GLU B N 1
ATOM 2731 C CA . GLU B 1 77 ? 8.672 2.074 13.039 1 94.56 77 GLU B CA 1
ATOM 2732 C C . GLU B 1 77 ? 8.242 2.537 11.648 1 94.56 77 GLU B C 1
ATOM 2734 O O . GLU B 1 77 ? 9.086 2.826 10.797 1 94.56 77 GLU B O 1
ATOM 2739 N N . PRO B 1 78 ? 6.941 2.514 11.383 1 94.75 78 PRO B N 1
ATOM 2740 C CA . PRO B 1 78 ? 6.453 3.072 10.125 1 94.75 78 PRO B CA 1
ATOM 2741 C C . PRO B 1 78 ? 6.504 4.598 10.094 1 94.75 78 PRO B C 1
ATOM 2743 O O . PRO B 1 78 ? 5.492 5.246 9.805 1 94.75 78 PRO B O 1
ATOM 2746 N N . ILE B 1 79 ? 7.617 5.117 10.422 1 96 79 ILE B N 1
ATOM 2747 C CA . ILE B 1 79 ? 7.93 6.543 10.469 1 96 79 ILE B CA 1
ATOM 2748 C C . ILE B 1 79 ? 9.258 6.801 9.758 1 96 79 ILE B C 1
ATOM 2750 O O . ILE B 1 79 ? 10.211 6.035 9.906 1 96 79 ILE B O 1
ATOM 2754 N N . CYS B 1 80 ? 9.297 7.805 8.945 1 95.25 80 CYS B N 1
ATOM 2755 C CA . CYS B 1 80 ? 10.523 8.156 8.242 1 95.25 80 CYS B CA 1
ATOM 2756 C C . CYS B 1 80 ? 10.703 9.672 8.195 1 95.25 80 CYS B C 1
ATOM 2758 O O . CYS B 1 80 ? 9.742 10.406 7.969 1 95.25 80 CYS B O 1
ATOM 2760 N N . ILE B 1 81 ? 11.914 10.109 8.461 1 96.12 81 ILE B N 1
ATOM 2761 C CA . ILE B 1 81 ? 12.258 11.523 8.297 1 96.12 81 ILE B CA 1
ATOM 2762 C C . ILE B 1 81 ? 12.617 11.797 6.844 1 96.12 81 ILE B C 1
ATOM 2764 O O . ILE B 1 81 ? 13.555 11.195 6.305 1 96.12 81 ILE B O 1
ATOM 2768 N N . LEU B 1 82 ? 11.93 12.688 6.254 1 93.62 82 LEU B N 1
ATOM 2769 C CA . LEU B 1 82 ? 12.133 12.969 4.84 1 93.62 82 LEU B CA 1
ATOM 2770 C C . LEU B 1 82 ? 13.195 14.047 4.648 1 93.62 82 LEU B C 1
ATOM 2772 O O . LEU B 1 82 ? 14.016 13.961 3.732 1 93.62 82 LEU B O 1
ATOM 2776 N N . SER B 1 83 ? 13.156 15.039 5.438 1 93.25 83 SER B N 1
ATOM 2777 C CA . SER B 1 83 ? 14.094 16.156 5.398 1 93.25 83 SER B CA 1
ATOM 2778 C C . SER B 1 83 ? 14.133 16.891 6.734 1 93.25 83 SER B C 1
ATOM 2780 O O . SER B 1 83 ? 13.258 16.688 7.586 1 93.25 83 SER B O 1
ATOM 2782 N N . ALA B 1 84 ? 15.164 17.609 6.914 1 95.38 84 ALA B N 1
ATOM 2783 C CA . ALA B 1 84 ? 15.328 18.438 8.102 1 95.38 84 ALA B CA 1
ATOM 2784 C C . ALA B 1 84 ? 15.883 19.812 7.73 1 95.38 84 ALA B C 1
ATOM 2786 O O . ALA B 1 84 ? 16.688 19.938 6.801 1 95.38 84 ALA B O 1
ATOM 2787 N N . TYR B 1 85 ? 15.43 20.812 8.453 1 95 85 TYR B N 1
ATOM 2788 C CA . TYR B 1 85 ? 15.867 22.188 8.25 1 95 85 TYR B CA 1
ATOM 2789 C C . TYR B 1 85 ? 16.094 22.891 9.586 1 95 85 TYR B C 1
ATOM 2791 O O . TYR B 1 85 ? 15.336 22.688 10.531 1 95 85 TYR B O 1
ATOM 2799 N N . ARG B 1 86 ? 17.156 23.672 9.562 1 94.5 86 ARG B N 1
ATOM 2800 C CA . ARG B 1 86 ? 17.281 24.609 10.68 1 94.5 86 ARG B CA 1
ATOM 2801 C C . ARG B 1 86 ? 16.328 25.797 10.523 1 94.5 86 ARG B C 1
ATOM 2803 O O . ARG B 1 86 ? 16.203 26.344 9.43 1 94.5 86 ARG B O 1
ATOM 2810 N N . VAL B 1 87 ? 15.656 26.125 11.547 1 94.81 87 VAL B N 1
ATOM 2811 C CA . VAL B 1 87 ? 14.68 27.219 11.469 1 94.81 87 VAL B CA 1
ATOM 2812 C C . VAL B 1 87 ? 14.945 28.219 12.594 1 94.81 87 VAL B C 1
ATOM 2814 O O . VAL B 1 87 ? 15.742 27.953 13.492 1 94.81 87 VAL B O 1
ATOM 2817 N N . SER B 1 88 ? 14.305 29.359 12.484 1 92 88 SER B N 1
ATOM 2818 C CA . SER B 1 88 ? 14.453 30.406 13.5 1 92 88 SER B CA 1
ATOM 2819 C C . SER B 1 88 ? 13.891 29.953 14.836 1 92 88 SER B C 1
ATOM 2821 O O . SER B 1 88 ? 13.023 29.078 14.891 1 92 88 SER B O 1
ATOM 2823 N N . GLY B 1 89 ? 14.336 30.531 15.914 1 92.38 89 GLY B N 1
ATOM 2824 C CA . GLY B 1 89 ? 13.844 30.234 17.25 1 92.38 89 GLY B CA 1
ATOM 2825 C C . GLY B 1 89 ? 12.375 30.594 17.438 1 92.38 89 GLY B C 1
ATOM 2826 O O . GLY B 1 89 ? 11.742 30.125 18.375 1 92.38 89 GLY B O 1
ATOM 2827 N N . ASN B 1 90 ? 11.891 31.422 16.547 1 93.62 90 ASN B N 1
ATOM 2828 C CA . ASN B 1 90 ? 10.5 31.844 16.641 1 93.62 90 ASN B CA 1
ATOM 2829 C C . ASN B 1 90 ? 9.578 30.938 15.844 1 93.62 90 ASN B C 1
ATOM 2831 O O . ASN B 1 90 ? 8.352 31.109 15.883 1 93.62 90 ASN B O 1
ATOM 2835 N N . PHE B 1 91 ? 10.164 30.016 15.148 1 96 91 PHE B N 1
ATOM 2836 C CA . PHE B 1 91 ? 9.383 29.094 14.336 1 96 91 PHE B CA 1
ATOM 2837 C C . PHE B 1 91 ? 8.617 28.109 15.211 1 96 91 PHE B C 1
ATOM 2839 O O . PHE B 1 91 ? 9.141 27.625 16.203 1 96 91 PHE B O 1
ATOM 2846 N N . HIS B 1 92 ? 7.395 27.844 14.875 1 97.19 92 HIS B N 1
ATOM 2847 C CA . HIS B 1 92 ? 6.582 26.812 15.508 1 97.19 92 HIS B CA 1
ATOM 2848 C C . HIS B 1 92 ? 5.852 25.969 14.461 1 97.19 92 HIS B C 1
ATOM 2850 O O . HIS B 1 92 ? 5.027 26.5 13.711 1 97.19 92 HIS B O 1
ATOM 2856 N N . ALA B 1 93 ? 6.066 24.672 14.445 1 97.25 93 ALA B N 1
ATOM 2857 C CA . ALA B 1 93 ? 5.586 23.781 13.391 1 97.25 93 ALA B CA 1
ATOM 2858 C C . ALA B 1 93 ? 4.074 23.891 13.227 1 97.25 93 ALA B C 1
ATOM 2860 O O . ALA B 1 93 ? 3.562 23.859 12.102 1 97.25 93 ALA B O 1
ATOM 2861 N N . ARG B 1 94 ? 3.352 24.031 14.312 1 96.19 94 ARG B N 1
ATOM 2862 C CA . ARG B 1 94 ? 1.893 24.062 14.273 1 96.19 94 ARG B CA 1
ATOM 2863 C C . ARG B 1 94 ? 1.393 25.453 13.867 1 96.19 94 ARG B C 1
ATOM 2865 O O . ARG B 1 94 ? 0.578 25.578 12.953 1 96.19 94 ARG B O 1
ATOM 2872 N N . PHE B 1 95 ? 1.986 26.484 14.438 1 95.88 95 PHE B N 1
ATOM 2873 C CA . PHE B 1 95 ? 1.401 27.828 14.336 1 95.88 95 PHE B CA 1
ATOM 2874 C C . PHE B 1 95 ? 1.945 28.562 13.117 1 95.88 95 PHE B C 1
ATOM 2876 O O . PHE B 1 95 ? 1.308 29.484 12.609 1 95.88 95 PHE B O 1
ATOM 2883 N N . SER B 1 96 ? 3.104 28.188 12.664 1 97.31 96 SER B N 1
ATOM 2884 C CA . SER B 1 96 ? 3.701 28.844 11.508 1 97.31 96 SER B CA 1
ATOM 2885 C C . SER B 1 96 ? 3.18 28.234 10.203 1 97.31 96 SER B C 1
ATOM 2887 O O . SER B 1 96 ? 3.471 28.75 9.117 1 97.31 96 SER B O 1
ATOM 2889 N N . ALA B 1 97 ? 2.424 27.156 10.32 1 97.5 97 ALA B N 1
ATOM 2890 C CA . ALA B 1 97 ? 1.917 26.5 9.117 1 97.5 97 ALA B CA 1
ATOM 2891 C C . ALA B 1 97 ? 0.949 27.406 8.367 1 97.5 97 ALA B C 1
ATOM 2893 O O . ALA B 1 97 ? 0.089 28.047 8.977 1 97.5 97 ALA B O 1
ATOM 2894 N N . LEU B 1 98 ? 1.109 27.453 7.039 1 98.19 98 LEU B N 1
ATOM 2895 C CA . LEU B 1 98 ? 0.25 28.25 6.172 1 98.19 98 LEU B CA 1
ATOM 2896 C C . LEU B 1 98 ? -0.981 27.469 5.746 1 98.19 98 LEU B C 1
ATOM 2898 O O . LEU B 1 98 ? -2.045 28.047 5.504 1 98.19 98 LEU B O 1
ATOM 2902 N N . SER B 1 99 ? -0.826 26.219 5.602 1 98.44 99 SER B N 1
ATOM 2903 C CA . SER B 1 99 ? -1.944 25.359 5.215 1 98.44 99 SER B CA 1
ATOM 2904 C C . SER B 1 99 ? -1.637 23.891 5.484 1 98.44 99 SER B C 1
ATOM 2906 O O . SER B 1 99 ? -0.475 23.516 5.656 1 98.44 99 SER B O 1
ATOM 2908 N N . ARG B 1 100 ? -2.656 23.172 5.629 1 98.38 100 ARG B N 1
ATOM 2909 C CA . ARG B 1 100 ? -2.648 21.703 5.664 1 98.38 100 ARG B CA 1
ATOM 2910 C C . ARG B 1 100 ? -3.551 21.125 4.578 1 98.38 100 ARG B C 1
ATOM 2912 O O . ARG B 1 100 ? -4.637 21.656 4.32 1 98.38 100 ARG B O 1
ATOM 2919 N N . THR B 1 101 ? -3.066 20.109 3.93 1 98.81 101 THR B N 1
ATOM 2920 C CA . THR B 1 101 ? -3.863 19.391 2.939 1 98.81 101 THR B CA 1
ATOM 2921 C C . THR B 1 101 ? -4.066 17.938 3.361 1 98.81 101 THR B C 1
ATOM 2923 O O . THR B 1 101 ? -3.109 17.266 3.732 1 98.81 101 THR B O 1
ATOM 2926 N N . TYR B 1 102 ? -5.32 17.562 3.354 1 98.81 102 TYR B N 1
ATOM 2927 C CA . TYR B 1 102 ? -5.68 16.188 3.678 1 98.81 102 TYR B CA 1
ATOM 2928 C C . TYR B 1 102 ? -6.285 15.477 2.469 1 98.81 102 TYR B C 1
ATOM 2930 O O . TYR B 1 102 ? -6.961 16.109 1.651 1 98.81 102 TYR B O 1
ATOM 2938 N N . ILE B 1 103 ? -6.016 14.164 2.371 1 98.88 103 ILE B N 1
ATOM 2939 C CA . ILE B 1 103 ? -6.648 13.273 1.408 1 98.88 103 ILE B CA 1
ATOM 2940 C C . ILE B 1 103 ? -7.426 12.18 2.148 1 98.88 103 ILE B C 1
ATOM 2942 O O . ILE B 1 103 ? -6.922 11.602 3.113 1 98.88 103 ILE B O 1
ATOM 2946 N N . TYR B 1 104 ? -8.617 11.992 1.777 1 98.88 104 TYR B N 1
ATOM 2947 C CA . TYR B 1 104 ? -9.367 10.844 2.27 1 98.88 104 TYR B CA 1
ATOM 2948 C C . TYR B 1 104 ? -9.641 9.852 1.146 1 98.88 104 TYR B C 1
ATOM 2950 O O . TYR B 1 104 ? -10.188 10.219 0.104 1 98.88 104 TYR B O 1
ATOM 2958 N N . ARG B 1 105 ? -9.32 8.555 1.354 1 98.75 105 ARG B N 1
ATOM 2959 C CA . ARG B 1 105 ? -9.477 7.52 0.336 1 98.75 105 ARG B CA 1
ATOM 2960 C C . ARG B 1 105 ? -10.734 6.695 0.587 1 98.75 105 ARG B C 1
ATOM 2962 O O . ARG B 1 105 ? -10.969 6.238 1.707 1 98.75 105 ARG B O 1
ATOM 2969 N N . LEU B 1 106 ? -11.492 6.535 -0.504 1 97.06 106 LEU B N 1
ATOM 2970 C CA . LEU B 1 106 ? -12.695 5.707 -0.547 1 97.06 106 LEU B CA 1
ATOM 2971 C C . LEU B 1 106 ? -12.57 4.625 -1.612 1 97.06 106 LEU B C 1
ATOM 2973 O O . LEU B 1 106 ? -11.93 4.832 -2.643 1 97.06 106 LEU B O 1
ATOM 2977 N N . VAL B 1 107 ? -13.211 3.514 -1.317 1 96.81 107 VAL B N 1
ATOM 2978 C CA . VAL B 1 107 ? -13.32 2.504 -2.365 1 96.81 107 VAL B CA 1
ATOM 2979 C C . VAL B 1 107 ? -14.742 1.946 -2.404 1 96.81 107 VAL B C 1
ATOM 2981 O O . VAL B 1 107 ? -15.352 1.716 -1.357 1 96.81 107 VAL B O 1
ATOM 2984 N N . THR B 1 108 ? -15.312 1.916 -3.594 1 95.88 108 THR B N 1
ATOM 2985 C CA . THR B 1 108 ? -16.594 1.276 -3.84 1 95.88 108 THR B CA 1
ATOM 2986 C C . THR B 1 108 ? -16.422 0.027 -4.699 1 95.88 108 THR B C 1
ATOM 2988 O O . THR B 1 108 ? -15.328 -0.257 -5.18 1 95.88 108 THR B O 1
ATOM 2991 N N . GLY B 1 109 ? -17.484 -0.73 -4.828 1 91.75 109 GLY B N 1
ATOM 2992 C CA . GLY B 1 109 ? -17.453 -1.938 -5.641 1 91.75 109 GLY B CA 1
ATOM 2993 C C . GLY B 1 109 ? -17.125 -3.186 -4.836 1 91.75 109 GLY B C 1
ATOM 2994 O O . GLY B 1 109 ? -16.859 -4.246 -5.406 1 91.75 109 GLY B O 1
ATOM 2995 N N . CYS B 1 110 ? -17.078 -3.004 -3.535 1 86.62 110 CYS B N 1
ATOM 2996 C CA . CYS B 1 110 ? -16.906 -4.133 -2.625 1 86.62 110 CYS B CA 1
ATOM 2997 C C . CYS B 1 110 ? -18.234 -4.52 -1.983 1 86.62 110 CYS B C 1
ATOM 2999 O O . CYS B 1 110 ? -18.969 -3.656 -1.489 1 86.62 110 CYS B O 1
ATOM 3001 N N . SER B 1 111 ? -18.609 -5.742 -2.111 1 78.5 111 SER B N 1
ATOM 3002 C CA . SER B 1 111 ? -19.828 -6.191 -1.454 1 78.5 111 SER B CA 1
ATOM 3003 C C . SER B 1 111 ? -19.578 -6.539 0.009 1 78.5 111 SER B C 1
ATOM 3005 O O . SER B 1 111 ? -20.484 -6.504 0.83 1 78.5 111 SER B O 1
ATOM 3007 N N . HIS B 1 112 ? -18.344 -6.891 0.269 1 81.38 112 HIS B N 1
ATOM 3008 C CA . HIS B 1 112 ? -17.922 -7.266 1.616 1 81.38 112 HIS B CA 1
ATOM 3009 C C . HIS B 1 112 ? -16.516 -6.785 1.914 1 81.38 112 HIS B C 1
ATOM 3011 O O . HIS B 1 112 ? -15.695 -6.629 1 1 81.38 112 HIS B O 1
ATOM 3017 N N . HIS B 1 113 ? -16.203 -6.512 3.16 1 78.75 113 HIS B N 1
ATOM 3018 C CA . HIS B 1 113 ? -14.922 -5.984 3.588 1 78.75 113 HIS B CA 1
ATOM 3019 C C . HIS B 1 113 ? -13.781 -6.914 3.178 1 78.75 113 HIS B C 1
ATOM 3021 O O . HIS B 1 113 ? -12.664 -6.461 2.93 1 78.75 113 HIS B O 1
ATOM 3027 N N . SER B 1 114 ? -14.133 -8.18 3.07 1 79.62 114 SER B N 1
ATOM 3028 C CA . SER B 1 114 ? -13.109 -9.164 2.711 1 79.62 114 SER B CA 1
ATOM 3029 C C . SER B 1 114 ? -12.695 -9.016 1.251 1 79.62 114 SER B C 1
ATOM 3031 O O . SER B 1 114 ? -11.688 -9.586 0.829 1 79.62 114 SER B O 1
ATOM 3033 N N . GLU B 1 115 ? -13.422 -8.18 0.532 1 86.06 115 GLU B N 1
ATOM 3034 C CA . GLU B 1 115 ? -13.109 -8.008 -0.883 1 86.06 115 GLU B CA 1
ATOM 3035 C C . GLU B 1 115 ? -12.078 -6.902 -1.088 1 86.06 115 GLU B C 1
ATOM 3037 O O . GLU B 1 115 ? -11.57 -6.719 -2.195 1 86.06 115 GLU B O 1
ATOM 3042 N N . ILE B 1 116 ? -11.773 -6.246 0.001 1 90.69 116 ILE B N 1
ATOM 3043 C CA . ILE B 1 116 ? -10.719 -5.238 -0.074 1 90.69 116 ILE B CA 1
ATOM 3044 C C . ILE B 1 116 ? -9.359 -5.922 -0.224 1 90.69 116 ILE B C 1
ATOM 3046 O O . ILE B 1 116 ? -9.023 -6.816 0.553 1 90.69 116 ILE B O 1
ATOM 3050 N N . PRO B 1 117 ? -8.633 -5.5 -1.272 1 93.94 117 PRO B N 1
ATOM 3051 C CA . PRO B 1 117 ? -7.289 -6.078 -1.378 1 93.94 117 PRO B CA 1
ATOM 3052 C C . PRO B 1 117 ? -6.484 -5.945 -0.086 1 93.94 117 PRO B C 1
ATOM 3054 O O . PRO B 1 117 ? -6.562 -4.918 0.591 1 93.94 117 PRO B O 1
ATOM 3057 N N . VAL B 1 118 ? -5.727 -6.965 0.264 1 95.38 118 VAL B N 1
ATOM 3058 C CA . VAL B 1 118 ? -4.996 -7.016 1.526 1 95.38 118 VAL B CA 1
ATOM 3059 C C . VAL B 1 118 ? -4.047 -5.824 1.622 1 95.38 118 VAL B C 1
ATOM 3061 O O . VAL B 1 118 ? -3.787 -5.316 2.715 1 95.38 118 VAL B O 1
ATOM 3064 N N . PHE B 1 119 ? -3.557 -5.309 0.502 1 95.88 119 PHE B N 1
ATOM 3065 C CA . PHE B 1 119 ? -2.586 -4.219 0.464 1 95.88 119 PHE B CA 1
ATOM 3066 C C . PHE B 1 119 ? -3.27 -2.875 0.682 1 95.88 119 PHE B C 1
ATOM 3068 O O . PHE B 1 119 ? -2.6 -1.854 0.846 1 95.88 119 PHE B O 1
ATOM 3075 N N . GLU B 1 120 ? -4.645 -2.859 0.682 1 95.94 120 GLU B N 1
ATOM 3076 C CA . GLU B 1 120 ? -5.434 -1.647 0.884 1 95.94 120 GLU B CA 1
ATOM 3077 C C . GLU B 1 120 ? -6.047 -1.615 2.279 1 95.94 120 GLU B C 1
ATOM 3079 O O . GLU B 1 120 ? -6.676 -0.625 2.664 1 95.94 120 GLU B O 1
ATOM 3084 N N . ARG B 1 121 ? -5.844 -2.678 3.008 1 93.69 121 ARG B N 1
ATOM 3085 C CA . ARG B 1 121 ? -6.469 -2.779 4.324 1 93.69 121 ARG B CA 1
ATOM 3086 C C . ARG B 1 121 ? -6.02 -1.64 5.23 1 93.69 121 ARG B C 1
ATOM 3088 O O . ARG B 1 121 ? -4.828 -1.327 5.301 1 93.69 121 ARG B O 1
ATOM 3095 N N . ASP B 1 122 ? -7.004 -0.919 5.801 1 94.56 122 ASP B N 1
ATOM 3096 C CA . ASP B 1 122 ? -6.824 0.173 6.754 1 94.56 122 ASP B CA 1
ATOM 3097 C C . ASP B 1 122 ? -6.23 1.404 6.07 1 94.56 122 ASP B C 1
ATOM 3099 O O . ASP B 1 122 ? -5.609 2.246 6.723 1 94.56 122 ASP B O 1
ATOM 3103 N N . LEU B 1 123 ? -6.379 1.46 4.715 1 97.25 123 LEU B N 1
ATOM 3104 C CA . LEU B 1 123 ? -5.836 2.607 3.996 1 97.25 123 LEU B CA 1
ATOM 3105 C C . LEU B 1 123 ? -6.926 3.301 3.184 1 97.25 123 LEU B C 1
ATOM 3107 O O . LEU B 1 123 ? -6.629 4.164 2.352 1 97.25 123 LEU B O 1
ATOM 3111 N N . CYS B 1 124 ? -8.117 2.873 3.32 1 97.31 124 CYS B N 1
ATOM 3112 C CA . CYS B 1 124 ? -9.273 3.465 2.66 1 97.31 124 CYS B CA 1
ATOM 3113 C C . CYS B 1 124 ? -10.562 3.098 3.385 1 97.31 124 CYS B C 1
ATOM 3115 O O . CYS B 1 124 ? -10.57 2.215 4.242 1 97.31 124 CYS B O 1
ATOM 3117 N N . TRP B 1 125 ? -11.578 3.838 3.154 1 96.88 125 TRP B N 1
ATOM 3118 C CA . TRP B 1 125 ? -12.93 3.498 3.596 1 96.88 125 TRP B CA 1
ATOM 3119 C C . TRP B 1 125 ? -13.664 2.688 2.531 1 96.88 125 TRP B C 1
ATOM 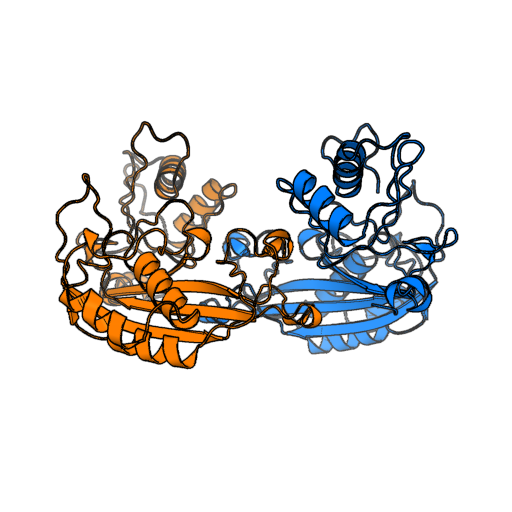3121 O O . TRP B 1 125 ? -13.977 3.201 1.456 1 96.88 125 TRP B O 1
ATOM 3131 N N . ALA B 1 126 ? -13.875 1.411 2.777 1 95.44 126 ALA B N 1
ATOM 3132 C CA . ALA B 1 126 ? -14.609 0.544 1.864 1 95.44 126 ALA B CA 1
ATOM 3133 C C . ALA B 1 126 ? -16.125 0.709 2.051 1 95.44 126 ALA B C 1
ATOM 3135 O O . ALA B 1 126 ? -16.656 0.429 3.129 1 95.44 126 ALA B O 1
ATOM 3136 N N . LEU B 1 127 ? -16.734 1.182 1.021 1 94.56 127 LEU B N 1
ATOM 3137 C CA . LEU B 1 127 ? -18.172 1.364 1.048 1 94.56 127 LEU B CA 1
ATOM 3138 C C . LEU B 1 127 ? -18.891 0.179 0.401 1 94.56 127 LEU B C 1
ATOM 3140 O O . LEU B 1 127 ? -18.391 -0.383 -0.581 1 94.56 127 LEU B O 1
ATOM 3144 N N . SER B 1 128 ? -19.953 -0.205 0.905 1 87.69 128 SER B N 1
ATOM 3145 C CA . SER B 1 128 ? -20.688 -1.362 0.407 1 87.69 128 SER B CA 1
ATOM 3146 C C . SER B 1 128 ? -21.422 -1.04 -0.897 1 87.69 128 SER B C 1
ATOM 3148 O O . SER B 1 128 ? -21.797 -1.945 -1.642 1 87.69 128 SER B O 1
ATOM 3150 N N . GLU B 1 129 ? -21.531 0.222 -1.181 1 86.75 129 GLU B N 1
ATOM 3151 C CA . GLU B 1 129 ? -22.234 0.642 -2.395 1 86.75 129 GLU B CA 1
ATOM 3152 C C . GLU B 1 129 ? -21.375 0.388 -3.635 1 86.75 129 GLU B C 1
ATOM 3154 O O . GLU B 1 129 ? -20.156 0.557 -3.598 1 86.75 129 GLU B O 1
ATOM 3159 N N . ASP B 1 130 ? -22.078 0.078 -4.703 1 86.94 130 ASP B N 1
ATOM 3160 C CA . ASP B 1 130 ? -21.375 -0.106 -5.973 1 86.94 130 ASP B CA 1
ATOM 3161 C C . ASP B 1 130 ? -20.938 1.235 -6.562 1 86.94 130 ASP B C 1
ATOM 3163 O O . ASP B 1 130 ? -19.891 1.334 -7.191 1 86.94 130 ASP B O 1
ATOM 3167 N N . HIS B 1 131 ? -21.906 2.16 -6.34 1 91 131 HIS B N 1
ATOM 3168 C CA . HIS B 1 131 ? -21.641 3.475 -6.91 1 91 131 HIS B CA 1
ATOM 3169 C C . HIS B 1 131 ? -22.078 4.586 -5.969 1 91 131 HIS B C 1
ATOM 3171 O O . HIS B 1 131 ? -23 4.398 -5.168 1 91 131 HIS B O 1
ATOM 3177 N N . LEU B 1 132 ? -21.344 5.691 -6.062 1 96.12 132 LEU B N 1
ATOM 3178 C CA . LEU B 1 132 ? -21.719 6.934 -5.395 1 96.12 132 LEU B CA 1
ATOM 3179 C C . LEU B 1 132 ? -22.188 7.977 -6.406 1 96.12 132 LEU B C 1
ATOM 3181 O O . LEU B 1 132 ? -21.766 7.953 -7.566 1 96.12 132 LEU B O 1
ATOM 3185 N N . ASN B 1 133 ? -23.188 8.781 -6.016 1 98 133 ASN B N 1
ATOM 3186 C CA . ASN B 1 133 ? -23.516 9.953 -6.82 1 98 133 ASN B CA 1
ATOM 3187 C C . ASN B 1 133 ? -22.438 11.031 -6.707 1 98 133 ASN B C 1
ATOM 3189 O O . ASN B 1 133 ? -22.609 12.008 -5.973 1 98 133 ASN B O 1
ATOM 3193 N N . VAL B 1 134 ? -21.406 10.914 -7.488 1 98 134 VAL B N 1
ATOM 3194 C CA . VAL B 1 134 ? -20.219 11.75 -7.363 1 98 134 VAL B CA 1
ATOM 3195 C C . VAL B 1 134 ? -20.562 13.195 -7.738 1 98 134 VAL B C 1
ATOM 3197 O O . VAL B 1 134 ? -20.141 14.133 -7.055 1 98 134 VAL B O 1
ATOM 3200 N N . PRO B 1 135 ? -21.344 13.406 -8.781 1 98.31 135 PRO B N 1
ATOM 3201 C CA . PRO B 1 135 ? -21.734 14.789 -9.078 1 98.31 135 PRO B CA 1
ATOM 3202 C C . PRO B 1 135 ? -22.422 15.477 -7.902 1 98.31 135 PRO B C 1
ATOM 3204 O O . PRO B 1 135 ? -22.125 16.641 -7.609 1 98.31 135 PRO B O 1
ATOM 3207 N N . ALA B 1 136 ? -23.281 14.766 -7.273 1 98.75 136 ALA B N 1
ATOM 3208 C CA . ALA B 1 136 ? -23.938 15.336 -6.098 1 98.75 136 ALA B CA 1
ATOM 3209 C C . ALA B 1 136 ? -22.922 15.617 -4.988 1 98.75 136 ALA B C 1
ATOM 3211 O O . ALA B 1 136 ? -23.031 16.641 -4.293 1 98.75 136 ALA B O 1
ATOM 3212 N N . MET B 1 137 ? -22 14.711 -4.785 1 98.81 137 MET B N 1
ATOM 3213 C CA . MET B 1 137 ? -20.953 14.914 -3.791 1 98.81 137 MET B CA 1
ATOM 3214 C C . MET B 1 137 ? -20.125 16.156 -4.113 1 98.81 137 MET B C 1
ATOM 3216 O O . MET B 1 137 ? -19.766 16.922 -3.213 1 98.81 137 MET B O 1
ATOM 3220 N N . GLN B 1 138 ? -19.812 16.281 -5.402 1 98.81 138 GLN B N 1
ATOM 3221 C CA . GLN B 1 138 ? -19.031 17.422 -5.844 1 98.81 138 GLN B CA 1
ATOM 3222 C C . GLN B 1 138 ? -19.781 18.734 -5.609 1 98.81 138 GLN B C 1
ATOM 3224 O O . GLN B 1 138 ? -19.188 19.719 -5.176 1 98.81 138 GLN B O 1
ATOM 3229 N N . GLU B 1 139 ? -21.016 18.734 -5.918 1 98.75 139 GLU B N 1
ATOM 3230 C CA . GLU B 1 139 ? -21.859 19.891 -5.617 1 98.75 139 GLU B CA 1
ATOM 3231 C C . GLU B 1 139 ? -21.859 20.203 -4.125 1 98.75 139 GLU B C 1
ATOM 3233 O O . GLU B 1 139 ? -21.672 21.359 -3.727 1 98.75 139 GLU B O 1
ATOM 3238 N N . ALA B 1 140 ? -22.016 19.203 -3.312 1 98.88 140 ALA B N 1
ATOM 3239 C CA . ALA B 1 140 ? -22.016 19.359 -1.859 1 98.88 140 ALA B CA 1
ATOM 3240 C C . ALA B 1 140 ? -20.672 19.891 -1.364 1 98.88 140 ALA B C 1
ATOM 3242 O O . ALA B 1 140 ? -20.625 20.781 -0.509 1 98.88 140 ALA B O 1
ATOM 3243 N N . ALA B 1 141 ? -19.594 19.344 -1.884 1 98.88 141 ALA B N 1
ATOM 3244 C CA . ALA B 1 141 ? -18.25 19.75 -1.499 1 98.88 141 ALA B CA 1
ATOM 3245 C C . ALA B 1 141 ? -18.016 21.234 -1.789 1 98.88 141 ALA B C 1
ATOM 3247 O O . ALA B 1 141 ? -17.375 21.938 -1.011 1 98.88 141 ALA B O 1
ATOM 3248 N N . SER B 1 142 ? -18.609 21.703 -2.883 1 98.69 142 SER B N 1
ATOM 3249 C CA . SER B 1 142 ? -18.453 23.094 -3.27 1 98.69 142 SER B CA 1
ATOM 3250 C C . SER B 1 142 ? -19.078 24.031 -2.244 1 98.69 142 SER B C 1
ATOM 3252 O O . SER B 1 142 ? -18.641 25.172 -2.068 1 98.69 142 SER B O 1
ATOM 3254 N N . LEU B 1 143 ? -20.047 23.562 -1.536 1 98.75 143 LEU B N 1
ATOM 3255 C CA . LEU B 1 143 ? -20.75 24.375 -0.54 1 98.75 143 LEU B CA 1
ATOM 3256 C C . LEU B 1 143 ? -19.891 24.562 0.707 1 98.75 143 LEU B C 1
ATOM 3258 O O . LEU B 1 143 ? -20.172 25.438 1.528 1 98.75 143 LEU B O 1
ATOM 3262 N N . LEU B 1 144 ? -18.875 23.703 0.845 1 98.75 144 LEU B N 1
ATOM 3263 C CA . LEU B 1 144 ? -17.969 23.781 1.993 1 98.75 144 LEU B CA 1
ATOM 3264 C C . LEU B 1 144 ? -16.891 24.828 1.768 1 98.75 144 LEU B C 1
ATOM 3266 O O . LEU B 1 144 ? -16.203 25.234 2.711 1 98.75 144 LEU B O 1
ATOM 3270 N N . LEU B 1 145 ? -16.703 25.234 0.504 1 98.75 145 LEU B N 1
ATOM 3271 C CA . LEU B 1 145 ? -15.633 26.156 0.16 1 98.75 145 LEU B CA 1
ATOM 3272 C C . LEU B 1 145 ? -15.883 27.531 0.778 1 98.75 145 LEU B C 1
ATOM 3274 O O . LEU B 1 145 ? -17.031 28 0.82 1 98.75 145 LEU B O 1
ATOM 3278 N N . GLY B 1 146 ? -14.789 28.141 1.213 1 98.56 146 GLY B N 1
ATOM 3279 C CA . GLY B 1 146 ? -14.875 29.453 1.809 1 98.56 146 GLY B CA 1
ATOM 3280 C C . GLY B 1 146 ? -14.852 29.438 3.324 1 98.56 146 GLY B C 1
ATOM 3281 O O . GLY B 1 146 ? -14.367 28.469 3.926 1 98.56 146 GLY B O 1
ATOM 3282 N N . THR B 1 147 ? -15.172 30.578 3.914 1 98.62 147 THR B N 1
ATOM 3283 C CA . THR B 1 147 ? -15.125 30.734 5.363 1 98.62 147 THR B CA 1
ATOM 3284 C C . THR B 1 147 ? -16.5 30.453 5.98 1 98.62 147 THR B C 1
ATOM 3286 O O . THR B 1 147 ? -17.5 31.047 5.586 1 98.62 147 THR B O 1
ATOM 3289 N N . HIS B 1 148 ? -16.547 29.484 6.805 1 98.69 148 HIS B N 1
ATOM 3290 C CA . HIS B 1 148 ? -17.781 29.094 7.488 1 98.69 148 HIS B CA 1
ATOM 3291 C C . HIS B 1 148 ? -17.516 28.781 8.953 1 98.69 148 HIS B C 1
ATOM 3293 O O . HIS B 1 148 ? -16.359 28.625 9.367 1 98.69 148 HIS B O 1
ATOM 3299 N N . ASP B 1 149 ? -18.562 28.891 9.734 1 98.5 149 ASP B N 1
ATOM 3300 C CA . ASP B 1 149 ? -18.547 28.281 11.055 1 98.5 149 ASP B CA 1
ATOM 3301 C C . ASP B 1 149 ? -18.719 26.766 10.953 1 98.5 149 ASP B C 1
ATOM 3303 O O . ASP B 1 149 ? -19.781 26.266 10.594 1 98.5 149 ASP B O 1
ATOM 3307 N N . PHE B 1 150 ? -17.688 25.984 11.297 1 98.44 150 PHE B N 1
ATOM 3308 C CA . PHE B 1 150 ? -17.703 24.531 11.109 1 98.44 150 PHE B CA 1
ATOM 3309 C C . PHE B 1 150 ? -18.031 23.828 12.422 1 98.44 150 PHE B C 1
ATOM 3311 O O . PHE B 1 150 ? -17.656 22.672 12.617 1 98.44 150 PHE B O 1
ATOM 3318 N N . SER B 1 151 ? -18.734 24.453 13.344 1 97.19 151 SER B N 1
ATOM 3319 C CA . SER B 1 151 ? -19.094 23.875 14.633 1 97.19 151 SER B CA 1
ATOM 3320 C C . SER B 1 151 ? -19.797 22.531 14.469 1 97.19 151 SER B C 1
ATOM 3322 O O . SER B 1 151 ? -19.516 21.578 15.188 1 97.19 151 SER B O 1
ATOM 3324 N N . THR B 1 152 ? -20.734 22.469 13.477 1 98.06 152 THR B N 1
ATOM 3325 C CA . THR B 1 152 ? -21.484 21.234 13.266 1 98.06 152 THR B CA 1
ATOM 3326 C C . THR B 1 152 ? -20.562 20.109 12.82 1 98.06 152 THR B C 1
ATOM 3328 O O . THR B 1 152 ? -20.859 18.938 13.039 1 98.06 152 THR B O 1
ATOM 3331 N N . PHE B 1 153 ? -19.453 20.469 12.266 1 97.94 153 PHE B N 1
ATOM 3332 C CA . PHE B 1 153 ? -18.516 19.469 11.758 1 97.94 153 PHE B CA 1
ATOM 3333 C C . PHE B 1 153 ? -17.359 19.266 12.734 1 97.94 153 PHE B C 1
ATOM 3335 O O . PHE B 1 153 ? -16.328 18.688 12.383 1 97.94 153 PHE B O 1
ATOM 3342 N N . ARG B 1 154 ? -17.484 19.734 13.906 1 95.5 154 ARG B N 1
ATOM 3343 C CA . ARG B 1 154 ? -16.5 19.547 14.969 1 95.5 154 ARG B CA 1
ATOM 3344 C C . ARG B 1 154 ? -16.984 18.5 15.977 1 95.5 154 ARG B C 1
ATOM 3346 O O . ARG B 1 154 ? -18.141 18.5 16.375 1 95.5 154 ARG B O 1
ATOM 3353 N N . SER B 1 155 ? -16.047 17.531 16.344 1 91.5 155 SER B N 1
ATOM 3354 C CA . SER B 1 155 ? -16.359 16.656 17.469 1 91.5 155 SER B CA 1
ATOM 3355 C C . SER B 1 155 ? -16.078 17.344 18.797 1 91.5 155 SER B C 1
ATOM 3357 O O . SER B 1 155 ? -15.133 18.109 18.922 1 91.5 155 SER B O 1
ATOM 3359 N N . VAL B 1 156 ? -16.938 17.031 19.734 1 85 156 VAL B N 1
ATOM 3360 C CA . VAL B 1 156 ? -16.781 17.625 21.062 1 85 156 VAL B CA 1
ATOM 3361 C C . VAL B 1 156 ? -15.648 16.906 21.797 1 85 156 VAL B C 1
ATOM 3363 O O . VAL B 1 156 ? -15.555 15.688 21.766 1 85 156 VAL B O 1
ATOM 3366 N N . SER B 1 157 ? -14.703 17.656 22.109 1 79 157 SER B N 1
ATOM 3367 C CA . SER B 1 157 ? -13.648 17.094 22.953 1 79 157 SER B CA 1
ATOM 3368 C C . SER B 1 157 ? -13.492 17.891 24.25 1 79 157 SER B C 1
ATOM 3370 O O . SER B 1 157 ? -13.516 19.125 24.219 1 79 157 SER B O 1
ATOM 3372 N N . THR B 1 158 ? -13.547 17.234 25.375 1 67.5 158 THR B N 1
ATOM 3373 C CA . THR B 1 158 ? -13.461 17.875 26.688 1 67.5 158 THR B CA 1
ATOM 3374 C C . THR B 1 158 ? -12.055 18.438 26.906 1 67.5 158 THR B C 1
ATOM 3376 O O . THR B 1 158 ? -11.875 19.359 27.703 1 67.5 158 THR B O 1
ATOM 3379 N N . ASP B 1 159 ? -11.125 17.922 26.266 1 67.06 159 ASP B N 1
ATOM 3380 C CA . ASP B 1 159 ? -9.742 18.203 26.625 1 67.06 159 ASP B CA 1
ATOM 3381 C C . ASP B 1 159 ? -9.117 19.219 25.672 1 67.06 159 ASP B C 1
ATOM 3383 O O . ASP B 1 159 ? -7.977 19.641 25.859 1 67.06 159 ASP B O 1
ATOM 3387 N N . MET B 1 160 ? -10.016 19.688 24.766 1 65.62 160 MET B N 1
ATOM 3388 C CA . MET B 1 160 ? -9.367 20.547 23.781 1 65.62 160 MET B CA 1
ATOM 3389 C C . MET B 1 160 ? -9.688 22.016 24.016 1 65.62 160 MET B C 1
ATOM 3391 O O . MET B 1 160 ? -10.836 22.359 24.312 1 65.62 160 MET B O 1
ATOM 3395 N N . PRO B 1 161 ? -8.617 22.797 24.047 1 68.38 161 PRO B N 1
ATOM 3396 C CA . PRO B 1 161 ? -8.875 24.234 24.109 1 68.38 161 PRO B CA 1
ATOM 3397 C C . PRO B 1 161 ? -9.82 24.719 23.016 1 68.38 161 PRO B C 1
ATOM 3399 O O . PRO B 1 161 ? -9.938 24.078 21.969 1 68.38 161 PRO B O 1
ATOM 3402 N N . PHE B 1 162 ? -10.461 25.734 23.422 1 73.88 162 PHE B N 1
ATOM 3403 C CA . PHE B 1 162 ? -11.398 26.297 22.469 1 73.88 162 PHE B CA 1
ATOM 3404 C C . PHE B 1 162 ? -10.672 26.781 21.219 1 73.88 162 PHE B C 1
ATOM 3406 O O . PHE B 1 162 ? -9.641 27.453 21.312 1 73.88 162 PHE B O 1
ATOM 3413 N N . LYS B 1 163 ? -10.984 26.297 20.094 1 82.88 163 LYS B N 1
ATOM 3414 C CA . LYS B 1 163 ? -10.57 26.781 18.781 1 82.88 163 LYS B CA 1
ATOM 3415 C C . LYS B 1 163 ? -11.742 27.391 18.016 1 82.88 163 LYS B C 1
ATOM 3417 O O . LYS B 1 163 ? -12.859 26.891 18.094 1 82.88 163 LYS B O 1
ATOM 3422 N N . SER B 1 164 ? -11.391 28.578 17.422 1 92.19 164 SER B N 1
ATOM 3423 C CA . SER B 1 164 ? -12.43 29.188 16.625 1 92.19 164 SER B CA 1
ATOM 3424 C C . SER B 1 164 ? -12.992 28.203 15.602 1 92.19 164 SER B C 1
ATOM 3426 O O . SER B 1 164 ? -12.242 27.562 14.867 1 92.19 164 SER B O 1
ATOM 3428 N N . PRO B 1 165 ? -14.25 28.109 15.594 1 95.75 165 PRO B N 1
ATOM 3429 C CA . PRO B 1 165 ? -14.859 27.188 14.617 1 95.75 165 PRO B CA 1
ATOM 3430 C C . PRO B 1 165 ? -14.914 27.781 13.211 1 95.75 165 PRO B C 1
ATOM 3432 O O . PRO B 1 165 ? -15.32 27.109 12.266 1 95.75 165 PRO B O 1
ATOM 3435 N N . LEU B 1 166 ? -14.516 29.078 13.164 1 97.69 166 LEU B N 1
ATOM 3436 C CA . LEU B 1 166 ? -14.445 29.703 11.844 1 97.69 166 LEU B CA 1
ATOM 3437 C C . LEU B 1 16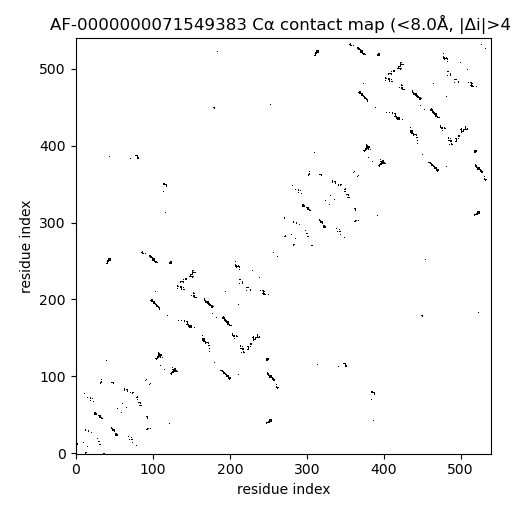6 ? -13.203 29.234 11.086 1 97.69 166 LEU B C 1
ATOM 3439 O O . LEU B 1 166 ? -12.078 29.484 11.523 1 97.69 166 LEU B O 1
ATOM 3443 N N . LYS B 1 167 ? -13.445 28.484 10.078 1 98.12 167 LYS B N 1
ATOM 3444 C CA . LYS B 1 167 ? -12.367 28.016 9.219 1 98.12 167 LYS B CA 1
ATOM 3445 C C . LYS B 1 167 ? -12.617 28.391 7.758 1 98.12 167 LYS B C 1
ATOM 3447 O O . LYS B 1 167 ? -13.766 28.562 7.348 1 98.12 167 LYS B O 1
ATOM 3452 N N . THR B 1 168 ? -11.539 28.516 6.996 1 98.62 168 THR B N 1
ATOM 3453 C CA . THR B 1 168 ? -11.617 28.719 5.551 1 98.62 168 THR B CA 1
ATOM 3454 C C . THR B 1 168 ? -11.117 27.484 4.809 1 98.62 168 THR B C 1
ATOM 3456 O O . THR B 1 168 ? -9.953 27.094 4.957 1 98.62 168 THR B O 1
ATOM 3459 N N . LEU B 1 169 ? -11.977 26.875 4.086 1 98.75 169 LEU B N 1
ATOM 3460 C CA . LEU B 1 169 ? -11.578 25.781 3.201 1 98.75 169 LEU B CA 1
ATOM 3461 C C . LEU B 1 169 ? -11.172 26.312 1.831 1 98.75 169 LEU B C 1
ATOM 3463 O O . LEU B 1 169 ? -11.992 26.891 1.111 1 98.75 169 LEU B O 1
ATOM 3467 N N . ASP B 1 170 ? -9.945 26.125 1.466 1 98.75 170 ASP B N 1
ATOM 3468 C CA . ASP B 1 170 ? -9.406 26.609 0.193 1 98.75 170 ASP B CA 1
ATOM 3469 C C . ASP B 1 170 ? -9.648 25.594 -0.918 1 98.75 170 ASP B C 1
ATOM 3471 O O . ASP B 1 170 ? -9.672 25.938 -2.098 1 98.75 170 ASP B O 1
ATOM 3475 N N . ARG B 1 171 ? -9.75 24.359 -0.525 1 98.75 171 ARG B N 1
ATOM 3476 C CA . ARG B 1 171 ? -9.961 23.266 -1.471 1 98.75 171 ARG B CA 1
ATOM 3477 C C . ARG B 1 171 ? -10.891 22.203 -0.886 1 98.75 171 ARG B C 1
ATOM 3479 O O . ARG B 1 171 ? -10.797 21.875 0.296 1 98.75 171 ARG B O 1
ATOM 3486 N N . ALA B 1 172 ? -11.797 21.766 -1.648 1 98.81 172 ALA B N 1
ATOM 3487 C CA . ALA B 1 172 ? -12.68 20.625 -1.396 1 98.81 172 ALA B CA 1
ATOM 3488 C C . ALA B 1 172 ? -13.047 19.922 -2.697 1 98.81 172 ALA B C 1
ATOM 3490 O O . ALA B 1 172 ? -13.969 20.344 -3.398 1 98.81 172 ALA B O 1
ATOM 3491 N N . GLU B 1 173 ? -12.328 18.891 -2.971 1 98.56 173 GLU B N 1
ATOM 3492 C CA . GLU B 1 173 ? -12.469 18.266 -4.281 1 98.56 173 GLU B CA 1
ATOM 3493 C C . GLU B 1 173 ? -12.617 16.75 -4.156 1 98.56 173 GLU B C 1
ATOM 3495 O O . GLU B 1 173 ? -12.07 16.141 -3.234 1 98.56 173 GLU B O 1
ATOM 3500 N N . ILE B 1 174 ? -13.367 16.219 -5.035 1 98.69 174 ILE B N 1
ATOM 3501 C CA . ILE B 1 174 ? -13.547 14.773 -5.16 1 98.69 174 ILE B CA 1
ATOM 3502 C C . ILE B 1 174 ? -13.141 14.32 -6.562 1 98.69 174 ILE B C 1
ATOM 3504 O O . ILE B 1 174 ? -13.609 14.875 -7.559 1 98.69 174 ILE B O 1
ATOM 3508 N N . ARG B 1 175 ? -12.305 13.367 -6.641 1 98.06 175 ARG B N 1
ATOM 3509 C CA . ARG B 1 175 ? -11.844 12.891 -7.941 1 98.06 175 ARG B CA 1
ATOM 3510 C C . ARG B 1 175 ? -11.594 11.391 -7.914 1 98.06 175 ARG B C 1
ATOM 3512 O O . ARG B 1 175 ? -11.336 10.812 -6.852 1 98.06 175 ARG B O 1
ATOM 3519 N N . PRO B 1 176 ? -11.695 10.789 -9.078 1 97.38 176 PRO B N 1
ATOM 3520 C CA . PRO B 1 176 ? -11.281 9.391 -9.148 1 97.38 176 PRO B CA 1
ATOM 3521 C C . PRO B 1 176 ? -9.797 9.195 -8.82 1 97.38 176 PRO B C 1
ATOM 3523 O O . PRO B 1 176 ? -9 10.117 -8.992 1 97.38 176 PRO B O 1
ATOM 3526 N N . SER B 1 177 ? -9.492 8.078 -8.344 1 97.44 177 SER B N 1
ATOM 3527 C CA . SER B 1 177 ? -8.117 7.711 -8.023 1 97.44 177 SER B CA 1
ATOM 3528 C C . SER B 1 177 ? -7.84 6.242 -8.336 1 97.44 177 SER B C 1
ATOM 3530 O O . SER B 1 177 ? -8.625 5.598 -9.031 1 97.44 177 SER B O 1
ATOM 3532 N N . SER B 1 178 ? -6.641 5.773 -7.977 1 96.62 178 SER B N 1
ATOM 3533 C CA . SER B 1 178 ? -6.254 4.383 -8.195 1 96.62 178 SER B CA 1
ATOM 3534 C C . SER B 1 178 ? -5.777 3.732 -6.902 1 96.62 178 SER B C 1
ATOM 3536 O O . SER B 1 178 ? -5.242 4.41 -6.023 1 96.62 178 SER B O 1
ATOM 3538 N N . GLY B 1 179 ? -6.066 2.457 -6.848 1 96.81 179 GLY B N 1
ATOM 3539 C CA . GLY B 1 179 ? -5.516 1.678 -5.75 1 96.81 179 GLY B CA 1
ATOM 3540 C C . GLY B 1 179 ? -4.129 1.138 -6.043 1 96.81 179 GLY B C 1
ATOM 3541 O O . GLY B 1 179 ? -3.609 1.307 -7.145 1 96.81 179 GLY B O 1
ATOM 3542 N N . PHE B 1 180 ? -3.551 0.553 -4.977 1 97 180 PHE B N 1
ATOM 3543 C CA . PHE B 1 180 ? -2.25 -0.094 -5.102 1 97 180 PHE B CA 1
ATOM 3544 C C . PHE B 1 180 ? -2.285 -1.173 -6.18 1 97 180 PHE B C 1
ATOM 3546 O O . PHE B 1 180 ? -3.006 -2.164 -6.047 1 97 180 PHE B O 1
ATOM 3553 N N . MET B 1 181 ? -1.62 -0.982 -7.301 1 97.19 181 MET B N 1
ATOM 3554 C CA . MET B 1 181 ? -1.493 -1.892 -8.438 1 97.19 181 MET B CA 1
ATOM 3555 C C . MET B 1 181 ? -2.863 -2.258 -9 1 97.19 181 MET B C 1
ATOM 3557 O O . MET B 1 181 ? -3.066 -3.377 -9.469 1 97.19 181 MET B O 1
ATOM 3561 N N . SER B 1 182 ? -3.791 -1.318 -8.945 1 96.44 182 SER B N 1
ATOM 3562 C CA . SER B 1 182 ? -5.176 -1.63 -9.289 1 96.44 182 SER B CA 1
ATOM 3563 C C . SER B 1 182 ? -5.32 -1.932 -10.773 1 96.44 182 SER B C 1
ATOM 3565 O O . SER B 1 182 ? -6.242 -2.643 -11.18 1 96.44 182 SER B O 1
ATOM 3567 N N . HIS B 1 183 ? -4.441 -1.41 -11.633 1 96.44 183 HIS B N 1
ATOM 3568 C CA . HIS B 1 183 ? -4.496 -1.67 -13.062 1 96.44 183 HIS B CA 1
ATOM 3569 C C . HIS B 1 183 ? -4.289 -3.152 -13.359 1 96.44 183 HIS B C 1
ATOM 3571 O O . HIS B 1 183 ? -4.582 -3.613 -14.469 1 96.44 183 HIS B O 1
ATOM 3577 N N . HIS B 1 184 ? -3.854 -3.947 -12.391 1 97.06 184 HIS B N 1
ATOM 3578 C CA . HIS B 1 184 ? -3.631 -5.375 -12.594 1 97.06 184 HIS B CA 1
ATOM 3579 C C . HIS B 1 184 ? -4.855 -6.184 -12.188 1 97.06 184 HIS B C 1
ATOM 3581 O O . HIS B 1 184 ? -4.906 -7.398 -12.406 1 97.06 184 HIS B O 1
ATOM 3587 N N . TYR B 1 185 ? -5.836 -5.562 -11.562 1 94.44 185 TYR B N 1
ATOM 3588 C CA . TYR B 1 185 ? -7.031 -6.297 -11.18 1 94.44 185 TYR B CA 1
ATOM 3589 C C . TYR B 1 185 ? -8.289 -5.473 -11.438 1 94.44 185 TYR B C 1
ATOM 3591 O O . TYR B 1 185 ? -9.188 -5.418 -10.594 1 94.44 185 TYR B O 1
ATOM 3599 N N . GLU B 1 186 ? -8.336 -4.863 -12.562 1 93.69 186 GLU B N 1
ATOM 3600 C CA . GLU B 1 186 ? -9.469 -4.051 -12.984 1 93.69 186 GLU B CA 1
ATOM 3601 C C . GLU B 1 186 ? -10.758 -4.875 -13.031 1 93.69 186 GLU B C 1
ATOM 3603 O O . GLU B 1 186 ? -11.852 -4.34 -12.836 1 93.69 186 GLU B O 1
ATOM 3608 N N . TYR B 1 187 ? -10.641 -6.172 -13.219 1 90.31 187 TYR B N 1
ATOM 3609 C CA . TYR B 1 187 ? -11.781 -7.066 -13.328 1 90.31 187 TYR B CA 1
ATOM 3610 C C . TYR B 1 187 ? -12.562 -7.125 -12.016 1 90.31 187 TYR B C 1
ATOM 3612 O O . TYR B 1 187 ? -13.719 -7.543 -12 1 90.31 187 TYR B O 1
ATOM 3620 N N . ARG B 1 188 ? -11.969 -6.711 -10.906 1 90.69 188 ARG B N 1
ATOM 3621 C CA . ARG B 1 188 ? -12.633 -6.754 -9.609 1 90.69 188 ARG B CA 1
ATOM 3622 C C . ARG B 1 188 ? -13.68 -5.656 -9.492 1 90.69 188 ARG B C 1
ATOM 3624 O O . ARG B 1 188 ? -14.539 -5.695 -8.609 1 90.69 188 ARG B O 1
ATOM 3631 N N . GLY B 1 189 ? -13.656 -4.648 -10.297 1 92.38 189 GLY B N 1
ATOM 3632 C CA . GLY B 1 189 ? -14.688 -3.625 -10.352 1 92.38 189 GLY B CA 1
ATOM 3633 C C . GLY B 1 189 ? -14.594 -2.621 -9.219 1 92.38 189 GLY B C 1
ATOM 3634 O O . GLY B 1 189 ? -15.562 -1.916 -8.93 1 92.38 189 GLY B O 1
ATOM 3635 N N . LEU B 1 190 ? -13.422 -2.605 -8.562 1 94.62 190 LEU B N 1
ATOM 3636 C CA . LEU B 1 190 ? -13.227 -1.65 -7.477 1 94.62 190 LEU B CA 1
ATOM 3637 C C . LEU B 1 190 ? -13.031 -0.241 -8.023 1 94.62 190 LEU B C 1
ATOM 3639 O O . LEU B 1 190 ? -12.344 -0.053 -9.031 1 94.62 190 LEU B O 1
ATOM 3643 N N . GLN B 1 191 ? -13.672 0.711 -7.445 1 95.88 191 GLN B N 1
ATOM 3644 C CA . GLN B 1 191 ? -13.508 2.115 -7.805 1 95.88 191 GLN B CA 1
ATOM 3645 C C . GLN B 1 191 ? -12.969 2.928 -6.629 1 95.88 191 GLN B C 1
ATOM 3647 O O . GLN B 1 191 ? -13.609 2.994 -5.574 1 95.88 191 GLN B O 1
ATOM 3652 N N . PHE B 1 192 ? -11.828 3.533 -6.859 1 96.94 192 PHE B N 1
ATOM 3653 C CA . PHE B 1 192 ? -11.195 4.324 -5.816 1 96.94 192 PHE B CA 1
ATOM 3654 C C . PHE B 1 192 ? -11.461 5.812 -6.023 1 96.94 192 PHE B C 1
ATOM 3656 O O . PHE B 1 192 ? -11.469 6.293 -7.16 1 96.94 192 PHE B O 1
ATOM 3663 N N . TRP B 1 193 ? -11.648 6.527 -4.938 1 97.88 193 TRP B N 1
ATOM 3664 C CA . TRP B 1 193 ? -11.859 7.969 -4.93 1 97.88 193 TRP B CA 1
ATOM 3665 C C . TRP B 1 193 ? -11 8.641 -3.865 1 97.88 193 TRP B C 1
ATOM 3667 O O . TRP B 1 193 ? -10.641 8.016 -2.865 1 97.88 193 TRP B O 1
ATOM 3677 N N . GLU B 1 194 ? -10.688 9.844 -4.094 1 98.69 194 GLU B N 1
ATOM 3678 C CA . GLU B 1 194 ? -10.047 10.656 -3.064 1 98.69 194 GLU B CA 1
ATOM 3679 C C . GLU B 1 194 ? -10.781 11.977 -2.863 1 98.69 194 GLU B C 1
ATOM 3681 O O . GLU B 1 194 ? -11.25 12.586 -3.826 1 98.69 194 GLU B O 1
ATOM 3686 N N . LEU B 1 195 ? -10.969 12.344 -1.717 1 98.94 195 LEU B N 1
ATOM 3687 C CA . LEU B 1 195 ? -11.422 13.672 -1.308 1 98.94 195 LEU B CA 1
ATOM 3688 C C . LEU B 1 195 ? -10.266 14.492 -0.74 1 98.94 195 LEU B C 1
ATOM 3690 O O . LEU B 1 195 ? -9.539 14.023 0.14 1 98.94 195 LEU B O 1
ATOM 3694 N N . GLU B 1 196 ? -10.078 15.648 -1.31 1 98.88 196 GLU B N 1
ATOM 3695 C CA . GLU B 1 196 ? -8.977 16.5 -0.885 1 98.88 196 GLU B CA 1
ATOM 3696 C C . GLU B 1 196 ? -9.484 17.797 -0.249 1 98.88 196 GLU B C 1
ATOM 3698 O O . GLU B 1 196 ? -10.367 18.453 -0.795 1 98.88 196 GLU B O 1
ATOM 3703 N N . PHE B 1 197 ? -8.969 18.125 0.908 1 98.94 197 PHE B N 1
ATOM 3704 C CA . PHE B 1 197 ? -9.328 19.328 1.631 1 98.94 197 PHE B CA 1
ATOM 3705 C C . PHE B 1 197 ? -8.078 20.125 2 1 98.94 197 PHE B C 1
ATOM 3707 O O . PHE B 1 197 ? -7.09 19.562 2.467 1 98.94 197 PHE B O 1
ATOM 3714 N N . LYS B 1 198 ? -8.086 21.359 1.783 1 98.88 198 LYS B N 1
ATOM 3715 C CA . LYS B 1 198 ? -6.992 22.25 2.16 1 98.88 198 LYS B CA 1
ATOM 3716 C C . LYS B 1 198 ? -7.496 23.422 3.008 1 98.88 198 LYS B C 1
ATOM 3718 O O . LYS B 1 198 ? -8.516 24.031 2.684 1 98.88 198 LYS B O 1
ATOM 3723 N N . SER B 1 199 ? -6.891 23.672 4.062 1 98.69 199 SER B N 1
ATOM 3724 C CA . SER B 1 199 ? -7.188 24.766 4.984 1 98.69 199 SER B CA 1
ATOM 3725 C C . SER B 1 199 ? -5.965 25.141 5.816 1 98.69 199 SER B C 1
ATOM 3727 O O . SER B 1 199 ? -4.996 24.375 5.875 1 98.69 199 SER B O 1
ATOM 3729 N N . ARG B 1 200 ? -6.051 26.297 6.375 1 97.62 200 ARG B N 1
ATOM 3730 C CA . ARG B 1 200 ? -4.996 26.672 7.316 1 97.62 200 ARG B CA 1
ATOM 3731 C C . ARG B 1 200 ? -4.996 25.734 8.523 1 97.62 200 ARG B C 1
ATOM 3733 O O . ARG B 1 200 ? -3.936 25.375 9.031 1 97.62 200 ARG B O 1
ATOM 3740 N N . SER B 1 201 ? -6.125 25.453 8.969 1 96.56 201 SER B N 1
ATOM 3741 C CA . SER B 1 201 ? -6.297 24.547 10.102 1 96.56 201 SER B CA 1
ATOM 3742 C C . SER B 1 201 ? -7.676 23.891 10.086 1 96.56 201 SER B C 1
ATOM 3744 O O . SER B 1 201 ? -8.578 24.359 9.375 1 96.56 201 SER B O 1
ATOM 3746 N N . PHE B 1 202 ? -7.809 22.844 10.742 1 96.81 202 PHE B N 1
ATOM 3747 C CA . PHE B 1 202 ? -9.062 22.109 10.875 1 96.81 202 PHE B CA 1
ATOM 3748 C C . PHE B 1 202 ? -9.43 21.938 12.344 1 96.81 202 PHE B C 1
ATOM 3750 O O . PHE B 1 202 ? -8.562 21.953 13.219 1 96.81 202 PHE B O 1
ATOM 3757 N N . LEU B 1 203 ? -10.703 21.781 12.57 1 95.88 203 LEU B N 1
ATOM 3758 C CA . LEU B 1 203 ? -11.188 21.422 13.898 1 95.88 203 LEU B CA 1
ATOM 3759 C C . LEU B 1 203 ? -11.039 19.938 14.141 1 95.88 203 LEU B C 1
ATOM 3761 O O . LEU B 1 203 ? -10.727 19.172 13.227 1 95.88 203 LEU B O 1
ATOM 3765 N N . TYR B 1 204 ? -11.227 19.578 15.492 1 95.06 204 TYR B N 1
ATOM 3766 C CA . TYR B 1 204 ? -11.148 18.172 15.883 1 95.06 204 TYR B CA 1
ATOM 3767 C C . TYR B 1 204 ? -12.109 17.328 15.062 1 95.06 204 TYR B C 1
ATOM 3769 O O . TYR B 1 204 ? -13.328 17.531 15.102 1 95.06 204 TYR B O 1
ATOM 3777 N N . ARG B 1 205 ? -11.594 16.391 14.234 1 96.31 205 ARG B N 1
ATOM 3778 C CA . ARG B 1 205 ? -12.305 15.398 13.438 1 96.31 205 ARG B CA 1
ATOM 3779 C C . ARG B 1 205 ? -13.094 16.062 12.312 1 96.31 205 ARG B C 1
ATOM 3781 O O . ARG B 1 205 ? -13.992 15.445 11.734 1 96.31 205 ARG B O 1
ATOM 3788 N N . GLN B 1 206 ? -12.812 17.266 12 1 97.62 206 GLN B N 1
ATOM 3789 C CA . GLN B 1 206 ? -13.555 18.031 11.016 1 97.62 206 GLN B CA 1
ATOM 3790 C C . GLN B 1 206 ? -13.531 17.344 9.648 1 97.62 206 GLN B C 1
ATOM 3792 O O . GLN B 1 206 ? -14.57 17.172 9.016 1 97.62 206 GLN B O 1
ATOM 3797 N N . VAL B 1 207 ? -12.359 16.891 9.164 1 98.62 207 VAL B N 1
ATOM 3798 C CA . VAL B 1 207 ? -12.227 16.297 7.84 1 98.62 207 VAL B CA 1
ATOM 3799 C C . VAL B 1 207 ? -13.062 15.016 7.762 1 98.62 207 VAL B C 1
ATOM 3801 O O . VAL B 1 207 ? -13.789 14.805 6.789 1 98.62 207 VAL B O 1
ATOM 3804 N N . ARG B 1 208 ? -12.992 14.227 8.766 1 98.56 208 ARG B N 1
ATOM 3805 C CA . ARG B 1 208 ? -13.711 12.953 8.781 1 98.56 208 ARG B CA 1
ATOM 3806 C C . ARG B 1 208 ? -15.219 13.18 8.797 1 98.56 208 ARG B C 1
ATOM 3808 O O . ARG B 1 208 ? -15.969 12.422 8.172 1 98.56 208 ARG B O 1
ATOM 3815 N N . ARG B 1 209 ? -15.664 14.195 9.531 1 98.44 209 ARG B N 1
ATOM 3816 C CA . ARG B 1 209 ? -17.094 14.5 9.562 1 98.44 209 ARG B CA 1
ATOM 3817 C C . ARG B 1 209 ? -17.547 15.078 8.227 1 98.44 209 ARG B C 1
ATOM 3819 O O . ARG B 1 209 ? -18.641 14.758 7.75 1 98.44 209 ARG B O 1
ATOM 3826 N N . MET B 1 210 ? -16.703 15.898 7.602 1 98.88 210 MET B N 1
ATOM 3827 C CA . MET B 1 210 ? -17.016 16.406 6.266 1 98.88 210 MET B CA 1
ATOM 3828 C C . MET B 1 210 ? -17.109 15.25 5.266 1 98.88 210 MET B C 1
ATOM 3830 O O . MET B 1 210 ? -18.078 15.164 4.5 1 98.88 210 MET B O 1
ATOM 3834 N N . VAL B 1 211 ? -16.172 14.344 5.305 1 98.88 211 VAL B N 1
ATOM 3835 C CA . VAL B 1 211 ? -16.156 13.195 4.402 1 98.88 211 VAL B CA 1
ATOM 3836 C C . VAL B 1 211 ? -17.422 12.359 4.617 1 98.88 211 VAL B C 1
ATOM 3838 O O . VAL B 1 211 ? -18.078 11.969 3.654 1 98.88 211 VAL B O 1
ATOM 3841 N N . GLY B 1 212 ? -17.703 12.102 5.898 1 98.75 212 GLY B N 1
ATOM 3842 C CA . GLY B 1 212 ? -18.906 11.328 6.207 1 98.75 212 GLY B CA 1
ATOM 3843 C C . GLY B 1 212 ? -20.172 11.938 5.625 1 98.75 212 GLY B C 1
ATOM 3844 O O . GLY B 1 212 ? -21 11.227 5.043 1 98.75 212 GLY B O 1
ATOM 3845 N N . ALA B 1 213 ? -20.328 13.227 5.777 1 98.75 213 ALA B N 1
ATOM 3846 C CA . ALA B 1 213 ? -21.5 13.93 5.246 1 98.75 213 ALA B CA 1
ATOM 3847 C C . ALA B 1 213 ? -21.531 13.867 3.723 1 98.75 213 ALA B C 1
ATOM 3849 O O . ALA B 1 213 ? -22.578 13.648 3.127 1 98.75 213 ALA B O 1
ATOM 3850 N N . LEU B 1 214 ? -20.406 14.07 3.08 1 98.81 214 LEU B N 1
ATOM 3851 C CA . LEU B 1 214 ? -20.328 14.023 1.624 1 98.81 214 LEU B CA 1
ATOM 3852 C C . LEU B 1 214 ? -20.656 12.625 1.106 1 98.81 214 LEU B C 1
ATOM 3854 O O . LEU B 1 214 ? -21.344 12.484 0.087 1 98.81 214 LEU B O 1
ATOM 3858 N N . VAL B 1 215 ? -20.172 11.578 1.806 1 98.62 215 VAL B N 1
ATOM 3859 C CA . VAL B 1 215 ? -20.5 10.203 1.422 1 98.62 215 VAL B CA 1
ATOM 3860 C C . VAL B 1 215 ? -22 9.961 1.587 1 98.62 215 VAL B C 1
ATOM 3862 O O . VAL B 1 215 ? -22.625 9.297 0.754 1 98.62 215 VAL B O 1
ATOM 3865 N N . ALA B 1 216 ? -22.594 10.531 2.666 1 98.44 216 ALA B N 1
ATOM 3866 C CA . ALA B 1 216 ? -24.031 10.43 2.838 1 98.44 216 ALA B CA 1
ATOM 3867 C C . ALA B 1 216 ? -24.781 11.039 1.646 1 98.44 216 ALA B C 1
ATOM 3869 O O . ALA B 1 216 ? -25.797 10.508 1.209 1 98.44 216 ALA B O 1
ATOM 3870 N N . VAL B 1 217 ? -24.281 12.156 1.123 1 98.56 217 VAL B N 1
ATOM 3871 C CA . VAL B 1 217 ? -24.844 12.766 -0.077 1 98.56 217 VAL B CA 1
ATOM 3872 C C . VAL B 1 217 ? -24.703 11.805 -1.258 1 98.56 217 VAL B C 1
ATOM 3874 O O . VAL B 1 217 ? -25.656 11.562 -1.991 1 98.56 217 VAL B O 1
ATOM 3877 N N . GLY B 1 218 ? -23.516 11.273 -1.432 1 98.25 218 GLY B N 1
ATOM 3878 C CA . GLY B 1 218 ? -23.281 10.328 -2.512 1 98.25 218 GLY B CA 1
ATOM 3879 C C . GLY B 1 218 ? -24.188 9.109 -2.449 1 98.25 218 GLY B C 1
ATOM 3880 O O . GLY B 1 218 ? -24.531 8.531 -3.484 1 98.25 218 GLY B O 1
ATOM 3881 N N . ARG B 1 219 ? -24.609 8.734 -1.226 1 96.69 219 ARG B N 1
ATOM 3882 C CA . ARG B 1 219 ? -25.453 7.574 -0.998 1 96.69 219 ARG B CA 1
ATOM 3883 C C . ARG B 1 219 ? -26.938 7.949 -1.096 1 96.69 219 ARG B C 1
ATOM 3885 O O . ARG B 1 219 ? -27.812 7.086 -0.993 1 96.69 219 ARG B O 1
ATOM 3892 N N . GLY B 1 220 ? -27.219 9.211 -1.229 1 96.81 220 GLY B N 1
ATOM 3893 C CA . GLY B 1 220 ? -28.594 9.688 -1.351 1 96.81 220 GLY B CA 1
ATOM 3894 C C . GLY B 1 220 ? -29.281 9.836 -0.012 1 96.81 220 GLY B C 1
ATOM 3895 O O . GLY B 1 220 ? -30.5 9.992 0.042 1 96.81 220 GLY B O 1
ATOM 3896 N N . ARG B 1 221 ? -28.547 9.758 1.029 1 97.19 221 ARG B N 1
ATOM 3897 C CA . ARG B 1 221 ? -29.125 9.914 2.363 1 97.19 221 ARG B CA 1
ATOM 3898 C C . ARG B 1 221 ? -29.281 11.391 2.721 1 97.19 221 ARG B C 1
ATOM 3900 O O . ARG B 1 221 ? -30.109 11.734 3.574 1 97.19 221 ARG B O 1
ATOM 3907 N N . LEU B 1 222 ? -28.438 12.219 2.141 1 97.94 222 LEU B N 1
ATOM 3908 C CA . LEU B 1 222 ? -28.531 13.672 2.209 1 97.94 222 LEU B CA 1
ATOM 3909 C C . LEU B 1 222 ? -28.578 14.281 0.812 1 97.94 222 LEU B C 1
ATOM 3911 O O . LEU B 1 222 ? -28.062 13.688 -0.143 1 97.94 222 LEU B O 1
ATOM 3915 N N . ALA B 1 223 ? -29.219 15.383 0.729 1 98.38 223 ALA B N 1
ATOM 3916 C CA . ALA B 1 223 ? -29.094 16.188 -0.478 1 98.38 223 ALA B CA 1
ATOM 3917 C C . ALA B 1 223 ? -27.922 17.172 -0.367 1 98.38 223 ALA B C 1
ATOM 3919 O O . ALA B 1 223 ? -27.484 17.5 0.738 1 98.38 223 ALA B O 1
ATOM 3920 N N . PRO B 1 224 ? -27.406 17.609 -1.523 1 98.62 224 PRO B N 1
ATOM 3921 C CA . PRO B 1 224 ? -26.266 18.531 -1.479 1 98.62 224 PRO B CA 1
ATOM 3922 C C . PRO B 1 224 ? -26.547 19.766 -0.625 1 98.62 224 PRO B C 1
ATOM 3924 O O . PRO B 1 224 ? -25.703 20.188 0.161 1 98.62 224 PRO B O 1
ATOM 3927 N N . TYR B 1 225 ? -27.734 20.281 -0.65 1 98.31 225 TYR B N 1
ATOM 3928 C CA . TYR B 1 225 ? -28.031 21.531 0.051 1 98.31 225 TYR B CA 1
ATOM 3929 C C . TYR B 1 225 ? -28.062 21.312 1.56 1 98.31 225 TYR B C 1
ATOM 3931 O O . TYR B 1 225 ? -28 22.266 2.332 1 98.31 225 TYR B O 1
ATOM 3939 N N . HIS B 1 226 ? -28.203 20.078 2.033 1 98.38 226 HIS B N 1
ATOM 3940 C CA . HIS B 1 226 ? -28.156 19.781 3.461 1 98.38 226 HIS B CA 1
ATOM 3941 C C . HIS B 1 226 ? -26.797 20.141 4.062 1 98.38 226 HIS B C 1
ATOM 3943 O O . HIS B 1 226 ? -26.703 20.422 5.258 1 98.38 226 HIS B O 1
ATOM 3949 N N . ILE B 1 227 ? -25.766 20.125 3.223 1 98.56 227 ILE B N 1
ATOM 3950 C CA . ILE B 1 227 ? -24.438 20.5 3.703 1 98.56 227 ILE B CA 1
ATOM 3951 C C . ILE B 1 227 ? -24.453 21.953 4.176 1 98.56 227 ILE B C 1
ATOM 3953 O O . ILE B 1 227 ? -23.922 22.281 5.242 1 98.56 227 ILE B O 1
ATOM 3957 N N . LYS B 1 228 ? -25.062 22.812 3.396 1 98.06 228 LYS B N 1
ATOM 3958 C CA . LYS B 1 228 ? -25.203 24.219 3.775 1 98.06 228 LYS B CA 1
ATOM 3959 C C . LYS B 1 228 ? -26.016 24.359 5.055 1 98.06 228 LYS B C 1
ATOM 3961 O O . LYS B 1 228 ? -25.688 25.172 5.926 1 98.06 228 LYS B O 1
ATOM 3966 N N . GLU B 1 229 ? -27.016 23.594 5.16 1 98.44 229 GLU B N 1
ATOM 3967 C CA . GLU B 1 229 ? -27.859 23.625 6.355 1 98.44 229 GLU B CA 1
ATOM 3968 C C . GLU B 1 229 ? -27.062 23.234 7.594 1 98.44 229 GLU B C 1
ATOM 3970 O O . GLU B 1 229 ? -27.172 23.859 8.648 1 98.44 229 GLU B O 1
ATOM 3975 N N . LEU B 1 230 ? -26.312 22.156 7.43 1 98.31 230 LEU B N 1
ATOM 3976 C CA . LEU B 1 230 ? -25.5 21.719 8.547 1 98.31 230 LEU B CA 1
ATOM 3977 C C . LEU B 1 230 ? -24.516 22.797 8.969 1 98.31 230 LEU B C 1
ATOM 3979 O O . LEU B 1 230 ? -24.281 23 10.164 1 98.31 230 LEU B O 1
ATOM 3983 N N . LEU B 1 231 ? -23.953 23.531 7.992 1 98.38 231 LEU B N 1
ATOM 3984 C CA . LEU B 1 231 ? -23.062 24.641 8.297 1 98.38 231 LEU B CA 1
ATOM 3985 C C . LEU B 1 231 ? -23.781 25.734 9.07 1 98.38 231 LEU B C 1
ATOM 3987 O O . LEU B 1 231 ? -23.234 26.297 10.023 1 98.38 231 LEU B O 1
ATOM 3991 N N . GLU B 1 232 ? -25.031 25.938 8.766 1 98.12 232 GLU B N 1
ATOM 3992 C CA . GLU B 1 232 ? -25.797 27.047 9.32 1 98.12 232 GLU B CA 1
ATOM 3993 C C . GLU B 1 232 ? -26.281 26.734 10.742 1 98.12 232 GLU B C 1
ATOM 3995 O O . GLU B 1 232 ? -26.531 27.641 11.531 1 98.12 232 GLU B O 1
ATOM 4000 N N . ILE B 1 233 ? -26.312 25.484 11.062 1 98.06 233 ILE B N 1
ATOM 4001 C CA . ILE B 1 233 ? -26.812 25.078 12.367 1 98.06 233 ILE B CA 1
ATOM 4002 C C . ILE B 1 233 ? -25.797 25.422 13.453 1 98.06 233 ILE B C 1
ATOM 4004 O O . ILE B 1 233 ? -26.172 25.781 14.57 1 98.06 233 ILE B O 1
ATOM 4008 N N . ARG B 1 234 ? -24.5 25.266 13.203 1 97.19 234 ARG B N 1
ATOM 4009 C CA . ARG B 1 234 ? -23.406 25.656 14.078 1 97.19 234 ARG B CA 1
ATOM 4010 C C . ARG B 1 234 ? -23.516 24.984 15.438 1 97.19 234 ARG B C 1
ATOM 4012 O O . ARG B 1 234 ? -23.375 25.641 16.484 1 97.19 234 ARG B O 1
ATOM 4019 N N . ASP B 1 235 ? -23.859 23.719 15.438 1 96.06 235 ASP B N 1
ATOM 4020 C CA . ASP B 1 235 ? -24 22.875 16.625 1 96.06 235 ASP B CA 1
ATOM 4021 C C . ASP B 1 235 ? -23.391 21.5 16.406 1 96.06 235 ASP B C 1
ATOM 4023 O O . ASP B 1 235 ? -23.891 20.719 15.578 1 96.06 235 ASP B O 1
ATOM 4027 N N . PRO B 1 236 ? -22.391 21.219 17.188 1 94.19 236 PRO B N 1
ATOM 4028 C CA . PRO B 1 236 ? -21.75 19.906 17.016 1 94.19 236 PRO B CA 1
ATOM 4029 C C . PRO B 1 236 ? -22.719 18.75 17.188 1 94.19 236 PRO B C 1
ATOM 4031 O O . PRO B 1 236 ? -22.531 17.688 16.594 1 94.19 236 PRO B O 1
ATOM 4034 N N . LEU B 1 237 ? -23.766 18.922 17.891 1 94.75 237 LEU B N 1
ATOM 4035 C CA . LEU B 1 237 ? -24.719 17.859 18.188 1 94.75 237 LEU B CA 1
ATOM 4036 C C . LEU B 1 237 ? -25.703 17.672 17.047 1 94.75 237 LEU B C 1
ATOM 4038 O O . LEU B 1 237 ? -26.438 16.672 17.016 1 94.75 237 LEU B O 1
ATOM 4042 N N . ALA B 1 238 ? -25.688 18.578 16.109 1 96.56 238 ALA B N 1
ATOM 4043 C CA . ALA B 1 238 ? -26.609 18.516 14.984 1 96.56 238 ALA B CA 1
ATOM 4044 C C . ALA B 1 238 ? -26.047 17.594 13.891 1 96.56 238 ALA B C 1
ATOM 4046 O O . ALA B 1 238 ? -26.766 17.25 12.945 1 96.56 238 ALA B O 1
ATOM 4047 N N . TYR B 1 239 ? -24.797 17.219 13.953 1 96.88 239 TYR B N 1
ATOM 4048 C CA . TYR B 1 239 ? -24.203 16.312 12.969 1 96.88 239 TYR B CA 1
ATOM 4049 C C . TYR B 1 239 ? -24.891 14.961 12.969 1 96.88 239 TYR B C 1
ATOM 4051 O O . TYR B 1 239 ? -25.172 14.398 14.031 1 96.88 239 TYR B O 1
ATOM 4059 N N . PRO B 1 240 ? -25.172 14.461 11.812 1 94.62 240 PRO B N 1
ATOM 4060 C CA . PRO B 1 240 ? -25.891 13.18 11.766 1 94.62 240 PRO B CA 1
ATOM 4061 C C . PRO B 1 240 ? -25.125 12.055 12.461 1 94.62 240 PRO B C 1
ATOM 4063 O O . PRO B 1 240 ? -23.922 11.875 12.227 1 94.62 240 PRO B O 1
ATOM 4066 N N . LEU B 1 241 ? -25.75 11.211 13.203 1 90.12 241 LEU B N 1
ATOM 4067 C CA . LEU B 1 241 ? -25.156 10.148 14 1 90.12 241 LEU B CA 1
ATOM 4068 C C . LEU B 1 241 ? -24.562 9.062 13.102 1 90.12 241 LEU B C 1
ATOM 4070 O O . LEU B 1 241 ? -25.141 8.727 12.07 1 90.12 241 LEU B O 1
ATOM 4074 N N . SER B 1 242 ? -23.453 8.461 13.5 1 90.44 242 SER B N 1
ATOM 4075 C CA . SER B 1 242 ? -22.812 7.305 12.883 1 90.44 242 SER B CA 1
ATOM 4076 C C . SER B 1 242 ? -22.438 7.59 11.438 1 90.44 242 SER B C 1
ATOM 4078 O O . SER B 1 242 ? -22.5 6.703 10.586 1 90.44 242 SER B O 1
ATOM 4080 N N . THR B 1 243 ? -22.125 8.883 11.125 1 95.06 243 THR B N 1
ATOM 4081 C CA . THR B 1 243 ? -21.844 9.273 9.75 1 95.06 243 THR B CA 1
ATOM 4082 C C . THR B 1 243 ? -20.359 9.609 9.578 1 95.06 243 THR B C 1
ATOM 4084 O O . THR B 1 243 ? -19.844 9.602 8.461 1 95.06 243 THR B O 1
ATOM 4087 N N . MET B 1 244 ? -19.672 9.758 10.633 1 97.38 244 MET B N 1
ATOM 4088 C CA . MET B 1 244 ? -18.281 10.172 10.547 1 97.38 244 MET B CA 1
ATOM 4089 C C . MET B 1 244 ? -17.438 9.109 9.852 1 97.38 244 MET B C 1
ATOM 4091 O O . MET B 1 244 ? -17.578 7.922 10.133 1 97.38 244 MET B O 1
ATOM 4095 N N . ALA B 1 245 ? -16.594 9.539 8.977 1 98.19 245 ALA B N 1
ATOM 4096 C CA . ALA B 1 245 ? -15.742 8.633 8.219 1 98.19 245 ALA B CA 1
ATOM 4097 C C . ALA B 1 245 ? -14.688 7.988 9.125 1 98.19 245 ALA B C 1
ATOM 4099 O O . ALA B 1 245 ? -14.18 8.625 10.047 1 98.19 245 ALA B O 1
ATOM 4100 N N . PRO B 1 246 ? -14.344 6.695 8.875 1 97.25 246 PRO B N 1
ATOM 4101 C CA . PRO B 1 246 ? -13.281 6.043 9.641 1 97.25 246 PRO B CA 1
ATOM 4102 C C . PRO B 1 246 ? -11.93 6.75 9.492 1 97.25 246 PRO B C 1
ATOM 4104 O O . PRO B 1 246 ? -11.688 7.41 8.484 1 97.25 246 PRO B O 1
ATOM 4107 N N . ALA B 1 247 ? -11.07 6.59 10.492 1 97.88 247 ALA B N 1
ATOM 4108 C CA . ALA B 1 247 ? -9.766 7.242 10.5 1 97.88 247 ALA B CA 1
ATOM 4109 C C . ALA B 1 247 ? -8.859 6.668 9.414 1 97.88 247 ALA B C 1
ATOM 4111 O O . ALA B 1 247 ? -8.094 7.402 8.789 1 97.88 247 ALA B O 1
ATOM 4112 N N . ALA B 1 248 ? -8.914 5.383 9.133 1 96 248 ALA B N 1
ATOM 4113 C CA . ALA B 1 248 ? -7.961 4.633 8.32 1 96 248 ALA B CA 1
ATOM 4114 C C . ALA B 1 248 ? -7.945 5.141 6.879 1 96 248 ALA B C 1
ATOM 4116 O O . ALA B 1 248 ? -6.992 4.895 6.141 1 96 248 ALA B O 1
ATOM 4117 N N . GLY B 1 249 ? -8.859 5.906 6.465 1 98 249 GLY B N 1
ATOM 4118 C CA . GLY B 1 249 ? -8.875 6.441 5.113 1 98 249 GLY B CA 1
ATOM 4119 C C . GLY B 1 249 ? -8.266 7.828 5.016 1 98 249 GLY B C 1
ATOM 4120 O O . GLY B 1 249 ? -8.078 8.352 3.916 1 98 249 GLY B O 1
ATOM 4121 N N . LEU B 1 250 ? -7.906 8.406 6.094 1 98.81 250 LEU B N 1
ATOM 4122 C CA . LEU B 1 250 ? -7.465 9.797 6.125 1 98.81 250 LEU B CA 1
ATOM 4123 C C . LEU B 1 250 ? -5.945 9.883 6.121 1 98.81 250 LEU B C 1
ATOM 4125 O O . LEU B 1 250 ? -5.273 9.172 6.871 1 98.81 250 LEU B O 1
ATOM 4129 N N . PHE B 1 251 ? -5.379 10.727 5.223 1 98.75 251 PHE B N 1
ATOM 4130 C CA . PHE B 1 251 ? -3.951 10.984 5.086 1 98.75 251 PHE B CA 1
ATOM 4131 C C . PHE B 1 251 ? -3.664 12.484 5.16 1 98.75 251 PHE B C 1
ATOM 4133 O O . PHE B 1 251 ? -4.242 13.266 4.406 1 98.75 251 PHE B O 1
ATOM 4140 N N . LEU B 1 252 ? -2.797 12.891 6.055 1 98.69 252 LEU B N 1
ATOM 4141 C CA . LEU B 1 252 ? -2.195 14.211 5.902 1 98.69 252 LEU B CA 1
ATOM 4142 C C . LEU B 1 252 ? -1.232 14.242 4.723 1 98.69 252 LEU B C 1
ATOM 4144 O O . LEU B 1 252 ? -0.203 13.562 4.738 1 98.69 252 LEU B O 1
ATOM 4148 N N . LYS B 1 253 ? -1.587 14.961 3.742 1 98.31 253 LYS B N 1
ATOM 4149 C CA . LYS B 1 253 ? -0.801 14.992 2.512 1 98.31 253 LYS B CA 1
ATOM 4150 C C . LYS B 1 253 ? 0.416 15.906 2.66 1 98.31 253 LYS B C 1
ATOM 4152 O O . LYS B 1 253 ? 1.52 15.547 2.246 1 98.31 253 LYS B O 1
ATOM 4157 N N . SER B 1 254 ? 0.123 17.125 3.254 1 97.94 254 SER B N 1
ATOM 4158 C CA . SER B 1 254 ? 1.225 18.078 3.344 1 97.94 254 SER B CA 1
ATOM 4159 C C . SER B 1 254 ? 0.915 19.188 4.344 1 97.94 254 SER B C 1
ATOM 4161 O O . SER B 1 254 ? -0.249 19.422 4.68 1 97.94 254 SER B O 1
ATOM 4163 N N . VAL B 1 255 ? 1.915 19.781 4.809 1 98.12 255 VAL B N 1
ATOM 4164 C CA . VAL B 1 255 ? 1.905 21.031 5.578 1 98.12 255 VAL B CA 1
ATOM 4165 C C . VAL B 1 255 ? 2.785 22.062 4.887 1 98.12 255 VAL B C 1
ATOM 4167 O O . VAL B 1 255 ? 3.932 21.781 4.535 1 98.12 255 VAL B O 1
ATOM 4170 N N . GLU B 1 256 ? 2.248 23.234 4.707 1 97.75 256 GLU B N 1
ATOM 4171 C CA . GLU B 1 256 ? 2.992 24.266 3.992 1 97.75 256 GLU B CA 1
ATOM 4172 C C . GLU B 1 256 ? 3.469 25.359 4.941 1 97.75 256 GLU B C 1
ATOM 4174 O O . GLU B 1 256 ? 2.746 25.75 5.859 1 97.75 256 GLU B O 1
ATOM 4179 N N . TYR B 1 257 ? 4.641 25.844 4.68 1 97.31 257 TYR B N 1
ATOM 4180 C CA . TYR B 1 257 ? 5.246 26.953 5.422 1 97.31 257 TYR B CA 1
ATOM 4181 C C . TYR B 1 257 ? 5.766 28.016 4.473 1 97.31 257 TYR B C 1
ATOM 4183 O O . TYR B 1 257 ? 5.949 27.766 3.277 1 97.31 257 TYR B O 1
ATOM 4191 N N . ALA B 1 258 ? 6 29.203 5.043 1 95.88 258 ALA B N 1
ATOM 4192 C CA . ALA B 1 258 ? 6.672 30.234 4.27 1 95.88 258 ALA B CA 1
ATOM 4193 C C . ALA B 1 258 ? 8.117 29.859 3.977 1 95.88 258 ALA B C 1
ATOM 4195 O O . ALA B 1 258 ? 8.805 29.297 4.832 1 95.88 258 ALA B O 1
ATOM 4196 N N . GLU B 1 259 ? 8.531 30.109 2.791 1 91.5 259 GLU B N 1
ATOM 4197 C CA . GLU B 1 259 ? 9.906 29.781 2.4 1 91.5 259 GLU B CA 1
ATOM 4198 C C . GLU B 1 259 ? 10.906 30.375 3.385 1 91.5 259 GLU B C 1
ATOM 4200 O O . GLU B 1 259 ? 11.922 29.75 3.695 1 91.5 259 GLU B O 1
ATOM 4205 N N . ALA B 1 260 ? 10.672 31.516 3.863 1 89.25 260 ALA B N 1
ATOM 4206 C CA . ALA B 1 260 ? 11.562 32.219 4.781 1 89.25 260 ALA B CA 1
ATOM 4207 C C . ALA B 1 260 ? 11.719 31.453 6.09 1 89.25 260 ALA B C 1
ATOM 4209 O O . ALA B 1 260 ? 12.711 31.609 6.797 1 89.25 260 ALA B O 1
ATOM 4210 N N . ASP B 1 261 ? 10.719 30.672 6.367 1 89.25 261 ASP B N 1
ATOM 4211 C CA . ASP B 1 261 ? 10.742 29.922 7.617 1 89.25 261 ASP B CA 1
ATOM 4212 C C . ASP B 1 261 ? 11.633 28.688 7.496 1 89.25 261 ASP B C 1
ATOM 4214 O O . ASP B 1 261 ? 12.172 28.188 8.492 1 89.25 261 ASP B O 1
ATOM 4218 N N . VAL B 1 262 ? 11.789 28.172 6.23 1 82.56 262 VAL B N 1
ATOM 4219 C CA . VAL B 1 262 ? 12.477 26.891 6.078 1 82.56 262 VAL B CA 1
ATOM 4220 C C . VAL B 1 262 ? 13.789 27.094 5.324 1 82.56 262 VAL B C 1
ATOM 4222 O O . VAL B 1 262 ? 14.688 26.25 5.406 1 82.56 262 VAL B O 1
ATOM 4225 N N . GLU B 1 263 ? 13.992 28.031 4.402 1 71.75 263 GLU B N 1
ATOM 4226 C CA . GLU B 1 263 ? 15.234 28.297 3.686 1 71.75 263 GLU B CA 1
ATOM 4227 C C . GLU B 1 263 ? 16.125 29.266 4.461 1 71.75 263 GLU B C 1
ATOM 4229 O O . GLU B 1 263 ? 15.805 30.453 4.586 1 71.75 263 GLU B O 1
ATOM 4234 N N . THR B 1 264 ? 16.562 28.812 5.57 1 55.97 264 THR B N 1
ATOM 4235 C CA . THR B 1 264 ? 17.438 29.781 6.234 1 55.97 264 THR B CA 1
ATOM 4236 C C . THR B 1 264 ? 18.688 30.062 5.398 1 55.97 264 THR B C 1
ATOM 4238 O O . THR B 1 264 ? 19.125 29.188 4.633 1 55.97 264 THR B O 1
ATOM 4241 N N . GLU B 1 265 ? 19.031 31.266 5.18 1 48.75 265 GLU B N 1
ATOM 4242 C CA . GLU B 1 265 ? 20.203 31.812 4.512 1 48.75 265 GLU B CA 1
ATOM 4243 C C . GLU B 1 265 ? 21.375 30.844 4.57 1 48.75 265 GLU B C 1
ATOM 4245 O O . GLU B 1 265 ? 22.188 30.766 3.635 1 48.75 265 GLU B O 1
ATOM 4250 N N . ASP B 1 266 ? 21.594 30.188 5.453 1 45.19 266 ASP B N 1
ATOM 4251 C CA . ASP B 1 266 ? 22.734 29.281 5.492 1 45.19 266 ASP B CA 1
ATOM 4252 C C . ASP B 1 266 ? 22.5 28.062 4.613 1 45.19 266 ASP B C 1
ATOM 4254 O O . ASP B 1 266 ? 23.453 27.359 4.242 1 45.19 266 ASP B O 1
ATOM 4258 N N . ASN B 1 267 ? 21.469 27.656 4.223 1 43.22 267 ASN B N 1
ATOM 4259 C CA . ASN B 1 267 ? 21.203 26.531 3.33 1 43.22 267 ASN B CA 1
ATOM 4260 C C . ASN B 1 267 ? 21.281 26.953 1.865 1 43.22 267 ASN B C 1
ATOM 4262 O O . ASN B 1 267 ? 21.156 26.125 0.968 1 43.22 267 ASN B O 1
ATOM 4266 N N . ALA B 1 268 ? 21.062 28.141 1.296 1 37.78 268 ALA B N 1
ATOM 4267 C CA . ALA B 1 268 ? 21.25 28.656 -0.059 1 37.78 268 ALA B CA 1
ATOM 4268 C C . ALA B 1 268 ? 22.703 28.547 -0.492 1 37.78 268 ALA B C 1
ATOM 4270 O O . ALA B 1 268 ? 23.047 28.812 -1.648 1 37.78 268 ALA B O 1
ATOM 4271 N N . ALA B 1 269 ? 23.812 28.781 0.142 1 34.78 269 ALA B N 1
ATOM 4272 C CA . ALA B 1 269 ? 25.141 28.75 -0.431 1 34.78 269 ALA B CA 1
ATOM 4273 C C . ALA B 1 269 ? 25.516 27.344 -0.909 1 34.78 269 ALA B C 1
ATOM 4275 O O . ALA B 1 269 ? 26.641 27.109 -1.359 1 34.78 269 ALA B O 1
ATOM 4276 N N . LYS B 1 270 ? 24.844 26.391 -0.747 1 29.5 270 LYS B N 1
ATOM 4277 C CA . LYS B 1 270 ? 25.344 25.188 -1.398 1 29.5 270 LYS B CA 1
ATOM 4278 C C . LYS B 1 270 ? 24.641 24.938 -2.732 1 29.5 270 LYS B C 1
ATOM 4280 O O . LYS B 1 270 ? 23.406 24.969 -2.807 1 29.5 270 LYS B O 1
#

Foldseek 3Di:
DQPDPPDPDGDPQRLQQVLLVVVVFPDRKGKAWQDDADVLAAAPDTDIDIDGHHPPPDDDDDFVRVQVSSCVSCVVPPDHDDTDFDFDPVDGSHPQWQKWKKKFKEKELDCDPVLPPPVCPLAHHYDNHLWFPQVQLQLLQVLLAAWFQLLLLADDDPPDPDDGSTWHKHDWDKDWDDDDVVVVPVVSSMTMMMTMIMTSDHHHLNVQLSVLVSRCCRVVVDGSCVSVVSRVVNHNVPRDPPRGHDNSRMYTYDTHGDCCRGCPPVNVVD/DQPDPPDPDGDPQRLQQVLLVVVVFPDRKGKAWQDDAPVLAAAPDTDIDIDGHHDPPDDDDDFVRVQVSSCVSCVVPPDHDDTDFDFDPPDGNHPQWQKWKKKFKEKELDCDPVLPPPVCPLAHHYDNHLWFPVVQLQLLQVLLAAWFQLLLLADDDPPDPDDGSTWHKHDWDKDWDDDDVVVVPVVSSMTMMMIMIMTSDHHHLNVQLSVLVSRCCRVVVDGSCVSVVSRVVSHNVPRDPPRGHDNSRMYTYDTDGDPCRGPPPVNVVD

Organism: Pelodiscus sinensis (NCBI:txid13735)

pLDDT: mean 91.86, std 13.64, range [23.97, 98.94]

InterPro domains:
  IPR001406 Pseudouridine synthase I, TruA [MF_00171] (1-257)
  IPR001406 Pseudouridine synthase I, TruA [PIRSF001430] (8-265)
  IPR001406 Pseudouridine synthase I, TruA [PTHR11142] (11-262)
  IPR001406 Pseudouridine synthase I, TruA [cd02570] (7-257)
  IPR020094 Pseudouridine synthase TruA/RsuA/RluB/E/F, N-terminal [G3DSA:3.30.70.580] (3-97)
  IPR020095 Pseudouridine synthase I, TruA, C-terminal [G3DSA:3.30.70.660] (98-260)
  IPR020097 Pseudouridine synthase I, TruA, alpha/beta domain [PF01416] (140-257)
  IPR020103 Pseudouridine synthase, catalytic domain superfamily [SSF55120] (9-260)

Radius of gyration: 26.73 Å; Cα contacts (8 Å, |Δi|>4): 986; chains: 2; bounding box: 61×70×56 Å

Secondary structure (DSSP, 8-state):
----TT-SS--HHHHHHHHHHTT--SS---EEESS---TT-EESS--EEE--PPPTTPPPPPHHHHHHHHHHHTTTTT----------TT--TTTT--EEEEEEEEEES-SSGGGS-GGGTTSSEE-S-S---HHHHHHHHHTT-EEEE-GGGPPP-TTS----SEEEEEEEEEEEE--TTGGG-GGG--EEEEEEEEES---TTHHHHHHHHHHHHHTTSS-HHHHHHHHHH--GGGSPTT-PPPGGGEEEEEEE--HHHHS-GGGS--/----TT-SS--HHHHHHHHHHTT--SS---EEESS---TT-EESS--EEE--PPPTTPPPPPHHHHHHHHHHHHTTTT----------TT--TTTT--EEEEEEEEEES-SSGGGS-GGGTTSSEE-S-S---HHHHHHHHHTT-EEEE-GGG----TTS----SEEEEEEEEEEEE--TTGGG-GGG--EEEEEEEEES---TTHHHHHHHHHHHHHTTSS-HHHHHHHHHH--GGGSPTT-SPPGGGEEEEEEE--HHHH--GGGS--

Nearest PDB structures (foldseek):
  9enc-assembly1_A  TM=8.293E-01  e=1.463E-14  Homo sapiens
  9enb-assembly1_B  TM=8.188E-01  e=1.554E-14  Homo sapiens
  9enc-assembly1_B  TM=8.466E-01  e=1.074E-13  Homo sapiens
  9ene-assembly1_B  TM=8.253E-01  e=1.532E-12  Homo sapiens
  9enf-assembly1_B  TM=7.862E-01  e=3.818E-13  Homo sapiens

Solvent-accessible surface area (backbone atoms only — not comparable to full-atom values): 30110 Å² total; per-residue (Å²): 95,77,55,55,95,80,52,91,66,83,39,71,64,52,53,50,31,54,27,52,49,72,71,59,42,73,52,89,49,59,72,40,60,34,70,66,62,58,84,60,41,46,62,80,33,78,51,62,42,67,66,80,48,63,55,90,92,55,74,79,77,52,43,70,54,49,31,51,52,38,32,62,62,27,66,90,46,92,55,67,55,87,73,60,70,68,60,58,92,84,63,41,44,48,78,54,37,60,28,36,32,36,38,34,30,36,33,26,34,29,85,45,80,66,64,52,54,68,92,46,65,67,52,34,43,76,37,66,46,71,70,63,41,54,70,48,22,45,54,25,33,53,62,57,51,39,76,44,48,42,31,20,35,25,58,89,55,94,84,53,75,92,66,80,44,66,36,46,31,80,40,50,46,69,44,83,52,76,55,80,69,36,88,78,49,59,88,64,53,66,45,34,32,36,37,36,38,26,22,58,62,78,55,57,60,22,67,34,33,48,48,14,52,38,49,32,24,19,69,64,76,37,56,42,67,51,52,50,50,47,42,71,62,51,32,45,82,71,42,69,79,96,36,59,42,69,41,29,15,32,26,34,52,38,68,39,62,56,60,75,56,55,54,37,74,81,65,67,79,109,98,79,57,56,93,80,51,91,66,86,43,73,64,53,54,50,31,55,26,54,51,72,69,58,41,74,53,90,50,59,73,40,60,35,71,66,62,59,84,58,41,46,63,81,33,79,52,62,43,67,65,81,47,62,55,90,92,55,73,79,77,52,44,70,53,48,30,52,53,40,31,62,62,26,66,89,46,94,55,70,55,86,75,58,67,66,57,58,92,84,62,42,43,49,79,54,35,62,29,35,33,37,37,34,30,36,32,23,34,28,83,45,79,68,65,53,54,69,92,47,64,66,52,35,42,77,36,66,45,69,70,63,40,56,68,47,23,45,56,24,34,54,63,59,50,39,76,44,47,42,31,20,37,24,57,91,57,93,84,53,75,90,64,79,44,65,36,46,29,79,38,51,46,70,43,80,52,77,56,78,69,36,88,79,50,58,87,65,52,65,45,33,33,35,37,36,37,27,21,57,63,79,56,57,62,21,67,33,34,48,50,16,52,39,50,34,23,18,68,64,76,36,56,41,68,50,52,51,51,45,40,71,62,52,32,45,84,71,43,71,80,96,37,58,42,68,43,28,15,32,26,32,52,38,66,39,62,56,62,75,56,54,57,37,75,80,65,68,81,110

Sequence (540 aa):
MKTLSDQPVLGVQNHLEQAAQRLRPVAPVKFFISSRTDTGVHALCNAAHFDIQRAAGKPPFPESVLVSALNYHLKTEPICILSAYRVSGNFHARFSALSRTYIYRLVTGCSHHSEIPVFERDLCWALSEDHLNVPAMQEAASLLLGTHDFSTFRSVSTDMPFKSPLKTLDRAEIRPSSGFMSHHYEYRGLQFWELEFKSRSFLYRQVRRMVGALVAVGRGRLAPYHIKELLEIRDPLAYPLSTMAPAAGLFLKSVEYAEADVETEDNAAKMKTLSDQPVLGVQNHLEQAAQRLRPVAPVKFFISSRTDTGVHALCNAAHFDIQRAAGKPPFPESVLVSALNYHLKTEPICILSAYRVSGNFHARFSALSRTYIYRLVTGCSHHSEIPVFERDLCWALSEDHLNVPAMQEAASLLLGTHDFSTFRSVSTDMPFKSPLKTLDRAEIRPSSGFMSHHYEYRGLQFWELEFKSRSFLYRQVRRMVGALVAVGRGRLAPYHIKELLEIRDPLAYPLSTMAPAAGLFLKSVEYAEADVETEDNAAK